Protein AF-A0A7S0NMW0-F1 (afdb_monomer)

InterPro domains:
  IPR000192 Aminotransferase class V domain [PF00266] (18-308)
  IPR015421 Pyridoxal phosphate-dependent transferase, major domain [G3DSA:3.40.640.10] (11-269)
  IPR015424 Pyridoxal phosphate-dependent transferase [SSF53383] (16-379)

Mean predicted aligned error: 14.45 Å

Sequence (533 aa):
MYQIECESCPHEWMLGSAATRIQKSRAKLAEYIKASKEDVVLIENCTAATASVIRAVGLRAGDTAIHLSTAYGMVKNCLSYCAAATGANVVEVKVEFSRRMAPVSRNGHPLDLVLAKTIDEAISKGSRVALVTFDYISSCPGVIMPVHTLAKVCKSRGVPCFIDGAHVLGQLKLNCFALEASGVTFFMSDAHKWLFSPKGSAILWVSRSAQTDVYPSVIGAVCSNSPATSFHPDAIRGLSDFELRFQYTGTRDYTPMIAVSDALSFRKRIGENVILGYNHGLALWAQEWLSTTWRTEILVPPECTAAMAHVRMPIQWSGAAVLLNRMLKDKYAMHVMCFALPARDHLGEAVQTHWVRPCVQLFISRNDVLAFGLAVQELAPRCDSVAKYFAKWQASSRARKQLRATCMAPVMAHKITLGFCVAPTEPVLQQENSAHELADESHVQHMSAESSDVAAVAKYSAGNLGSGPSCSVGVGFTRNSSTSAPRRVEHKDALFKPRSISNEKGVGDVRQSPNSVIDFMGTACTSLLGASV

Nearest PDB structures (foldseek):
  8dl5-assembly1_A  TM=8.826E-01  e=2.914E-26  Penicillium expansum
  8dl5-assembly1_B  TM=8.586E-01  e=1.333E-26  Penicillium expansum
  9aza-assembly1_A-2  TM=8.932E-01  e=3.598E-25  Penicillium expansum
  9azb-assembly1_A-2  TM=8.827E-01  e=7.437E-25  Penicillium expansum
  1n2t-assembly1_A  TM=8.723E-01  e=1.944E-16  Synechocystis sp. PCC 6714

Secondary structure (DSSP, 8-state):
-HHHHHHHSHHHIIIIIHHHHHHHHHHHHHHHHT--GGGEEEES-HHHHHHHHHHHTT--TT-EEEEETTS-HHHHHHHHHHHHHHT-EEEEEPEE--TTSSSEETTS-BHHHHHHHHHHHHHHTT--EEEEEEESB-SSS--B--HHHHHHHHHTTT--EEEE-TTTBTTB---HHHHHHHT--EEEEEHHHHS-PPSS-EEEEE-GGGGGG---SS--GGGGT-TT----GGGTTT--HHHHHHH-SSSS--HHHHHHHHHHHHHHHH-HHHHHHHHHHHHHHHHHHHHHHHT--BSS-GGG--SB--EE-S---HHHHHHHHHHHHHHH----EEEEEEEE-TTS-EEEEEEEE-B--TT--HHHHHHHHHHHHHHHHHHHHHHHHHHHHHHHHHHHHHHHHTT-------------------------------------------------------------------------------------------------------PPP--------------------

Structure (mmCIF, N/CA/C/O backbone):
data_AF-A0A7S0NMW0-F1
#
_entry.id   AF-A0A7S0NMW0-F1
#
loop_
_atom_site.group_PDB
_atom_site.id
_atom_site.type_symbol
_atom_site.label_atom_id
_atom_site.label_alt_id
_atom_site.label_comp_id
_atom_site.label_asym_id
_atom_site.label_entity_id
_atom_site.label_seq_id
_atom_site.pdbx_PDB_ins_code
_atom_site.Cartn_x
_atom_site.Cartn_y
_atom_site.Cartn_z
_atom_site.occupancy
_atom_site.B_iso_or_equiv
_atom_site.auth_seq_id
_atom_site.auth_comp_id
_atom_site.auth_asym_id
_atom_site.auth_atom_id
_atom_site.pdbx_PDB_model_num
ATOM 1 N N . MET A 1 1 ? -13.910 -20.679 -15.201 1.00 85.44 1 MET A N 1
ATOM 2 C CA . MET A 1 1 ? -14.159 -21.514 -14.005 1.00 85.44 1 MET A CA 1
ATOM 3 C C . MET A 1 1 ? -15.173 -20.815 -13.112 1.00 85.44 1 MET A C 1
ATOM 5 O O . MET A 1 1 ? -16.337 -20.891 -13.462 1.00 85.44 1 MET A O 1
ATOM 9 N N . TYR A 1 2 ? -14.793 -20.031 -12.096 1.00 94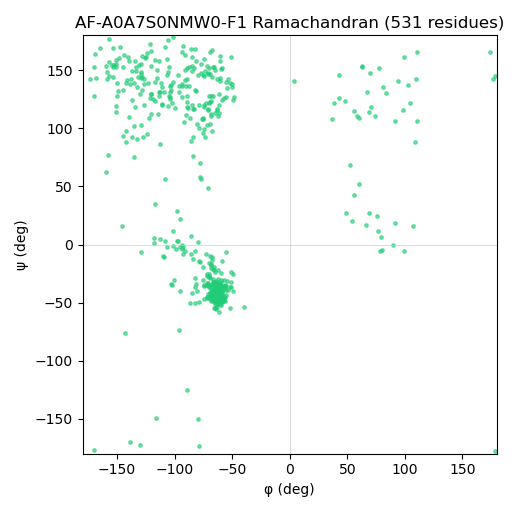.12 2 TYR A N 1
ATOM 10 C CA . TYR A 1 2 ? -15.761 -19.525 -11.104 1.00 94.12 2 TYR A CA 1
ATOM 11 C C . TYR A 1 2 ? -16.930 -18.687 -11.636 1.00 94.12 2 TYR A C 1
ATOM 13 O O . TYR A 1 2 ? -18.040 -18.884 -11.166 1.00 94.12 2 TYR A O 1
ATOM 21 N N . GLN A 1 3 ? -16.732 -17.807 -12.622 1.00 92.25 3 GLN A N 1
ATOM 22 C CA . GLN A 1 3 ? -17.861 -17.084 -13.231 1.00 92.25 3 GLN A CA 1
ATOM 23 C C . GLN A 1 3 ? -18.825 -18.039 -13.965 1.00 92.25 3 GLN A C 1
ATOM 25 O O . GLN A 1 3 ? -20.028 -17.879 -13.866 1.00 92.25 3 GLN A O 1
ATOM 30 N N . ILE A 1 4 ? -18.324 -19.103 -14.603 1.00 93.94 4 ILE A N 1
ATOM 31 C CA . ILE A 1 4 ? -19.172 -20.137 -15.231 1.00 93.94 4 ILE A CA 1
ATOM 32 C C . ILE A 1 4 ? -19.932 -20.936 -14.155 1.00 93.94 4 ILE A C 1
ATOM 34 O O . ILE A 1 4 ? -21.108 -21.236 -14.328 1.00 93.94 4 ILE A O 1
ATOM 38 N N . GLU A 1 5 ? -19.286 -21.245 -13.024 1.00 93.62 5 GLU A N 1
ATOM 39 C CA . GLU A 1 5 ? -19.945 -21.876 -11.867 1.00 93.62 5 GLU A CA 1
ATOM 40 C C . GLU A 1 5 ? -21.025 -20.959 -11.255 1.00 93.62 5 GLU A C 1
ATOM 42 O O . GLU A 1 5 ? -22.092 -21.449 -10.892 1.00 93.62 5 GLU A O 1
ATOM 47 N N . CYS A 1 6 ? -20.786 -19.643 -11.204 1.00 93.31 6 CYS A N 1
ATOM 48 C CA . CYS A 1 6 ? -21.761 -18.629 -10.792 1.00 93.31 6 CYS A CA 1
ATOM 49 C C . CYS A 1 6 ? -22.977 -18.611 -11.726 1.00 93.31 6 CYS A C 1
ATOM 51 O O . CYS A 1 6 ? -24.086 -18.887 -11.275 1.00 93.31 6 CYS A O 1
ATOM 53 N N . GLU A 1 7 ? -22.771 -18.390 -13.027 1.00 95.00 7 GLU A N 1
ATOM 54 C CA . GLU A 1 7 ? -23.873 -18.275 -13.994 1.00 95.00 7 GLU A CA 1
ATOM 55 C C . GLU A 1 7 ? -24.651 -19.586 -14.193 1.00 95.00 7 GLU A C 1
ATOM 57 O O . GLU A 1 7 ? -25.813 -19.556 -14.587 1.00 95.00 7 GLU A O 1
ATOM 62 N N . SER A 1 8 ? -24.060 -20.744 -13.868 1.00 95.75 8 SER A N 1
ATOM 63 C CA . SER A 1 8 ? -24.775 -22.028 -13.906 1.00 95.75 8 SER A CA 1
ATOM 64 C C . SER A 1 8 ? -25.834 -22.184 -12.806 1.00 95.75 8 SER A C 1
ATOM 66 O O . SER A 1 8 ? -26.816 -22.899 -13.006 1.00 95.75 8 SER A O 1
ATOM 68 N N . CYS A 1 9 ? -25.663 -21.527 -11.650 1.00 93.50 9 CYS A N 1
ATOM 69 C CA . CYS A 1 9 ? -26.674 -21.490 -10.589 1.00 93.50 9 CYS A CA 1
ATOM 70 C C . CYS A 1 9 ? -26.478 -20.271 -9.655 1.00 93.50 9 CYS A C 1
ATOM 72 O O . CYS A 1 9 ? -25.984 -20.421 -8.530 1.00 93.50 9 CYS A O 1
ATOM 74 N N . PRO A 1 10 ? -26.877 -19.051 -10.076 1.00 91.06 10 PRO A N 1
ATOM 75 C CA . PRO A 1 10 ? -26.524 -17.821 -9.358 1.00 91.06 10 PRO A CA 1
ATOM 76 C C . PRO A 1 10 ? -27.039 -17.755 -7.915 1.00 91.06 10 PRO A C 1
ATOM 78 O O . PRO A 1 10 ? -26.368 -17.216 -7.038 1.00 91.06 10 PRO A O 1
ATOM 81 N N . HIS A 1 11 ? -28.215 -18.327 -7.637 1.00 87.50 11 HIS A N 1
ATOM 82 C CA . HIS A 1 11 ? -28.824 -18.305 -6.303 1.00 87.50 11 HIS A CA 1
ATOM 83 C C . HIS A 1 11 ? -28.002 -19.110 -5.279 1.00 87.50 11 HIS A C 1
ATOM 85 O O . HIS A 1 11 ? -27.550 -18.564 -4.271 1.00 87.50 11 HIS A O 1
ATOM 91 N N . GLU A 1 12 ? -27.725 -20.381 -5.587 1.00 87.12 12 GLU A N 1
ATOM 92 C CA . GLU A 1 12 ? -26.890 -21.280 -4.773 1.00 87.12 12 GLU A CA 1
ATOM 93 C C . GLU A 1 12 ? -25.435 -20.804 -4.677 1.00 87.12 12 GLU A C 1
ATOM 95 O O . GLU A 1 12 ? -24.753 -20.997 -3.661 1.00 87.12 12 GLU A O 1
ATOM 100 N N . TRP A 1 13 ? -24.944 -20.144 -5.729 1.00 90.19 13 TRP A N 1
ATOM 101 C CA . TRP A 1 13 ? -23.633 -19.518 -5.711 1.00 90.19 13 TRP A CA 1
ATOM 102 C C . TRP A 1 13 ? -23.560 -18.388 -4.680 1.00 90.19 13 TRP A C 1
ATOM 104 O O . TRP A 1 13 ? -22.710 -18.435 -3.788 1.00 90.19 13 TRP A O 1
ATOM 114 N N . MET A 1 14 ? -24.459 -17.403 -4.762 1.00 87.12 14 MET A N 1
ATOM 115 C CA . MET A 1 14 ? -24.409 -16.200 -3.925 1.00 87.12 14 MET A CA 1
ATOM 116 C C . MET A 1 14 ? -24.758 -16.468 -2.454 1.00 87.12 14 MET A C 1
ATOM 118 O O . MET A 1 14 ? -24.161 -15.845 -1.577 1.00 87.12 14 MET A O 1
ATOM 122 N N . LEU A 1 15 ? -25.685 -17.393 -2.173 1.00 82.19 15 LEU A N 1
ATOM 123 C CA . LEU A 1 15 ? -26.149 -17.702 -0.811 1.00 82.19 15 LEU A CA 1
ATOM 124 C C . LEU A 1 15 ? -25.382 -18.846 -0.126 1.00 82.19 15 LEU A C 1
ATOM 126 O O . LEU A 1 15 ? -25.571 -19.079 1.069 1.00 82.19 15 LEU A O 1
ATOM 130 N N . GLY A 1 16 ? -24.508 -19.552 -0.852 1.00 85.56 16 GLY A N 1
ATOM 131 C CA . GLY A 1 16 ? -23.737 -20.681 -0.326 1.00 85.56 16 GLY A CA 1
ATOM 132 C C . GLY A 1 16 ? -22.315 -20.761 -0.872 1.00 85.56 16 GLY A C 1
ATOM 133 O O . GLY A 1 16 ? -21.350 -20.443 -0.173 1.00 85.56 16 GLY A O 1
ATOM 134 N N . SER A 1 17 ? -22.165 -21.214 -2.121 1.00 89.44 17 SER A N 1
ATOM 135 C CA . SER A 1 17 ? -20.859 -21.659 -2.642 1.00 89.44 17 SER A CA 1
ATOM 136 C C . SER A 1 17 ? -19.781 -20.571 -2.640 1.00 89.44 17 SER A C 1
ATOM 138 O O . SER A 1 17 ? -18.619 -20.870 -2.347 1.00 89.44 17 SER A O 1
ATOM 140 N N . ALA A 1 18 ? -20.138 -19.318 -2.930 1.00 91.19 18 ALA A N 1
ATOM 141 C CA . ALA A 1 18 ? -19.207 -18.196 -2.896 1.00 91.19 18 ALA A CA 1
ATOM 142 C C . ALA A 1 18 ? -18.683 -17.940 -1.475 1.00 91.19 18 ALA A C 1
ATOM 144 O O . ALA A 1 18 ? -17.474 -17.812 -1.280 1.00 91.19 18 ALA A O 1
ATOM 145 N N . ALA A 1 19 ? -19.567 -17.936 -0.473 1.00 89.62 19 ALA A N 1
ATOM 146 C CA . ALA A 1 19 ? -19.220 -17.646 0.917 1.00 89.62 19 ALA A CA 1
ATOM 147 C C . ALA A 1 19 ? -18.254 -18.690 1.509 1.00 89.62 19 ALA A C 1
ATOM 149 O O . ALA A 1 19 ? -17.180 -18.331 2.004 1.00 89.62 19 ALA A O 1
ATOM 150 N N . THR A 1 20 ? -18.535 -19.984 1.333 1.00 90.31 20 THR A N 1
ATOM 151 C CA . THR A 1 20 ? -17.631 -21.070 1.763 1.00 90.31 20 THR A CA 1
ATOM 152 C C . THR A 1 20 ? -16.256 -20.984 1.080 1.00 90.31 20 THR A C 1
ATOM 154 O O . THR A 1 20 ? -15.213 -21.246 1.689 1.00 90.31 20 THR A O 1
ATOM 157 N N . ARG A 1 21 ? -16.209 -20.567 -0.193 1.00 94.12 21 ARG A N 1
ATOM 158 C CA . ARG A 1 21 ? -14.954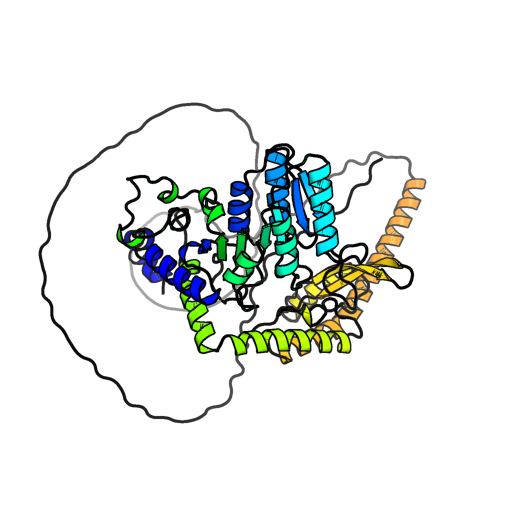 -20.392 -0.947 1.00 94.12 21 ARG A CA 1
ATOM 159 C C . ARG A 1 21 ? -14.171 -19.140 -0.531 1.00 94.12 21 ARG A C 1
ATOM 161 O O . ARG A 1 21 ? -12.939 -19.196 -0.456 1.00 94.12 21 ARG A O 1
ATOM 168 N N . ILE A 1 22 ? -14.856 -18.047 -0.191 1.00 94.19 22 ILE A N 1
ATOM 169 C CA . ILE A 1 22 ? -14.270 -16.851 0.437 1.00 94.19 22 ILE A CA 1
ATOM 170 C C . ILE A 1 22 ? -13.600 -17.236 1.761 1.00 94.19 22 ILE A C 1
ATOM 172 O O . ILE A 1 22 ? -12.437 -16.901 1.972 1.00 94.19 22 ILE A O 1
ATOM 176 N N . GLN A 1 23 ? -14.266 -18.019 2.616 1.00 93.00 23 GLN A N 1
ATOM 177 C CA . GLN A 1 23 ? -13.698 -18.474 3.894 1.00 93.00 23 GLN A CA 1
ATOM 178 C C . GLN A 1 23 ? -12.465 -19.358 3.712 1.00 93.00 23 GLN A C 1
ATOM 180 O O . GLN A 1 23 ? -11.460 -19.163 4.395 1.00 93.00 23 GLN A O 1
ATOM 185 N N . LYS A 1 24 ? -12.490 -20.284 2.747 1.00 94.94 24 LYS A N 1
ATOM 186 C CA . LYS A 1 24 ? -11.317 -21.098 2.388 1.00 94.94 24 LYS A CA 1
ATOM 187 C C . LYS A 1 24 ? -10.133 -20.237 1.930 1.00 94.94 24 LYS A C 1
ATOM 189 O O . LYS A 1 24 ? -8.984 -20.555 2.235 1.00 94.94 24 LYS A O 1
ATOM 194 N N . SER A 1 25 ? -10.408 -19.144 1.220 1.00 97.25 25 SER A N 1
ATOM 195 C CA . SER A 1 25 ? -9.394 -18.184 0.767 1.00 97.25 25 SER A CA 1
ATOM 196 C C . SER A 1 25 ? -8.835 -17.357 1.920 1.00 97.25 25 SER A C 1
ATOM 198 O O . SER A 1 25 ? -7.620 -17.267 2.072 1.00 97.25 25 SER A O 1
ATOM 200 N N . ARG A 1 26 ? -9.716 -16.848 2.785 1.00 97.38 26 ARG A N 1
ATOM 201 C CA . ARG A 1 26 ? -9.404 -16.123 4.022 1.00 97.38 26 ARG A CA 1
ATOM 202 C C . ARG A 1 26 ? -8.548 -16.952 4.985 1.00 97.38 26 ARG A C 1
ATOM 204 O O . ARG A 1 26 ? -7.547 -16.451 5.479 1.00 97.38 26 ARG A O 1
ATOM 211 N N . ALA A 1 27 ? -8.870 -18.231 5.187 1.00 96.94 27 ALA A N 1
ATOM 212 C CA . ALA A 1 27 ? -8.097 -19.130 6.046 1.00 96.94 27 ALA A CA 1
ATOM 213 C C . ALA A 1 27 ? -6.677 -19.394 5.503 1.00 96.94 27 ALA A C 1
ATOM 215 O O . ALA A 1 27 ? -5.703 -19.241 6.236 1.00 96.94 27 ALA A O 1
ATOM 216 N N . LYS A 1 28 ? -6.540 -19.709 4.203 1.00 98.12 28 LYS A N 1
ATOM 217 C CA . LYS A 1 28 ? -5.225 -19.848 3.541 1.00 98.12 28 LYS A CA 1
ATOM 218 C C . LYS A 1 28 ? -4.400 -18.559 3.597 1.00 98.12 28 LYS A C 1
ATOM 220 O O . LYS A 1 28 ? -3.180 -18.602 3.730 1.00 98.12 28 LYS A O 1
ATOM 225 N N . LEU A 1 29 ? -5.060 -17.413 3.450 1.00 98.25 29 LEU A N 1
ATOM 226 C CA . LEU A 1 29 ? -4.428 -16.103 3.534 1.00 98.25 29 LEU A CA 1
ATOM 227 C C . LEU A 1 29 ? -3.933 -15.811 4.958 1.00 98.25 29 LEU A C 1
ATOM 229 O O . LEU A 1 29 ? -2.808 -15.345 5.105 1.00 98.25 29 LEU A O 1
ATOM 233 N N . ALA A 1 30 ? -4.734 -16.105 5.986 1.00 98.38 30 ALA A N 1
ATOM 234 C CA . ALA A 1 30 ? -4.355 -15.923 7.388 1.00 98.38 30 ALA A CA 1
ATOM 235 C C . ALA A 1 30 ? -3.105 -16.746 7.758 1.00 98.38 30 ALA A C 1
ATOM 237 O O . ALA A 1 30 ? -2.189 -16.216 8.386 1.00 98.38 30 ALA A O 1
ATOM 238 N N . GLU A 1 31 ? -3.009 -17.994 7.277 1.00 98.25 31 GLU A N 1
ATOM 239 C CA . GLU A 1 31 ? -1.791 -18.816 7.375 1.00 98.25 31 GLU A CA 1
ATOM 240 C C . GLU A 1 31 ? -0.592 -18.126 6.693 1.00 98.25 31 GLU A C 1
ATOM 242 O O . GLU A 1 31 ? 0.468 -17.966 7.301 1.00 98.25 31 GLU A O 1
ATOM 247 N N . TYR A 1 32 ? -0.768 -17.661 5.450 1.00 98.38 32 TYR A N 1
ATOM 248 C CA . TYR A 1 32 ? 0.284 -17.010 4.658 1.00 98.38 32 TYR A CA 1
ATOM 249 C C . TYR A 1 32 ? 0.826 -15.717 5.296 1.00 98.38 32 TYR A C 1
ATOM 251 O O . TYR A 1 32 ? 2.032 -15.476 5.238 1.00 98.38 32 TYR A O 1
ATOM 259 N N . ILE A 1 33 ? -0.032 -14.908 5.930 1.00 98.25 33 ILE A N 1
ATOM 260 C CA . ILE A 1 33 ? 0.358 -13.643 6.584 1.00 98.25 33 ILE A CA 1
ATOM 261 C C . ILE A 1 33 ? 0.665 -13.780 8.083 1.00 98.25 33 ILE A C 1
ATOM 263 O O . ILE A 1 33 ? 1.005 -12.783 8.721 1.00 98.25 33 ILE A O 1
ATOM 267 N N . LYS A 1 34 ? 0.541 -14.989 8.647 1.00 98.56 34 LYS A N 1
ATOM 268 C CA . LYS A 1 34 ? 0.650 -15.285 10.087 1.00 98.56 34 LYS A CA 1
ATOM 269 C C . LYS A 1 34 ? -0.272 -14.397 10.937 1.00 98.56 34 LYS A C 1
ATOM 271 O O . LYS A 1 34 ? 0.188 -13.530 11.682 1.00 98.56 34 LYS A O 1
ATOM 276 N N . ALA A 1 35 ? -1.573 -14.619 10.786 1.00 98.44 35 ALA A N 1
ATOM 277 C CA . ALA A 1 35 ? -2.648 -14.036 11.590 1.00 98.44 35 ALA A CA 1
ATOM 278 C C . ALA A 1 35 ? -3.574 -15.141 12.123 1.00 98.44 35 ALA A C 1
ATOM 280 O O . ALA A 1 35 ? -3.616 -16.232 11.544 1.00 98.44 35 ALA A O 1
ATOM 281 N N . SER A 1 36 ? -4.380 -14.853 13.153 1.00 97.88 36 SER A N 1
ATOM 282 C CA . SER A 1 36 ? -5.582 -15.664 13.379 1.00 97.88 36 SER A CA 1
ATOM 283 C C . SER A 1 36 ? -6.554 -15.424 12.226 1.00 97.88 36 SER A C 1
ATOM 285 O O . SER A 1 36 ? -6.641 -14.313 11.695 1.00 97.88 36 SER A O 1
ATOM 287 N N . LYS A 1 37 ? -7.290 -16.456 11.802 1.00 96.00 37 LYS A N 1
ATOM 288 C CA . LYS A 1 37 ? -8.253 -16.311 10.696 1.00 96.00 37 LYS A CA 1
ATOM 289 C C . LYS A 1 37 ? -9.379 -15.343 11.078 1.00 96.00 37 LYS A C 1
ATOM 291 O O . LYS A 1 37 ? -9.836 -14.587 10.227 1.00 96.00 37 LYS A O 1
ATOM 296 N N . GLU A 1 38 ? -9.762 -15.342 12.351 1.00 96.88 38 GLU A N 1
ATOM 297 C CA . GLU A 1 38 ? -10.794 -14.508 12.970 1.00 96.88 38 GLU A CA 1
ATOM 298 C C . GLU A 1 38 ? -10.470 -13.012 12.893 1.00 96.88 38 GLU A C 1
ATOM 300 O O . GLU A 1 38 ? -11.382 -12.195 12.940 1.00 96.88 38 GLU A O 1
ATOM 305 N N . ASP A 1 39 ? -9.194 -12.653 12.722 1.00 98.25 39 ASP A N 1
ATOM 306 C CA . ASP A 1 39 ? -8.739 -11.264 12.662 1.00 98.25 39 ASP A CA 1
ATOM 307 C C . ASP A 1 39 ? -8.610 -10.729 11.230 1.00 98.25 39 ASP A C 1
ATOM 309 O O . ASP A 1 39 ? -8.256 -9.567 11.042 1.00 98.25 39 ASP A O 1
ATOM 313 N N . VAL A 1 40 ? -8.874 -11.559 10.213 1.00 98.31 40 VAL A N 1
ATOM 314 C CA . VAL A 1 40 ? -8.692 -11.235 8.789 1.00 98.31 40 VAL A CA 1
ATOM 315 C C . VAL A 1 40 ? -10.012 -11.350 8.042 1.00 98.31 40 VAL A C 1
ATOM 317 O O . VAL A 1 40 ? -10.640 -12.406 8.051 1.00 98.31 40 VAL A O 1
ATOM 320 N N . VAL A 1 41 ? -10.368 -10.321 7.274 1.00 98.06 41 VAL A N 1
ATOM 321 C CA . VAL A 1 41 ? -11.463 -10.359 6.291 1.00 98.06 41 VAL A CA 1
ATOM 322 C C . VAL A 1 41 ? -10.956 -10.060 4.879 1.00 98.06 41 VAL A C 1
ATOM 324 O O . VAL A 1 41 ? -9.938 -9.388 4.692 1.00 98.06 41 VAL A O 1
ATOM 327 N N . LEU A 1 42 ? -11.668 -10.580 3.875 1.00 97.75 42 LEU A N 1
ATOM 328 C CA . LEU A 1 42 ? -11.456 -10.224 2.470 1.00 97.75 42 LEU A CA 1
ATOM 329 C C . LEU A 1 42 ? -12.354 -9.041 2.101 1.00 97.75 42 LEU A C 1
ATOM 331 O O . LEU A 1 42 ? -13.489 -8.944 2.561 1.00 97.75 42 LEU A O 1
ATOM 335 N N . ILE A 1 43 ? -11.827 -8.135 1.282 1.00 97.62 43 ILE A N 1
ATOM 336 C CA . ILE A 1 43 ? -12.479 -6.881 0.893 1.00 97.62 43 ILE A CA 1
ATOM 337 C C . ILE A 1 43 ? -12.057 -6.496 -0.531 1.00 97.62 43 ILE A C 1
ATOM 339 O O . ILE A 1 43 ? -11.072 -7.014 -1.049 1.00 97.62 43 ILE A O 1
ATOM 343 N N . GLU A 1 44 ? -12.811 -5.640 -1.217 1.00 95.81 44 GLU A N 1
ATOM 344 C CA . GLU A 1 44 ? -12.595 -5.330 -2.639 1.00 95.81 44 GLU A CA 1
ATOM 345 C C . GLU A 1 44 ? -11.254 -4.648 -2.948 1.00 95.81 44 GLU A C 1
ATOM 347 O O . GLU A 1 44 ? -10.670 -4.865 -4.011 1.00 95.81 44 GLU A O 1
ATOM 352 N N . ASN A 1 45 ? -10.792 -3.768 -2.064 1.00 97.81 45 ASN A N 1
ATOM 353 C CA . ASN A 1 45 ? -9.590 -2.957 -2.238 1.00 97.81 45 ASN A CA 1
ATOM 354 C C . ASN A 1 45 ? -9.224 -2.258 -0.919 1.00 97.81 45 ASN A C 1
ATOM 356 O O . ASN A 1 45 ? -10.058 -2.109 -0.021 1.00 97.81 45 ASN A O 1
ATOM 360 N N . CYS A 1 46 ? -7.991 -1.763 -0.836 1.00 98.31 46 CYS A N 1
ATOM 361 C CA . CYS A 1 46 ? -7.540 -0.909 0.260 1.00 98.31 46 CYS A CA 1
ATOM 362 C C . CYS A 1 46 ? -8.421 0.342 0.479 1.00 98.31 46 CYS A C 1
ATOM 364 O O . CYS A 1 46 ? -8.617 0.744 1.619 1.00 98.31 46 CYS A O 1
ATOM 366 N N . THR A 1 47 ? -9.046 0.919 -0.554 1.00 97.50 47 THR A N 1
ATOM 367 C CA . THR A 1 47 ? -9.938 2.088 -0.389 1.00 97.50 47 THR A CA 1
ATOM 368 C C . THR A 1 47 ? -11.150 1.795 0.498 1.00 97.50 47 THR A C 1
ATOM 370 O O . THR A 1 47 ? -11.468 2.564 1.407 1.00 97.50 47 THR A O 1
ATOM 373 N N . ALA A 1 48 ? -11.804 0.656 0.286 1.00 97.81 48 ALA A N 1
ATOM 374 C CA . ALA A 1 48 ? -12.907 0.206 1.122 1.00 97.81 48 ALA A CA 1
ATOM 375 C C . ALA A 1 48 ? -12.453 -0.146 2.546 1.00 97.81 48 ALA A C 1
ATOM 377 O O . ALA A 1 48 ? -13.183 0.119 3.505 1.00 97.81 48 ALA A O 1
ATOM 378 N N . ALA A 1 49 ? -11.243 -0.692 2.705 1.00 98.50 49 ALA A N 1
ATOM 379 C CA . ALA A 1 49 ? -10.668 -0.993 4.015 1.00 98.50 49 ALA A CA 1
ATOM 380 C C . ALA A 1 49 ? -10.397 0.295 4.808 1.00 98.50 49 ALA A C 1
ATOM 382 O O . ALA A 1 49 ? -10.811 0.403 5.959 1.00 98.50 49 ALA A O 1
ATOM 383 N N . THR A 1 50 ? -9.815 1.311 4.167 1.00 98.56 50 THR A N 1
ATOM 384 C CA . THR A 1 50 ? -9.633 2.655 4.727 1.00 98.56 50 THR A CA 1
ATOM 385 C C . THR A 1 50 ? -10.952 3.281 5.176 1.00 98.56 50 THR A C 1
ATOM 387 O O . THR A 1 50 ? -11.044 3.737 6.314 1.00 98.56 50 THR A O 1
ATOM 390 N N . ALA A 1 51 ? -11.995 3.249 4.339 1.00 98.00 51 ALA A N 1
ATOM 391 C CA . ALA A 1 51 ? -13.317 3.755 4.715 1.00 98.00 51 ALA A CA 1
ATOM 392 C C . ALA A 1 51 ? -13.948 2.959 5.876 1.00 98.00 51 ALA A C 1
ATOM 394 O O . ALA A 1 51 ? -14.638 3.526 6.723 1.00 98.00 51 ALA A O 1
ATOM 395 N N . SER A 1 52 ? -13.700 1.648 5.946 1.00 98.19 52 SER A N 1
ATOM 396 C CA . SER A 1 52 ? -14.154 0.796 7.053 1.00 98.19 52 SER A CA 1
ATOM 397 C C . SER A 1 52 ? -13.474 1.193 8.371 1.00 98.19 52 SER A C 1
ATOM 399 O O . SER A 1 52 ? -14.159 1.437 9.361 1.00 98.19 52 SER A O 1
ATOM 401 N N . VAL A 1 53 ? -12.144 1.345 8.363 1.00 98.44 53 VAL A N 1
ATOM 402 C CA . VAL A 1 53 ? -11.333 1.702 9.541 1.00 98.44 53 VAL A CA 1
ATOM 403 C C . VAL A 1 53 ? -11.595 3.133 10.019 1.00 98.44 53 VAL A C 1
ATOM 405 O O . VAL A 1 53 ? -11.845 3.338 11.202 1.00 98.44 53 VAL A O 1
ATOM 408 N N . ILE A 1 54 ? -11.584 4.135 9.133 1.00 97.75 54 ILE A N 1
ATOM 409 C CA . ILE A 1 54 ? -11.723 5.547 9.544 1.00 97.75 54 ILE A CA 1
ATOM 410 C C . ILE A 1 54 ? -13.114 5.832 10.131 1.00 97.75 54 ILE A C 1
ATOM 412 O O . ILE A 1 54 ? -13.227 6.614 11.074 1.00 97.75 54 ILE A O 1
ATOM 416 N N . ARG A 1 55 ? -14.169 5.160 9.645 1.00 96.75 55 ARG A N 1
ATOM 417 C CA . ARG A 1 55 ? -15.500 5.233 10.273 1.00 96.75 55 ARG A CA 1
ATOM 418 C C . ARG A 1 55 ? -15.527 4.534 11.636 1.00 96.75 55 ARG A C 1
ATOM 420 O O . ARG A 1 55 ? -16.075 5.102 12.573 1.00 96.75 55 ARG A O 1
ATOM 427 N N . ALA A 1 56 ? -14.897 3.363 11.764 1.00 96.94 56 ALA A N 1
ATOM 428 C CA . ALA A 1 56 ? -14.811 2.612 13.023 1.00 96.94 56 ALA A CA 1
ATOM 429 C C . ALA A 1 56 ? -14.050 3.362 14.133 1.00 96.94 56 ALA A C 1
ATOM 431 O O . ALA A 1 56 ? -14.406 3.269 15.301 1.00 96.94 56 ALA A O 1
ATOM 432 N N . VAL A 1 57 ? -13.037 4.157 13.770 1.00 96.94 57 VAL A N 1
ATOM 433 C CA . VAL A 1 57 ? -12.304 5.044 14.697 1.00 96.94 57 VAL A CA 1
ATOM 434 C C . VAL A 1 57 ? -13.217 6.086 15.362 1.00 96.94 57 VAL A C 1
ATOM 436 O O . VAL A 1 57 ? -12.894 6.568 16.452 1.00 96.94 57 VAL A O 1
ATOM 439 N N . GLY A 1 58 ? -14.348 6.427 14.731 1.00 94.94 58 GLY A N 1
ATOM 440 C CA . GLY A 1 58 ? -15.381 7.277 15.318 1.00 94.94 58 GLY A CA 1
ATOM 441 C C . GLY A 1 58 ? -14.877 8.672 15.684 1.00 94.94 58 GLY A C 1
ATOM 442 O O . GLY A 1 58 ? -15.032 9.085 16.834 1.00 94.94 58 GLY A O 1
ATOM 443 N N . LEU A 1 59 ? -14.244 9.365 14.723 1.00 97.25 59 LEU A N 1
ATOM 444 C CA . LEU A 1 59 ? -13.720 10.727 14.896 1.00 97.25 59 LEU A CA 1
ATOM 445 C C . LEU A 1 59 ? -14.793 11.681 15.447 1.00 97.25 59 LEU A C 1
ATOM 447 O O . LEU A 1 59 ? -15.939 11.667 15.003 1.00 97.25 59 LEU A O 1
ATOM 451 N N . ARG A 1 60 ? -14.397 12.543 16.381 1.00 97.38 60 ARG A N 1
ATOM 452 C CA . ARG A 1 60 ? -15.250 13.506 17.092 1.00 97.38 60 ARG A CA 1
ATOM 453 C C . ARG A 1 60 ? -14.706 14.924 16.934 1.00 97.38 60 ARG A C 1
ATOM 455 O O . ARG A 1 60 ? -13.537 15.113 16.601 1.00 97.38 60 ARG A O 1
ATOM 462 N N . ALA A 1 61 ? -15.532 15.919 17.245 1.00 97.69 61 ALA A N 1
ATOM 463 C CA . ALA A 1 61 ? -15.092 17.308 17.286 1.00 97.69 61 ALA A CA 1
ATOM 464 C C . ALA A 1 61 ? -13.883 17.467 18.227 1.00 97.69 61 ALA A C 1
ATOM 466 O O . ALA A 1 61 ? -13.926 17.026 19.376 1.00 97.69 61 ALA A O 1
ATOM 467 N N . GLY A 1 62 ? -12.800 18.069 17.732 1.00 96.38 62 GLY A N 1
ATOM 468 C CA . GLY A 1 62 ? -11.557 18.263 18.488 1.00 96.38 62 GLY A CA 1
ATOM 469 C C . GLY A 1 62 ? -10.613 17.052 18.583 1.00 96.38 62 GLY A C 1
ATOM 470 O O . GLY A 1 62 ? -9.498 17.218 19.086 1.00 96.38 62 GLY A O 1
ATOM 471 N N . ASP A 1 63 ? -10.984 15.869 18.073 1.00 98.31 63 ASP A N 1
ATOM 472 C CA . ASP A 1 63 ? -10.018 14.777 17.868 1.00 98.31 63 ASP A CA 1
ATOM 473 C C . ASP A 1 63 ? -8.911 15.215 16.891 1.00 98.31 63 ASP A C 1
ATOM 475 O O . ASP A 1 63 ? -9.105 16.098 16.054 1.00 98.31 63 ASP A O 1
ATOM 479 N N . THR A 1 64 ? -7.760 14.546 16.943 1.00 98.56 64 THR A N 1
ATOM 480 C CA . THR A 1 64 ? -6.678 14.683 15.960 1.00 98.56 64 THR A CA 1
ATOM 481 C C . THR A 1 64 ? -6.376 13.336 15.307 1.00 98.56 64 THR A C 1
ATOM 483 O O . THR A 1 64 ? -6.078 12.359 15.994 1.00 98.56 64 THR A O 1
ATOM 486 N N . ALA A 1 65 ? -6.398 13.285 13.976 1.00 98.50 65 ALA A N 1
ATOM 487 C CA . ALA A 1 65 ? -5.855 12.185 13.186 1.00 98.50 65 ALA A CA 1
ATOM 488 C C . ALA A 1 65 ? -4.506 12.598 12.576 1.00 98.50 65 ALA A C 1
ATOM 490 O O . ALA A 1 65 ? -4.382 13.680 12.002 1.00 98.50 65 ALA A O 1
ATOM 491 N N . ILE A 1 66 ? -3.490 11.744 12.688 1.00 98.69 66 ILE A N 1
ATOM 492 C CA . ILE A 1 66 ? -2.135 12.014 12.188 1.00 98.69 66 ILE A CA 1
ATOM 493 C C . ILE A 1 66 ? -1.842 11.099 11.001 1.00 98.69 66 ILE A C 1
ATOM 495 O O . ILE A 1 66 ? -2.087 9.895 11.073 1.00 98.69 66 ILE A O 1
ATOM 499 N N . HIS A 1 67 ? -1.257 11.636 9.930 1.00 98.31 67 HIS A N 1
ATOM 500 C CA . HIS A 1 67 ? -0.693 10.823 8.852 1.00 98.31 67 HIS A CA 1
ATOM 501 C C . HIS A 1 67 ? 0.689 11.307 8.412 1.00 98.31 67 HIS A C 1
ATOM 503 O O . HIS A 1 67 ? 1.053 12.467 8.600 1.00 98.31 67 HIS A O 1
ATOM 509 N N . LEU A 1 68 ? 1.473 10.427 7.790 1.00 96.56 68 LEU A N 1
ATOM 510 C CA . LEU A 1 68 ? 2.717 10.828 7.128 1.00 96.56 68 LEU A CA 1
ATOM 511 C C . LEU A 1 68 ? 2.434 11.494 5.773 1.00 96.56 68 LEU A C 1
ATOM 513 O O . LEU A 1 68 ? 1.414 11.231 5.131 1.00 96.56 68 LEU A O 1
ATOM 517 N N . SER A 1 69 ? 3.350 12.334 5.289 1.00 94.19 69 SER A N 1
ATOM 518 C CA . SER A 1 69 ? 3.191 12.991 3.984 1.00 94.19 69 SER A CA 1
ATOM 519 C C . SER A 1 69 ? 3.288 12.046 2.785 1.00 94.19 69 SER A C 1
ATOM 521 O O . SER A 1 69 ? 2.827 12.413 1.704 1.00 94.19 69 SER A O 1
ATOM 523 N N . THR A 1 70 ? 3.828 10.838 2.966 1.00 93.31 70 THR A N 1
ATOM 524 C CA . THR A 1 70 ? 3.857 9.765 1.955 1.00 93.31 70 THR A CA 1
ATOM 525 C C . THR A 1 70 ? 2.511 9.075 1.757 1.00 93.31 70 THR A C 1
ATOM 527 O O . THR A 1 70 ? 2.320 8.458 0.708 1.00 93.31 70 THR A O 1
ATOM 530 N N . ALA A 1 71 ? 1.601 9.201 2.738 1.00 96.31 71 ALA A N 1
ATOM 531 C CA . ALA A 1 71 ? 0.343 8.466 2.785 1.00 96.31 71 ALA A CA 1
ATOM 532 C C . ALA A 1 71 ? -0.412 8.581 1.461 1.00 96.31 71 ALA A C 1
ATOM 534 O O . ALA A 1 71 ? -0.514 9.671 0.883 1.00 96.31 71 ALA A O 1
ATOM 535 N N . TYR A 1 72 ? -0.948 7.468 0.964 1.00 96.62 72 TYR A N 1
ATOM 536 C CA . TYR A 1 72 ? -1.592 7.491 -0.343 1.00 96.62 72 TYR A CA 1
ATOM 537 C C . TYR A 1 72 ? -2.780 8.471 -0.376 1.00 96.62 72 TYR A C 1
ATOM 539 O O . TYR A 1 72 ? -3.521 8.619 0.598 1.00 96.62 72 TYR A O 1
ATOM 547 N N . GLY A 1 73 ? -2.974 9.163 -1.507 1.00 96.31 73 GLY A N 1
ATOM 548 C CA . GLY A 1 73 ? -3.923 10.283 -1.608 1.00 96.31 73 GLY A CA 1
ATOM 549 C C . GLY A 1 73 ? -5.362 9.917 -1.229 1.00 96.31 73 GLY A C 1
ATOM 550 O O . GLY A 1 73 ? -6.074 10.730 -0.653 1.00 96.31 73 GLY A O 1
ATOM 551 N N . MET A 1 74 ? -5.767 8.667 -1.463 1.00 96.19 74 MET A N 1
ATOM 552 C CA . MET A 1 74 ? -7.057 8.142 -1.013 1.00 96.19 74 MET A CA 1
ATOM 553 C C . MET A 1 74 ? -7.195 8.133 0.522 1.00 96.19 74 MET A C 1
ATOM 555 O O . MET A 1 74 ? -8.240 8.539 1.027 1.00 96.19 74 MET A O 1
ATOM 559 N N . VAL A 1 75 ? -6.146 7.750 1.263 1.00 97.88 75 VAL A N 1
ATOM 560 C CA . VAL A 1 75 ? -6.152 7.741 2.737 1.00 97.88 75 VAL A CA 1
ATOM 561 C C . VAL A 1 75 ? -6.275 9.163 3.272 1.00 97.88 75 VAL A C 1
ATOM 563 O O . VAL A 1 75 ? -7.122 9.425 4.126 1.00 97.88 75 VAL A O 1
ATOM 566 N N . LYS A 1 76 ? -5.503 10.100 2.704 1.00 98.12 76 LYS A N 1
ATOM 567 C CA . LYS A 1 76 ? -5.602 11.530 3.032 1.00 98.12 76 LYS A CA 1
ATOM 568 C C . LYS A 1 76 ? -7.008 12.071 2.771 1.00 98.12 76 LYS A C 1
ATOM 570 O O . LYS A 1 76 ? -7.593 12.695 3.647 1.00 98.12 76 LYS A O 1
ATOM 575 N N . ASN A 1 77 ? -7.577 11.787 1.599 1.00 98.12 77 ASN A N 1
ATOM 576 C CA . ASN A 1 77 ? -8.915 12.249 1.229 1.00 98.12 77 ASN A CA 1
ATOM 577 C C . ASN A 1 77 ? -9.999 11.682 2.158 1.00 98.12 77 ASN A C 1
ATOM 579 O O . ASN A 1 77 ? -10.900 12.419 2.548 1.00 98.12 77 ASN A O 1
ATOM 583 N N . CYS A 1 78 ? -9.910 10.403 2.540 1.00 98.12 78 CYS A N 1
ATOM 584 C CA . CYS A 1 78 ? -10.871 9.786 3.452 1.00 98.12 78 CYS A CA 1
ATOM 585 C C . CYS A 1 78 ? -10.768 10.364 4.874 1.00 98.12 78 CYS A C 1
ATOM 587 O O . CYS A 1 78 ? -11.799 10.676 5.469 1.00 98.12 78 CYS A O 1
ATOM 589 N N . LEU A 1 79 ? -9.548 10.596 5.381 1.00 98.06 79 LEU A N 1
ATOM 590 C CA . LEU A 1 79 ? -9.334 11.299 6.651 1.00 98.06 79 LEU A CA 1
ATOM 591 C C . LEU A 1 79 ? -9.909 12.716 6.616 1.00 98.06 79 LEU A C 1
ATOM 593 O O . LEU A 1 79 ? -10.709 13.054 7.481 1.00 98.06 79 LEU A O 1
ATOM 597 N N . SER A 1 80 ? -9.553 13.521 5.612 1.00 97.94 80 SER A N 1
ATOM 598 C CA . SER A 1 80 ? -10.041 14.899 5.478 1.00 97.94 80 SER A CA 1
ATOM 599 C C . SER A 1 80 ? -11.562 14.971 5.346 1.00 97.94 80 SER A C 1
ATOM 601 O O . SER A 1 80 ? -12.180 15.840 5.951 1.00 97.94 80 SER A O 1
ATOM 603 N N . TYR A 1 81 ? -12.180 14.047 4.602 1.00 98.06 81 TYR A N 1
ATOM 604 C CA . TYR A 1 81 ? -13.635 13.965 4.466 1.00 98.06 81 TYR A CA 1
ATOM 605 C C . TYR A 1 81 ? -14.320 13.669 5.807 1.00 98.06 81 TYR A C 1
ATOM 607 O O . TYR A 1 81 ? -15.218 14.404 6.218 1.00 98.06 81 TYR A O 1
ATOM 615 N N . CYS A 1 82 ? -13.877 12.628 6.520 1.00 97.75 82 CYS A N 1
ATOM 616 C CA . CYS A 1 82 ? -14.457 12.275 7.814 1.00 97.75 82 CYS A CA 1
ATOM 617 C C . CYS A 1 82 ? -14.190 13.350 8.876 1.00 97.75 82 CYS A C 1
ATOM 619 O O . CYS A 1 82 ? -15.095 13.682 9.632 1.00 97.75 82 CYS A O 1
ATOM 621 N N . ALA A 1 83 ? -12.991 13.935 8.903 1.00 97.62 83 ALA A N 1
ATOM 622 C CA . ALA A 1 83 ? -12.634 14.990 9.845 1.00 97.62 83 ALA A CA 1
ATOM 623 C C . ALA A 1 83 ? -13.439 16.280 9.617 1.00 97.62 83 ALA A C 1
ATOM 625 O O . ALA A 1 83 ? -13.933 16.866 10.579 1.00 97.62 83 ALA A O 1
ATOM 626 N N . ALA A 1 84 ? -13.656 16.680 8.359 1.00 97.69 84 ALA A N 1
ATOM 627 C CA . ALA A 1 84 ? -14.519 17.813 8.023 1.00 97.69 84 ALA A CA 1
ATOM 628 C C . ALA A 1 84 ? -15.984 17.577 8.436 1.00 97.69 84 ALA A C 1
ATOM 630 O O . ALA A 1 84 ? -16.646 18.508 8.887 1.00 97.69 84 ALA A O 1
ATOM 631 N N . ALA A 1 85 ? -16.480 16.340 8.326 1.00 97.06 85 ALA A N 1
ATOM 632 C CA . ALA A 1 85 ? -17.834 15.981 8.745 1.00 97.06 85 ALA A CA 1
ATOM 633 C C . ALA A 1 85 ? -18.026 15.960 10.276 1.00 97.06 85 ALA A C 1
ATOM 635 O O . ALA A 1 85 ? -19.150 16.128 10.744 1.00 97.06 85 ALA A O 1
ATOM 636 N N . THR A 1 86 ? -16.960 15.747 11.057 1.00 97.56 86 THR A N 1
ATOM 637 C CA . THR A 1 86 ? -17.033 15.597 12.525 1.00 97.56 86 THR A CA 1
ATOM 638 C C . THR A 1 86 ? -16.435 16.764 13.311 1.00 97.56 86 THR A C 1
ATOM 640 O O . THR A 1 86 ? -16.606 16.817 14.527 1.00 97.56 86 THR A O 1
ATOM 643 N N . GLY A 1 87 ? -15.743 17.699 12.652 1.00 97.50 87 GLY A N 1
ATOM 644 C CA . GLY A 1 87 ? -14.988 18.770 13.311 1.00 97.50 87 GLY A CA 1
ATOM 645 C C . GLY A 1 87 ? -13.664 18.300 13.931 1.00 97.50 87 GLY A C 1
ATOM 646 O O . GLY A 1 87 ? -13.191 18.903 14.897 1.00 97.50 87 GLY A O 1
ATOM 647 N N . ALA A 1 88 ? -13.088 17.206 13.427 1.00 98.19 88 ALA A N 1
ATOM 648 C CA . ALA A 1 88 ? -11.771 16.725 13.838 1.00 98.19 88 ALA A CA 1
ATOM 649 C C . ALA A 1 88 ? -10.642 17.421 13.053 1.00 98.19 88 ALA A C 1
ATOM 651 O O . ALA A 1 88 ? -10.839 17.963 11.965 1.00 98.19 88 ALA A O 1
ATOM 652 N N . ASN A 1 89 ? -9.428 17.361 13.592 1.00 97.81 89 ASN A N 1
ATOM 653 C CA . ASN A 1 89 ? -8.214 17.897 12.986 1.00 97.81 89 ASN A CA 1
ATOM 654 C C . ASN A 1 89 ? -7.437 16.799 12.247 1.00 97.81 89 ASN A C 1
ATOM 656 O O . ASN A 1 89 ? -7.370 15.657 12.704 1.00 97.81 89 ASN A O 1
ATOM 660 N N . VAL A 1 90 ? -6.777 17.160 11.143 1.00 98.19 90 VAL A N 1
ATOM 661 C CA . VAL A 1 90 ? -5.835 16.282 10.431 1.00 98.19 90 VAL A CA 1
ATOM 662 C C . VAL A 1 90 ? -4.447 16.918 10.440 1.00 98.19 90 VAL A C 1
ATOM 664 O O . VAL A 1 90 ? -4.282 18.062 10.020 1.00 98.19 90 VAL A O 1
ATOM 667 N N . VAL A 1 91 ? -3.446 16.179 10.919 1.00 98.12 91 VAL A N 1
ATOM 668 C CA . VAL A 1 91 ? -2.054 16.634 11.037 1.00 98.12 91 VAL A CA 1
ATOM 669 C C . VAL A 1 91 ? -1.152 15.781 10.146 1.00 98.12 91 VAL A C 1
ATOM 671 O O . VAL A 1 91 ? -1.091 14.561 10.292 1.00 98.12 91 VAL A O 1
ATOM 674 N N . GLU A 1 92 ? -0.416 16.426 9.237 1.00 97.56 92 GLU A N 1
ATOM 675 C CA . GLU A 1 92 ? 0.545 15.751 8.359 1.00 97.56 92 GLU A CA 1
ATOM 676 C C . GLU A 1 92 ? 1.985 15.890 8.882 1.00 97.56 92 GLU A C 1
ATOM 678 O O . GLU A 1 92 ? 2.548 16.987 8.910 1.00 97.56 92 GLU A O 1
ATOM 683 N N . VAL A 1 93 ? 2.623 14.766 9.213 1.00 96.25 93 VAL A N 1
ATOM 684 C CA . VAL A 1 93 ? 4.061 14.700 9.512 1.00 96.25 93 VAL A CA 1
ATOM 685 C C . VAL A 1 93 ? 4.840 14.591 8.199 1.00 96.25 93 VAL A C 1
ATOM 687 O O . VAL A 1 93 ? 4.714 13.618 7.452 1.00 96.25 93 VAL A O 1
ATOM 690 N N . LYS A 1 94 ? 5.658 15.605 7.905 1.00 92.25 94 LYS A N 1
ATOM 691 C CA . LYS A 1 94 ? 6.447 15.696 6.668 1.00 92.25 94 LYS A CA 1
ATOM 692 C C . LYS A 1 94 ? 7.641 14.734 6.689 1.00 92.25 94 LYS A C 1
ATOM 694 O O . LYS A 1 94 ? 8.545 14.900 7.508 1.00 92.25 94 LYS A O 1
ATOM 699 N N . VAL A 1 95 ? 7.653 13.794 5.748 1.00 89.25 95 VAL A N 1
ATOM 700 C CA . VAL A 1 95 ? 8.738 12.842 5.466 1.00 89.25 95 VAL A CA 1
ATOM 701 C C . VAL A 1 95 ? 9.607 13.373 4.323 1.00 89.25 95 VAL A C 1
ATOM 703 O O . VAL A 1 95 ? 9.077 13.829 3.310 1.00 89.25 95 VAL A O 1
ATOM 706 N N . GLU A 1 96 ? 10.925 13.267 4.466 1.00 82.06 96 GLU A N 1
ATOM 707 C CA . GLU A 1 96 ? 11.909 13.454 3.398 1.00 82.06 96 GLU A CA 1
ATOM 708 C C . GLU A 1 96 ? 12.822 12.219 3.282 1.00 82.06 96 GLU A C 1
ATOM 710 O O . GLU A 1 96 ? 12.930 11.393 4.193 1.00 82.06 96 GLU A O 1
ATOM 715 N N . PHE A 1 97 ? 13.480 12.097 2.129 1.00 72.31 97 PHE A N 1
ATOM 716 C CA . PHE A 1 97 ? 14.404 11.014 1.803 1.00 72.31 97 PHE A CA 1
ATOM 717 C C . PHE A 1 97 ? 15.767 11.636 1.508 1.00 72.31 97 PHE A C 1
ATOM 719 O O . PHE A 1 97 ? 15.919 12.367 0.529 1.00 72.31 97 PHE A O 1
ATOM 726 N N . SER A 1 98 ? 16.753 11.387 2.370 1.00 60.56 98 SER A N 1
ATOM 727 C CA . SER A 1 98 ? 18.129 11.827 2.126 1.00 60.56 98 SER A CA 1
ATOM 728 C C . SER A 1 98 ? 18.882 10.747 1.344 1.00 60.56 98 SER A C 1
ATOM 730 O O . SER A 1 98 ? 18.599 9.559 1.488 1.00 60.56 98 SER A O 1
ATOM 732 N N . ARG A 1 99 ? 19.884 11.146 0.550 1.00 55.00 99 ARG A N 1
ATOM 733 C CA . ARG A 1 99 ? 20.676 10.269 -0.344 1.00 55.00 99 ARG A CA 1
ATOM 734 C C . ARG A 1 99 ? 21.358 9.057 0.325 1.00 55.00 99 ARG A C 1
ATOM 736 O O . ARG A 1 99 ? 22.003 8.283 -0.377 1.00 55.00 99 ARG A O 1
ATOM 743 N N . ARG A 1 100 ? 21.321 8.930 1.657 1.00 53.66 100 ARG A N 1
ATOM 744 C CA . ARG A 1 100 ? 22.011 7.882 2.436 1.00 53.66 100 ARG A CA 1
ATOM 745 C C . ARG A 1 100 ? 21.250 7.420 3.687 1.00 53.66 100 ARG A C 1
ATOM 747 O O . ARG A 1 100 ? 21.875 6.862 4.584 1.00 53.66 100 ARG A O 1
ATOM 754 N N . MET A 1 101 ? 19.956 7.714 3.819 1.00 55.81 101 MET A N 1
ATOM 755 C CA . MET A 1 101 ? 19.220 7.412 5.053 1.00 55.81 101 MET A CA 1
ATOM 756 C C . MET A 1 101 ? 17.875 6.745 4.794 1.00 55.81 101 MET A C 1
ATOM 758 O O . MET A 1 101 ? 17.182 7.046 3.822 1.00 55.81 101 MET A O 1
ATOM 762 N N . ALA A 1 102 ? 17.484 5.907 5.756 1.00 68.44 102 ALA A N 1
ATOM 763 C CA . ALA A 1 102 ? 16.102 5.515 5.982 1.00 68.44 102 ALA A CA 1
ATOM 764 C C . ALA A 1 102 ? 15.173 6.752 6.067 1.00 68.44 102 ALA A C 1
ATOM 766 O O . ALA A 1 102 ? 15.655 7.859 6.327 1.00 68.44 102 ALA A O 1
ATOM 767 N N . PRO A 1 103 ? 13.848 6.590 5.889 1.00 81.56 103 PRO A N 1
ATOM 768 C CA . PRO A 1 103 ? 12.890 7.693 5.948 1.00 81.56 103 PRO A CA 1
ATOM 769 C C . PRO A 1 103 ? 13.061 8.575 7.197 1.00 81.56 103 PRO A C 1
ATOM 771 O O . PRO A 1 103 ? 13.000 8.088 8.329 1.00 81.56 103 PRO A O 1
ATOM 774 N N . VAL A 1 104 ? 13.251 9.878 6.981 1.00 84.75 104 VAL A N 1
ATOM 775 C CA . VAL A 1 104 ? 13.424 10.902 8.025 1.00 84.75 104 VAL A CA 1
ATOM 776 C C . VAL A 1 104 ? 12.336 11.963 7.917 1.00 84.75 104 VAL A C 1
ATOM 778 O O . VAL A 1 104 ? 11.613 12.053 6.928 1.00 84.75 104 VAL A O 1
ATOM 781 N N . SER A 1 105 ? 12.202 12.793 8.944 1.00 84.31 105 SER A N 1
ATOM 782 C CA . SER A 1 105 ? 11.412 14.018 8.853 1.00 84.31 105 SER A CA 1
ATOM 783 C C . SER A 1 105 ? 12.071 15.064 7.947 1.00 84.31 105 SER A C 1
ATOM 785 O O . SER A 1 105 ? 13.273 15.013 7.686 1.00 84.31 105 SER A O 1
ATOM 787 N N . ARG A 1 106 ? 11.302 16.089 7.564 1.00 79.31 106 ARG A N 1
ATOM 788 C CA . ARG A 1 106 ? 11.767 17.260 6.794 1.00 79.31 106 ARG A CA 1
ATOM 789 C C . ARG A 1 106 ? 13.012 17.977 7.345 1.00 79.31 106 ARG A C 1
ATOM 791 O O . ARG A 1 106 ? 13.705 18.668 6.611 1.00 79.31 106 ARG A O 1
ATOM 798 N N . ASN A 1 107 ? 13.282 17.845 8.642 1.00 81.56 107 ASN A N 1
ATOM 799 C CA . ASN A 1 107 ? 14.420 18.490 9.303 1.00 81.56 107 ASN A CA 1
ATOM 800 C C . ASN A 1 107 ? 15.594 17.511 9.522 1.00 81.56 107 ASN A C 1
ATOM 802 O O . ASN A 1 107 ? 16.501 17.802 10.295 1.00 81.56 107 ASN A O 1
ATOM 806 N N . GLY A 1 108 ? 15.557 16.323 8.908 1.00 83.44 108 GLY A N 1
ATOM 807 C CA . GLY A 1 108 ? 16.563 15.268 9.068 1.00 83.44 108 GLY A CA 1
ATOM 808 C C . GLY A 1 108 ? 16.445 14.441 10.355 1.00 83.44 108 GLY A C 1
ATOM 809 O O . GLY A 1 108 ? 17.164 13.457 10.508 1.00 83.44 108 GLY A O 1
ATOM 810 N N . HIS A 1 109 ? 15.538 14.783 11.277 1.00 86.62 109 HIS A N 1
ATOM 811 C CA . HIS A 1 109 ? 15.324 13.990 12.494 1.00 86.62 109 HIS A CA 1
ATOM 812 C C . HIS A 1 109 ? 14.630 12.647 12.190 1.00 86.62 109 HIS A C 1
ATOM 814 O O . HIS A 1 109 ? 13.761 12.620 11.309 1.00 86.62 109 HIS A O 1
ATOM 820 N N . PRO A 1 110 ? 14.930 11.572 12.947 1.00 90.62 110 PRO A N 1
ATOM 821 C CA . PRO A 1 110 ? 14.220 10.292 12.880 1.00 90.62 110 PRO A CA 1
ATOM 822 C C . PRO A 1 110 ? 12.691 10.431 12.977 1.00 90.62 110 PRO A C 1
ATOM 824 O O . PRO A 1 110 ? 12.173 11.22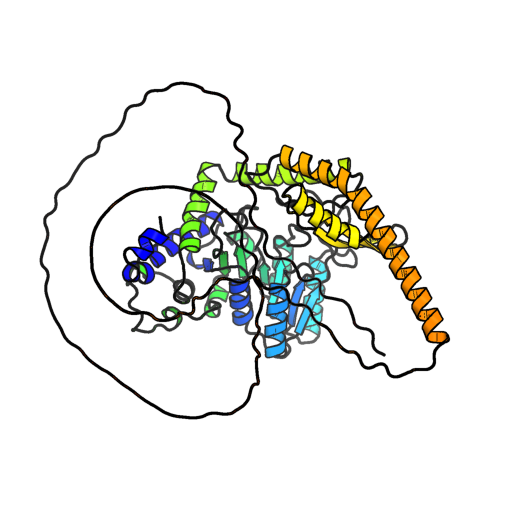6 13.767 1.00 90.62 110 PRO A O 1
ATOM 827 N N . LEU A 1 111 ? 11.956 9.668 12.157 1.00 92.50 111 LEU A N 1
ATOM 828 C CA . LEU A 1 111 ? 10.491 9.765 12.074 1.00 92.50 111 LEU A CA 1
ATOM 829 C C . LEU A 1 111 ? 9.771 9.359 13.358 1.00 92.50 111 LEU A C 1
ATOM 831 O O . LEU A 1 111 ? 8.723 9.918 13.658 1.00 92.50 111 LEU A O 1
ATOM 835 N N . ASP A 1 112 ? 10.311 8.402 14.102 1.00 94.38 112 ASP A N 1
ATOM 836 C CA . ASP A 1 112 ? 9.777 7.939 15.379 1.00 94.38 112 ASP A CA 1
ATOM 837 C C . ASP A 1 112 ? 9.833 9.038 16.449 1.00 94.38 112 ASP A C 1
ATOM 839 O O . ASP A 1 112 ? 8.836 9.267 17.131 1.00 94.38 112 ASP A O 1
ATOM 843 N N . LEU A 1 113 ? 10.940 9.786 16.526 1.00 95.00 113 LEU A N 1
ATOM 844 C CA . LEU A 1 113 ? 11.080 10.941 17.421 1.00 95.00 113 LEU A CA 1
ATOM 845 C C . LEU A 1 113 ? 10.144 12.094 17.039 1.00 95.00 113 LEU A C 1
ATOM 847 O O . LEU A 1 113 ? 9.544 12.721 17.914 1.00 95.00 113 LEU A O 1
ATOM 851 N N . VAL A 1 114 ? 9.989 12.378 15.742 1.00 95.88 114 VAL A N 1
ATOM 852 C CA . VAL A 1 114 ? 9.076 13.438 15.287 1.00 95.88 114 VAL A CA 1
ATOM 853 C C . VAL A 1 114 ? 7.618 13.034 15.483 1.00 95.88 114 VAL A C 1
ATOM 855 O O . VAL A 1 114 ? 6.846 13.839 15.992 1.00 95.88 114 VAL A O 1
ATOM 858 N N . LEU A 1 115 ? 7.247 11.790 15.172 1.00 97.19 115 LEU A N 1
ATOM 859 C CA . LEU A 1 115 ? 5.904 11.265 15.418 1.00 97.19 115 LEU A CA 1
ATOM 860 C C . LEU A 1 115 ? 5.561 11.282 16.913 1.00 97.19 115 LEU A C 1
ATOM 862 O O . LEU A 1 115 ? 4.486 11.751 17.277 1.00 97.19 115 LEU A O 1
ATOM 866 N N . ALA A 1 116 ? 6.483 10.827 17.768 1.00 97.44 116 ALA A N 1
ATOM 867 C CA . ALA A 1 116 ? 6.359 10.899 19.221 1.00 97.44 116 ALA A CA 1
ATOM 868 C C . ALA A 1 116 ? 6.036 12.329 19.675 1.00 97.44 116 ALA A C 1
ATOM 870 O O . ALA A 1 116 ? 4.999 12.558 20.296 1.00 97.44 116 ALA A O 1
ATOM 871 N N . LYS A 1 117 ? 6.864 13.297 19.259 1.00 97.44 117 LYS A N 1
ATOM 872 C CA . LYS A 1 117 ? 6.672 14.719 19.553 1.00 97.44 117 LYS A CA 1
ATOM 873 C C . LYS A 1 117 ? 5.331 15.256 19.035 1.00 97.44 117 LYS A C 1
ATOM 875 O O . LYS A 1 117 ? 4.653 15.965 19.767 1.00 97.44 117 LYS A O 1
ATOM 880 N N . THR A 1 118 ? 4.919 14.921 17.810 1.00 97.38 118 THR A N 1
ATOM 881 C CA . THR A 1 118 ? 3.635 15.380 17.247 1.00 97.38 118 THR A CA 1
ATOM 882 C C . THR A 1 118 ? 2.432 14.833 18.021 1.00 97.38 118 THR A C 1
ATOM 884 O O . THR A 1 118 ? 1.462 15.564 18.221 1.00 97.38 118 THR A O 1
ATOM 887 N N . ILE A 1 119 ? 2.488 13.582 18.494 1.00 98.12 119 ILE A N 1
ATOM 888 C CA . ILE A 1 119 ? 1.441 13.020 19.361 1.00 98.12 119 ILE A CA 1
ATOM 889 C C . ILE A 1 119 ? 1.438 13.743 20.721 1.00 98.12 119 ILE A C 1
ATOM 891 O O . ILE A 1 119 ? 0.381 14.184 21.170 1.00 98.12 119 ILE A O 1
ATOM 895 N N . ASP A 1 120 ? 2.607 13.926 21.344 1.00 97.88 120 ASP A N 1
ATOM 896 C CA . ASP A 1 120 ? 2.739 14.572 22.659 1.00 97.88 120 ASP A CA 1
ATOM 897 C C . ASP A 1 120 ? 2.272 16.040 22.642 1.00 97.88 120 ASP A C 1
ATOM 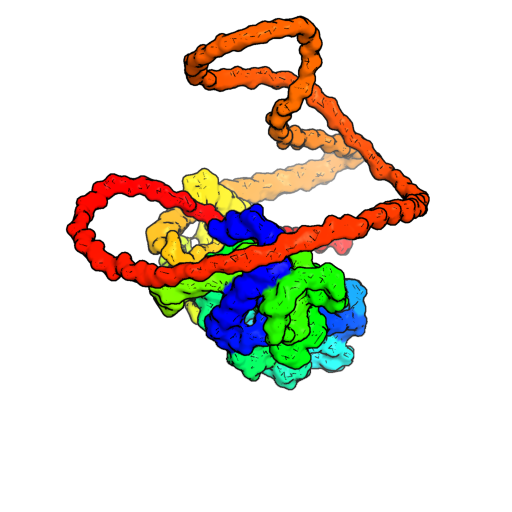899 O O . ASP A 1 120 ? 1.597 16.493 23.567 1.00 97.88 120 ASP A O 1
ATOM 903 N N . GLU A 1 121 ? 2.568 16.780 21.568 1.00 97.56 121 GLU A N 1
ATOM 904 C CA . GLU A 1 121 ? 2.098 18.154 21.348 1.00 97.56 121 GLU A CA 1
ATOM 905 C C . GLU A 1 121 ? 0.578 18.242 21.158 1.00 97.56 121 GLU A C 1
ATOM 907 O O . GLU A 1 121 ? -0.031 19.214 21.606 1.00 97.56 121 GLU A O 1
ATOM 912 N N . ALA A 1 122 ? -0.045 17.262 20.497 1.00 96.31 122 ALA A N 1
ATOM 913 C CA . ALA A 1 122 ? -1.499 17.211 20.348 1.00 96.31 122 ALA A CA 1
ATOM 914 C C . ALA A 1 122 ? -2.182 16.906 21.693 1.00 96.31 122 ALA A C 1
ATOM 916 O O . ALA A 1 122 ? -3.108 17.617 22.084 1.00 96.31 122 ALA A O 1
ATOM 917 N N . ILE A 1 123 ? -1.666 15.925 22.443 1.00 95.44 123 ILE A N 1
ATOM 918 C CA . ILE A 1 123 ? -2.162 15.574 23.783 1.00 95.44 123 ILE A CA 1
ATOM 919 C C . ILE A 1 123 ? -2.007 16.757 24.751 1.00 95.44 123 ILE A C 1
ATOM 921 O O . ILE A 1 123 ? -2.939 17.086 25.481 1.00 95.44 123 ILE A O 1
ATOM 925 N N . SER A 1 124 ? -0.873 17.461 24.706 1.00 95.56 124 SER A N 1
ATOM 926 C CA . SER A 1 124 ? -0.597 18.629 25.559 1.00 95.56 124 SER A CA 1
ATOM 927 C C . SER A 1 124 ? -1.509 19.830 25.269 1.00 95.56 124 SER A C 1
ATOM 929 O O . SER A 1 124 ? -1.705 20.677 26.135 1.00 95.56 124 SER A O 1
ATOM 931 N N . LYS A 1 125 ? -2.108 19.897 24.072 1.00 93.62 125 LYS A N 1
ATOM 932 C CA . LYS A 1 125 ? -3.151 20.875 23.702 1.00 93.62 125 LYS A CA 1
ATOM 933 C C . LYS A 1 125 ? -4.567 20.418 24.089 1.00 93.62 125 LYS A C 1
ATOM 935 O O . LYS A 1 125 ? -5.536 21.067 23.709 1.00 93.62 125 LYS A O 1
ATOM 940 N N . GLY A 1 126 ? -4.698 19.307 24.817 1.00 89.56 126 GLY A N 1
ATOM 941 C CA . GLY A 1 126 ? -5.979 18.719 25.213 1.00 89.56 126 GLY A CA 1
ATOM 942 C C . GLY A 1 126 ? -6.677 17.912 24.113 1.00 89.56 126 GLY A C 1
ATOM 943 O O . GLY A 1 126 ? -7.807 17.472 24.315 1.00 89.56 126 GLY A O 1
ATOM 944 N N . SER A 1 127 ? -6.043 17.694 22.954 1.00 93.38 127 SER A N 1
ATOM 945 C CA . SER A 1 127 ? -6.631 16.900 21.870 1.00 93.38 127 SER A CA 1
ATOM 946 C C . SER A 1 127 ? -6.424 15.404 22.097 1.00 93.38 127 SER A C 1
ATOM 948 O O . SER A 1 127 ? -5.302 14.940 22.307 1.00 93.38 127 SER A O 1
ATOM 950 N N . ARG A 1 128 ? -7.485 14.609 21.932 1.00 97.25 128 ARG A N 1
ATOM 951 C CA . ARG A 1 128 ? -7.352 13.155 21.785 1.00 97.25 128 ARG A CA 1
ATOM 952 C C . ARG A 1 128 ? -6.776 12.842 20.404 1.00 97.25 128 ARG A C 1
ATOM 954 O O . ARG A 1 128 ? -7.379 13.178 19.387 1.00 97.25 128 ARG A O 1
ATOM 961 N N . VAL A 1 129 ? -5.638 12.152 20.350 1.00 98.44 129 VAL A N 1
ATOM 962 C CA . VAL A 1 129 ? -5.132 11.592 19.088 1.00 98.44 129 VAL A CA 1
ATOM 963 C C . VAL A 1 129 ? -5.884 10.293 18.805 1.00 98.44 129 VAL A C 1
ATOM 965 O O . VAL A 1 129 ? -5.661 9.274 19.455 1.00 98.44 129 VAL A O 1
ATOM 968 N N . ALA A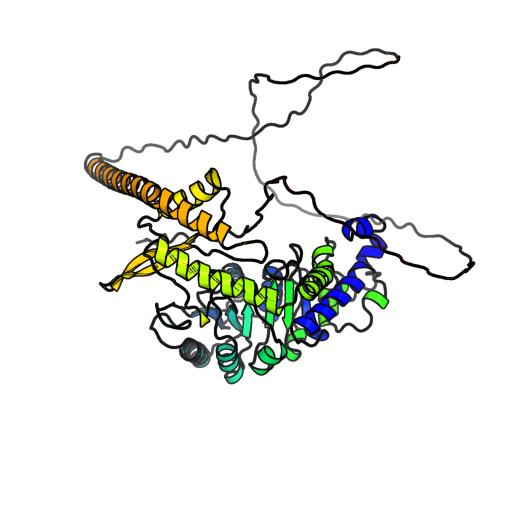 1 130 ? -6.829 10.354 17.871 1.00 98.31 130 ALA A N 1
ATOM 969 C CA . ALA A 1 130 ? -7.786 9.287 17.599 1.00 98.31 130 ALA A CA 1
ATOM 970 C C . ALA A 1 130 ? -7.230 8.185 16.687 1.00 98.31 130 ALA A C 1
ATOM 972 O O . ALA A 1 130 ? -7.673 7.044 16.781 1.00 98.31 130 ALA A O 1
ATOM 973 N N . LEU A 1 131 ? -6.280 8.524 15.808 1.00 98.62 131 LEU A N 1
ATOM 974 C CA . LEU A 1 131 ? -5.613 7.590 14.901 1.00 98.62 131 LEU A CA 1
ATOM 975 C C . LEU A 1 131 ? -4.266 8.151 14.432 1.00 98.62 131 LEU A C 1
ATOM 977 O O . LEU A 1 131 ? -4.162 9.336 14.113 1.00 98.62 131 LEU A O 1
ATOM 981 N N . VAL A 1 132 ? -3.269 7.280 14.293 1.00 98.81 132 VAL A N 1
ATOM 982 C CA . VAL A 1 132 ? -2.062 7.531 13.489 1.00 98.81 132 VAL A CA 1
ATOM 983 C C . VAL A 1 132 ? -2.060 6.578 12.291 1.00 98.81 132 VAL A C 1
ATOM 985 O O . VAL A 1 132 ? -2.237 5.376 12.471 1.00 98.81 132 VAL A O 1
ATOM 988 N N . THR A 1 133 ? -1.838 7.073 11.071 1.00 98.56 133 THR A N 1
ATOM 989 C CA . THR A 1 133 ? -1.752 6.227 9.869 1.00 98.56 133 THR A CA 1
ATOM 990 C C . THR A 1 133 ? -0.469 6.449 9.071 1.00 98.56 133 THR A C 1
ATOM 992 O O . THR A 1 133 ? -0.020 7.578 8.863 1.00 98.56 133 THR A O 1
ATOM 995 N N . PHE A 1 134 ? 0.129 5.358 8.598 1.00 98.12 134 PHE A N 1
ATOM 996 C CA . PHE A 1 134 ? 1.336 5.385 7.771 1.00 98.12 134 PHE A CA 1
ATOM 997 C C . PHE A 1 134 ? 1.396 4.186 6.831 1.00 98.12 134 PHE A C 1
ATOM 999 O O . PHE A 1 134 ? 0.806 3.140 7.094 1.00 98.12 134 PHE A O 1
ATOM 1006 N N . ASP A 1 135 ? 2.117 4.338 5.726 1.00 98.12 135 ASP A N 1
ATOM 1007 C CA . ASP A 1 135 ? 2.328 3.243 4.787 1.00 98.12 135 ASP A CA 1
ATOM 1008 C C . ASP A 1 135 ? 3.324 2.224 5.368 1.00 98.12 135 ASP A C 1
ATOM 1010 O O . ASP A 1 135 ? 4.245 2.594 6.097 1.00 98.12 135 ASP A O 1
ATOM 1014 N N . TYR A 1 136 ? 3.190 0.945 5.014 1.00 98.19 136 TYR A N 1
ATOM 1015 C CA . TYR A 1 136 ? 4.273 -0.035 5.176 1.00 98.19 136 TYR A CA 1
ATOM 1016 C C . TYR A 1 136 ? 5.242 0.082 4.006 1.00 98.19 136 TYR A C 1
ATOM 1018 O O . TYR A 1 136 ? 6.447 0.208 4.198 1.00 98.19 136 TYR A O 1
ATOM 1026 N N . ILE A 1 137 ? 4.704 0.064 2.788 1.00 97.69 137 ILE A N 1
ATOM 1027 C CA . ILE A 1 137 ? 5.435 0.432 1.585 1.00 97.69 137 ILE A CA 1
ATOM 1028 C C . ILE A 1 137 ? 4.648 1.573 0.960 1.00 97.69 137 ILE A C 1
ATOM 1030 O O . ILE A 1 137 ? 3.540 1.348 0.466 1.00 97.69 137 ILE A O 1
ATOM 1034 N N . SER A 1 138 ? 5.199 2.784 1.013 1.00 95.06 138 SER A N 1
ATOM 1035 C CA . SER A 1 138 ? 4.583 3.961 0.398 1.00 95.06 138 SER A CA 1
ATOM 1036 C C . SER A 1 138 ? 4.438 3.776 -1.117 1.00 95.06 138 SER A C 1
ATOM 1038 O O . SER A 1 138 ? 5.070 2.903 -1.709 1.00 95.06 138 SER A O 1
ATOM 1040 N N . SER A 1 139 ? 3.592 4.572 -1.777 1.00 92.69 139 SER A N 1
ATOM 1041 C CA . SER A 1 139 ? 3.477 4.498 -3.244 1.00 92.69 139 SER A CA 1
ATOM 1042 C C . SER A 1 139 ? 4.512 5.385 -3.944 1.00 92.69 139 SER A C 1
ATOM 1044 O O . SER A 1 139 ? 5.224 4.923 -4.836 1.00 92.69 139 SER A O 1
ATOM 1046 N N . CYS A 1 140 ? 4.620 6.655 -3.546 1.00 88.06 140 CYS A N 1
ATOM 1047 C CA . CYS A 1 140 ? 5.417 7.650 -4.260 1.00 88.06 140 CYS A CA 1
ATOM 1048 C C . CYS A 1 140 ? 6.272 8.500 -3.294 1.00 88.06 140 CYS A C 1
ATOM 1050 O O . CYS A 1 140 ? 5.736 9.429 -2.687 1.00 88.06 140 CYS A O 1
ATOM 1052 N N . PRO A 1 141 ? 7.586 8.230 -3.165 1.00 89.25 141 PRO A N 1
ATOM 1053 C CA . PRO A 1 141 ? 8.298 7.067 -3.705 1.00 89.25 141 PRO A CA 1
ATOM 1054 C C . PRO A 1 141 ? 7.881 5.753 -3.031 1.00 89.25 141 PRO A C 1
ATOM 1056 O O . PRO A 1 141 ? 7.206 5.751 -2.004 1.00 89.25 141 PRO A O 1
ATOM 1059 N N . GLY A 1 142 ? 8.278 4.631 -3.622 1.00 92.69 142 GLY A N 1
ATOM 1060 C CA . GLY A 1 142 ? 8.001 3.278 -3.151 1.00 92.69 142 GLY A CA 1
ATOM 1061 C C . GLY A 1 142 ? 9.021 2.786 -2.130 1.00 92.69 142 GLY A C 1
ATOM 1062 O O . GLY A 1 142 ? 10.017 2.181 -2.517 1.00 92.69 142 GLY A O 1
ATOM 1063 N N . VAL A 1 143 ? 8.783 3.045 -0.842 1.00 92.38 143 VAL A N 1
ATOM 1064 C CA . VAL A 1 143 ? 9.789 2.888 0.223 1.00 92.38 143 VAL A CA 1
ATOM 1065 C C . VAL A 1 143 ? 9.248 2.043 1.363 1.00 92.38 143 VAL A C 1
ATOM 1067 O O . VAL A 1 143 ? 8.141 2.288 1.837 1.00 92.38 143 VAL A O 1
ATOM 1070 N N . ILE A 1 144 ? 10.033 1.066 1.822 1.00 95.38 144 ILE A N 1
ATOM 1071 C CA . ILE A 1 144 ? 9.737 0.290 3.030 1.00 95.38 144 ILE A CA 1
ATOM 1072 C C . ILE A 1 144 ? 9.938 1.194 4.256 1.00 95.38 144 ILE A C 1
ATOM 1074 O O . ILE A 1 144 ? 11.046 1.646 4.542 1.00 95.38 144 ILE A O 1
ATOM 1078 N N . MET A 1 145 ? 8.856 1.448 4.987 1.00 95.38 145 MET A N 1
ATOM 1079 C CA . MET A 1 145 ? 8.826 2.296 6.177 1.00 95.38 145 MET A CA 1
ATOM 1080 C C . MET A 1 145 ? 9.151 1.493 7.454 1.00 95.38 145 MET A C 1
ATOM 1082 O O . MET A 1 145 ? 8.852 0.297 7.525 1.00 95.38 145 MET A O 1
ATOM 1086 N N . PRO A 1 146 ? 9.702 2.126 8.511 1.00 95.06 146 PRO A N 1
ATOM 1087 C CA . PRO A 1 146 ? 10.062 1.462 9.772 1.00 95.06 146 PRO A CA 1
ATOM 1088 C C . PRO A 1 146 ? 8.835 1.183 10.669 1.00 95.06 146 PRO A C 1
ATOM 1090 O O . PRO A 1 146 ? 8.766 1.612 11.823 1.00 95.06 146 PRO A O 1
ATOM 1093 N N . VAL A 1 147 ? 7.840 0.459 10.144 1.00 97.31 147 VAL A N 1
ATOM 1094 C CA . VAL A 1 147 ? 6.505 0.305 10.755 1.00 97.31 147 VAL A CA 1
ATOM 1095 C C . VAL A 1 147 ? 6.516 -0.228 12.183 1.00 97.31 147 VAL A C 1
ATOM 1097 O O . VAL A 1 147 ? 5.743 0.245 13.009 1.00 97.31 147 VAL A O 1
ATOM 1100 N N . HIS A 1 148 ? 7.408 -1.166 12.509 1.00 98.00 148 HIS A N 1
ATOM 1101 C CA . HIS A 1 148 ? 7.507 -1.723 13.860 1.00 98.00 148 HIS A CA 1
ATOM 1102 C C . HIS A 1 148 ? 7.968 -0.679 14.886 1.00 98.00 148 HIS A C 1
ATOM 1104 O O . HIS A 1 148 ? 7.551 -0.738 16.041 1.00 98.00 148 HIS A O 1
ATOM 1110 N N . THR A 1 149 ? 8.801 0.282 14.482 1.00 97.56 149 THR A N 1
ATOM 1111 C CA . THR A 1 149 ? 9.247 1.387 15.342 1.00 97.56 149 THR A CA 1
ATOM 1112 C C . THR A 1 149 ? 8.120 2.402 15.524 1.00 97.56 149 THR A C 1
ATOM 1114 O O . THR A 1 149 ? 7.788 2.756 16.654 1.00 97.56 149 THR A O 1
ATOM 1117 N N . LEU A 1 150 ? 7.460 2.802 14.431 1.00 98.12 150 LEU A N 1
ATOM 1118 C CA . LEU A 1 150 ? 6.354 3.768 14.466 1.00 98.12 150 LEU A CA 1
ATOM 1119 C C . LEU A 1 150 ? 5.133 3.233 15.239 1.00 98.12 150 LEU A C 1
ATOM 1121 O O . LEU A 1 150 ? 4.544 3.956 16.041 1.00 98.12 150 LEU A O 1
ATOM 1125 N N . ALA A 1 151 ? 4.792 1.950 15.079 1.00 98.62 151 ALA A N 1
ATOM 1126 C CA . ALA A 1 151 ? 3.714 1.306 15.832 1.00 98.62 151 ALA A CA 1
ATOM 1127 C C . ALA A 1 151 ? 4.005 1.270 17.343 1.00 98.62 151 ALA A C 1
ATOM 1129 O O . ALA A 1 151 ? 3.114 1.559 18.141 1.00 98.62 151 ALA A O 1
ATOM 1130 N N . LYS A 1 152 ? 5.260 1.016 17.749 1.00 98.75 152 LYS A N 1
ATOM 1131 C CA . LYS A 1 152 ? 5.665 1.044 19.166 1.00 98.75 152 LYS A CA 1
ATOM 1132 C C . LYS A 1 152 ? 5.518 2.436 19.786 1.00 98.75 152 LYS A C 1
ATOM 1134 O O . LYS A 1 152 ? 5.082 2.530 20.930 1.00 98.75 152 LYS A O 1
ATOM 1139 N N . VAL A 1 153 ? 5.817 3.501 19.033 1.00 98.62 153 VAL A N 1
ATOM 1140 C CA . VAL A 1 153 ? 5.597 4.900 19.457 1.00 98.62 153 VAL A CA 1
ATOM 1141 C C . VAL A 1 153 ? 4.114 5.200 19.692 1.00 98.62 153 VAL A C 1
ATOM 1143 O O . VAL A 1 153 ? 3.781 5.894 20.654 1.00 98.62 153 VAL A O 1
ATOM 1146 N N . CYS A 1 154 ? 3.227 4.658 18.851 1.00 98.62 154 CYS A N 1
ATOM 1147 C CA . CYS A 1 154 ? 1.776 4.785 19.016 1.00 98.62 154 CYS A CA 1
ATOM 1148 C C . CYS A 1 154 ? 1.292 3.985 20.240 1.00 98.62 154 CYS A C 1
ATOM 1150 O O . CYS A 1 154 ? 0.612 4.526 21.114 1.00 98.62 154 CYS A O 1
ATOM 1152 N N . LYS A 1 155 ? 1.745 2.728 20.368 1.00 98.38 155 LYS A N 1
ATOM 1153 C CA . LYS A 1 155 ? 1.447 1.826 21.494 1.00 98.38 155 LYS A CA 1
ATOM 1154 C C . LYS A 1 155 ? 1.842 2.417 22.843 1.00 98.38 155 LYS A C 1
ATOM 1156 O O . LYS A 1 155 ? 1.046 2.363 23.774 1.00 98.38 155 LYS A O 1
ATOM 1161 N N . SER A 1 156 ? 3.034 3.013 22.953 1.00 98.31 156 SER A N 1
ATOM 1162 C CA . SER A 1 156 ? 3.508 3.613 24.209 1.00 98.31 156 SER A CA 1
ATOM 1163 C C . SER A 1 156 ? 2.712 4.852 24.637 1.00 98.31 156 SER A C 1
ATOM 1165 O O . SER A 1 156 ? 2.903 5.333 25.748 1.00 98.31 156 SER A O 1
ATOM 1167 N N . ARG A 1 157 ? 1.850 5.380 23.759 1.00 97.94 157 ARG A N 1
ATOM 1168 C CA . ARG A 1 157 ? 0.970 6.536 23.992 1.00 97.94 157 ARG A CA 1
ATOM 1169 C C . ARG A 1 157 ? -0.515 6.159 24.013 1.00 97.94 157 ARG A C 1
ATOM 1171 O O . ARG A 1 157 ? -1.361 7.039 24.094 1.00 97.94 157 ARG A O 1
ATOM 1178 N N . GLY A 1 158 ? -0.842 4.865 23.918 1.00 97.38 158 GLY A N 1
ATOM 1179 C CA . GLY A 1 158 ? -2.226 4.381 23.865 1.00 97.38 158 GLY A CA 1
ATOM 1180 C C . GLY A 1 158 ? -2.993 4.786 22.599 1.00 97.38 158 GLY A C 1
ATOM 1181 O O . GLY A 1 158 ? -4.219 4.724 22.586 1.00 97.38 158 GLY A O 1
ATOM 1182 N N . VAL A 1 159 ? -2.294 5.205 21.540 1.00 98.25 159 VAL A N 1
ATOM 1183 C CA . VAL A 1 159 ? -2.902 5.669 20.286 1.00 98.25 159 VAL A CA 1
ATOM 1184 C C . VAL A 1 159 ? -3.006 4.496 19.306 1.00 98.25 159 VAL A C 1
ATOM 1186 O O . VAL A 1 159 ? -1.989 3.844 19.049 1.00 98.25 159 VAL A O 1
ATOM 1189 N N . PRO A 1 160 ? -4.188 4.207 18.729 1.00 98.19 160 PRO A N 1
ATOM 1190 C CA . PRO A 1 160 ? -4.315 3.162 17.723 1.00 98.19 160 PRO A CA 1
ATOM 1191 C C . PRO A 1 160 ? -3.616 3.581 16.427 1.00 98.19 160 PRO A C 1
ATOM 1193 O O . PRO A 1 160 ? -3.621 4.761 16.054 1.00 98.19 160 PRO A O 1
ATOM 1196 N N . CYS A 1 161 ? -3.042 2.613 15.710 1.00 98.31 161 CYS A N 1
ATOM 1197 C CA . CYS A 1 161 ? -2.419 2.881 14.417 1.00 98.31 161 CYS A CA 1
ATOM 1198 C C . CYS A 1 161 ? -2.926 1.982 13.286 1.00 98.31 161 CYS A C 1
ATOM 1200 O O . CYS A 1 161 ? -3.201 0.791 13.467 1.00 98.31 161 CYS A O 1
ATOM 1202 N N . PHE A 1 162 ? -3.053 2.599 12.111 1.00 98.81 162 PHE A N 1
ATOM 1203 C CA . PHE A 1 162 ? -3.494 1.986 10.865 1.00 98.81 162 PHE A CA 1
ATOM 1204 C C . PHE A 1 162 ? -2.348 1.978 9.859 1.00 98.81 162 PHE A C 1
ATOM 1206 O O . PHE A 1 162 ? -1.725 3.005 9.590 1.00 98.81 162 PHE A O 1
ATOM 1213 N N . ILE A 1 163 ? -2.062 0.804 9.305 1.00 98.75 163 ILE A N 1
ATOM 1214 C CA . ILE A 1 163 ? -1.020 0.636 8.302 1.00 98.75 163 ILE A CA 1
ATOM 1215 C C . ILE A 1 163 ? -1.641 0.439 6.918 1.00 98.75 163 ILE A C 1
ATOM 1217 O O . ILE A 1 163 ? -2.316 -0.566 6.665 1.00 98.75 163 ILE A O 1
ATOM 1221 N N . ASP A 1 164 ? -1.331 1.363 6.003 1.00 98.75 164 ASP A N 1
ATOM 1222 C CA . ASP A 1 164 ? -1.533 1.159 4.568 1.00 98.75 164 ASP A CA 1
ATOM 1223 C C . ASP A 1 164 ? -0.438 0.218 4.049 1.00 98.75 164 ASP A C 1
ATOM 1225 O O . ASP A 1 164 ? 0.698 0.596 3.755 1.00 98.75 164 ASP A O 1
ATOM 1229 N N . GLY A 1 165 ? -0.773 -1.063 3.979 1.00 98.38 165 GLY A N 1
ATOM 1230 C CA . GLY A 1 165 ? 0.070 -2.084 3.391 1.00 98.38 165 GLY A CA 1
ATOM 1231 C C . GLY A 1 165 ? -0.266 -2.376 1.935 1.00 98.38 165 GLY A C 1
ATOM 1232 O O . GLY A 1 165 ? 0.067 -3.471 1.496 1.00 98.38 165 GLY A O 1
ATOM 1233 N N . ALA A 1 166 ? -0.914 -1.493 1.164 1.00 98.50 166 ALA A N 1
ATOM 1234 C CA . ALA A 1 166 ? -1.411 -1.799 -0.186 1.00 98.50 166 ALA A CA 1
ATOM 1235 C C . ALA A 1 166 ? -0.363 -2.432 -1.124 1.00 98.50 166 ALA A C 1
ATOM 1237 O O . ALA A 1 166 ? -0.700 -3.269 -1.958 1.00 98.50 166 ALA A O 1
ATOM 1238 N N . HIS A 1 167 ? 0.916 -2.080 -0.970 1.00 98.31 167 HIS A N 1
ATOM 1239 C CA . HIS A 1 167 ? 2.023 -2.640 -1.751 1.00 98.31 167 HIS A CA 1
ATOM 1240 C C . HIS A 1 167 ? 2.716 -3.868 -1.107 1.00 98.31 167 HIS A C 1
ATOM 1242 O O . HIS A 1 167 ? 3.608 -4.435 -1.725 1.00 98.31 167 HIS A O 1
ATOM 1248 N N . VAL A 1 168 ? 2.335 -4.323 0.091 1.00 98.31 168 VAL A N 1
ATOM 1249 C CA . VAL A 1 168 ? 3.054 -5.360 0.871 1.00 98.31 168 VAL A CA 1
ATOM 1250 C C . VAL A 1 168 ? 2.794 -6.792 0.402 1.00 98.31 168 VAL A C 1
ATOM 1252 O O . VAL A 1 168 ? 3.740 -7.572 0.269 1.00 98.31 168 VAL A O 1
ATOM 1255 N N . LEU A 1 169 ? 1.527 -7.174 0.215 1.00 97.88 169 LEU A N 1
ATOM 1256 C CA . LEU A 1 169 ? 1.109 -8.574 0.111 1.00 97.88 169 LEU A CA 1
ATOM 1257 C C . LEU A 1 169 ? 1.607 -9.211 -1.195 1.00 97.88 169 LEU A C 1
ATOM 1259 O O . LEU A 1 169 ? 1.077 -8.959 -2.274 1.00 97.88 169 LEU A O 1
ATOM 1263 N N . GLY A 1 170 ? 2.650 -10.037 -1.082 1.00 97.12 170 GLY A N 1
ATOM 1264 C CA . GLY A 1 170 ? 3.370 -10.633 -2.209 1.00 97.12 170 GLY A CA 1
ATOM 1265 C C . GLY A 1 170 ? 4.689 -9.940 -2.595 1.00 97.12 170 GLY A C 1
ATOM 1266 O O . GLY A 1 170 ? 5.401 -10.489 -3.439 1.00 97.12 170 GLY A O 1
ATOM 1267 N N . GLN A 1 171 ? 5.044 -8.801 -1.976 1.00 97.12 171 GLN A N 1
ATOM 1268 C CA . GLN A 1 171 ? 6.390 -8.189 -2.029 1.00 97.12 171 GLN A CA 1
ATOM 1269 C C . GLN A 1 171 ? 7.246 -8.470 -0.792 1.00 97.12 171 GLN A C 1
ATOM 1271 O O . GLN A 1 171 ? 8.468 -8.505 -0.904 1.00 97.12 171 GLN A O 1
ATOM 1276 N N . LEU A 1 172 ? 6.638 -8.636 0.384 1.00 97.00 172 LEU A N 1
ATOM 1277 C CA . LEU A 1 172 ? 7.347 -8.904 1.637 1.00 97.00 172 LEU A CA 1
ATOM 1278 C C . LEU A 1 172 ? 6.714 -10.086 2.372 1.00 97.00 172 LEU A C 1
ATOM 1280 O O . LEU A 1 172 ? 5.518 -10.353 2.245 1.00 97.00 172 LEU A O 1
ATOM 1284 N N . LYS A 1 173 ? 7.515 -10.761 3.203 1.00 96.50 173 LYS A N 1
ATOM 1285 C CA . LYS A 1 173 ? 7.008 -11.740 4.171 1.00 96.50 173 LYS A CA 1
ATOM 1286 C C . LYS A 1 173 ? 6.286 -11.004 5.295 1.00 96.50 173 LYS A C 1
ATOM 1288 O O . LYS A 1 173 ? 6.930 -10.443 6.179 1.00 96.50 173 LYS A O 1
ATOM 1293 N N . LEU A 1 174 ? 4.961 -11.020 5.253 1.00 96.56 174 LEU A N 1
ATOM 1294 C CA . LEU A 1 174 ? 4.120 -10.433 6.288 1.00 96.56 174 LEU A CA 1
ATOM 1295 C C . LEU A 1 174 ? 4.052 -11.344 7.528 1.00 96.56 174 LEU A C 1
ATOM 1297 O O . LEU A 1 174 ? 4.137 -12.569 7.427 1.00 96.56 174 LEU A O 1
ATOM 1301 N N . ASN A 1 175 ? 3.929 -10.731 8.705 1.00 98.12 175 ASN A N 1
ATOM 1302 C CA . ASN A 1 175 ? 3.679 -11.418 9.968 1.00 98.12 175 ASN A CA 1
ATOM 1303 C C . ASN A 1 175 ? 2.771 -10.546 10.846 1.00 98.12 175 ASN A C 1
ATOM 1305 O O . ASN A 1 175 ? 3.260 -9.666 11.559 1.00 98.12 175 ASN A O 1
ATOM 1309 N N . CYS A 1 176 ? 1.459 -10.764 10.777 1.00 98.50 176 CYS A N 1
ATOM 1310 C CA . CYS A 1 176 ? 0.479 -9.972 11.520 1.00 98.50 176 CYS A CA 1
ATOM 1311 C C . CYS A 1 176 ? 0.652 -10.099 13.040 1.00 98.50 176 CYS A C 1
ATOM 1313 O O . CYS A 1 176 ? 0.583 -9.079 13.718 1.00 98.50 176 CYS A O 1
ATOM 1315 N N . PHE A 1 177 ? 1.022 -11.271 13.573 1.00 98.56 177 PHE A N 1
ATOM 1316 C CA . PHE A 1 177 ? 1.358 -11.405 15.001 1.00 98.56 177 PHE A CA 1
ATOM 1317 C C . PHE A 1 177 ? 2.514 -10.479 15.434 1.00 98.56 177 PHE A C 1
ATOM 1319 O O . PHE A 1 177 ? 2.504 -9.927 16.533 1.00 98.56 177 PHE A O 1
ATOM 1326 N N . ALA A 1 178 ? 3.512 -10.250 14.569 1.00 98.50 178 ALA A N 1
ATOM 1327 C CA . ALA A 1 178 ? 4.608 -9.317 14.861 1.00 98.50 178 ALA A CA 1
ATOM 1328 C C . ALA A 1 178 ? 4.185 -7.838 14.748 1.00 98.50 178 ALA A C 1
ATOM 1330 O O . ALA A 1 178 ? 4.721 -6.984 15.465 1.00 98.50 178 ALA A O 1
ATOM 1331 N N . LEU A 1 179 ? 3.228 -7.525 13.868 1.00 98.38 179 LEU A N 1
ATOM 1332 C CA . LEU A 1 179 ? 2.605 -6.202 13.790 1.00 98.38 179 LEU A CA 1
ATOM 1333 C C . LEU A 1 179 ? 1.778 -5.916 15.054 1.00 98.38 179 LEU A C 1
ATOM 1335 O O . LEU A 1 179 ? 1.994 -4.892 15.702 1.00 98.38 179 LEU A O 1
ATOM 1339 N N . GLU A 1 180 ? 0.929 -6.850 15.478 1.00 98.06 180 GLU A N 1
ATOM 1340 C CA . GLU A 1 180 ? 0.135 -6.752 16.709 1.00 98.06 180 GLU A CA 1
ATOM 1341 C C . GLU A 1 180 ? 1.017 -6.596 17.959 1.00 98.06 180 GLU A C 1
ATOM 1343 O O . GLU A 1 180 ? 0.835 -5.669 18.755 1.00 98.06 180 GLU A O 1
ATOM 1348 N N . ALA A 1 181 ? 2.066 -7.418 18.089 1.00 98.38 181 ALA A N 1
ATOM 1349 C CA . ALA A 1 181 ? 3.046 -7.295 19.169 1.00 98.38 181 ALA A CA 1
ATOM 1350 C C . ALA A 1 181 ? 3.690 -5.893 19.218 1.00 98.38 181 ALA A C 1
ATOM 1352 O O . ALA A 1 181 ? 3.935 -5.351 20.302 1.00 98.38 181 ALA A O 1
ATOM 1353 N N . SER A 1 182 ? 3.890 -5.270 18.051 1.00 98.44 182 SER A N 1
ATOM 1354 C CA . SER A 1 182 ? 4.416 -3.904 17.918 1.00 98.44 182 SER A CA 1
ATOM 1355 C C . SER A 1 182 ? 3.379 -2.810 18.198 1.00 98.44 182 SER A C 1
ATOM 1357 O O . SER A 1 182 ? 3.779 -1.680 18.450 1.00 98.44 182 SER A O 1
ATOM 1359 N N . GLY A 1 183 ? 2.081 -3.132 18.219 1.00 98.19 183 GLY A N 1
ATOM 1360 C CA . GLY A 1 183 ? 0.988 -2.194 18.507 1.00 98.19 183 GLY A CA 1
ATOM 1361 C C . GLY A 1 183 ? 0.137 -1.774 17.315 1.00 98.19 183 GLY A C 1
ATOM 1362 O O . GLY A 1 183 ? -0.568 -0.772 17.403 1.00 98.19 183 GLY A O 1
ATOM 1363 N N . VAL A 1 184 ? 0.208 -2.503 16.202 1.00 98.75 184 VAL A N 1
ATOM 1364 C CA . VAL A 1 184 ? -0.652 -2.245 15.044 1.00 98.75 184 VAL A CA 1
ATOM 1365 C C . VAL A 1 184 ? -2.086 -2.639 15.373 1.00 98.75 184 VAL A C 1
ATOM 1367 O O . VAL A 1 184 ? -2.331 -3.753 15.827 1.00 98.75 184 VAL A O 1
ATOM 1370 N N . THR A 1 185 ? -3.023 -1.719 15.144 1.00 98.69 185 THR A N 1
ATOM 1371 C CA . THR A 1 185 ? -4.458 -1.916 15.409 1.00 98.69 185 THR A CA 1
ATOM 1372 C C . THR A 1 185 ? -5.189 -2.367 14.148 1.00 98.69 185 THR A C 1
ATOM 1374 O O . THR A 1 185 ? -6.032 -3.259 14.187 1.00 98.69 185 THR A O 1
ATOM 1377 N N . PHE A 1 186 ? -4.824 -1.775 13.008 1.00 98.88 186 PHE A N 1
ATOM 1378 C CA . PHE A 1 186 ? -5.420 -2.054 11.707 1.00 98.88 186 PHE A CA 1
ATOM 1379 C C . PHE A 1 186 ? -4.322 -2.199 10.647 1.00 98.88 186 PHE A C 1
ATOM 1381 O O . PHE A 1 186 ? -3.380 -1.406 10.605 1.00 98.88 186 PHE A O 1
ATOM 1388 N N . PHE A 1 187 ? -4.454 -3.170 9.748 1.00 98.88 187 PHE A N 1
ATOM 1389 C CA . PHE A 1 187 ? -3.572 -3.342 8.592 1.00 98.88 187 PHE A CA 1
ATOM 1390 C C . PHE A 1 187 ? -4.401 -3.718 7.366 1.00 98.88 187 PHE A C 1
ATOM 1392 O O . PHE A 1 187 ? -5.288 -4.561 7.456 1.00 98.88 187 PHE A O 1
ATOM 1399 N N . MET A 1 188 ? -4.093 -3.149 6.203 1.00 98.62 188 MET A N 1
ATOM 1400 C CA . MET A 1 188 ? -4.729 -3.539 4.940 1.00 98.62 188 MET A CA 1
ATOM 1401 C C . MET A 1 188 ? -3.705 -3.847 3.853 1.00 98.62 188 MET A C 1
ATOM 1403 O O . MET A 1 188 ? -2.601 -3.312 3.878 1.00 98.62 188 MET A O 1
ATOM 1407 N N . SER A 1 189 ? -4.066 -4.667 2.864 1.00 98.81 189 SER A N 1
ATOM 1408 C CA . SER A 1 189 ? -3.221 -4.869 1.679 1.00 98.81 189 SER A CA 1
ATOM 1409 C C . SER A 1 189 ? -4.000 -5.362 0.460 1.00 98.81 189 SER A C 1
ATOM 1411 O O . SER A 1 189 ? -4.921 -6.164 0.600 1.00 98.81 189 SER A O 1
ATOM 1413 N N . ASP A 1 190 ? -3.614 -4.930 -0.743 1.00 98.69 190 ASP A N 1
ATOM 1414 C CA . ASP A 1 190 ? -4.243 -5.364 -1.991 1.00 98.69 190 ASP A CA 1
ATOM 1415 C C . ASP A 1 190 ? -3.646 -6.700 -2.466 1.00 98.69 190 ASP A C 1
ATOM 1417 O O . ASP A 1 190 ? -2.481 -6.782 -2.862 1.00 98.69 190 ASP A O 1
ATOM 1421 N N . ALA A 1 191 ? -4.469 -7.750 -2.528 1.00 98.56 191 ALA A N 1
ATOM 1422 C CA . ALA A 1 191 ? -4.076 -9.028 -3.126 1.00 98.56 191 ALA A CA 1
ATOM 1423 C C . ALA A 1 191 ? -3.933 -8.920 -4.656 1.00 98.56 191 ALA A C 1
ATOM 1425 O O . ALA A 1 191 ? -3.152 -9.646 -5.276 1.00 98.56 191 ALA A O 1
ATOM 1426 N N . HIS A 1 192 ? -4.635 -7.967 -5.267 1.00 98.06 192 HIS A N 1
ATOM 1427 C CA . HIS A 1 192 ? -4.628 -7.758 -6.710 1.00 98.06 192 HIS A CA 1
ATOM 1428 C C . HIS A 1 192 ? -3.421 -6.996 -7.276 1.00 98.06 192 HIS A C 1
ATOM 1430 O O . HIS A 1 192 ? -3.375 -6.742 -8.479 1.00 98.06 192 HIS A O 1
ATOM 1436 N N . LYS A 1 193 ? -2.453 -6.615 -6.431 1.00 97.50 193 LYS A N 1
ATOM 1437 C CA . LYS A 1 193 ? -1.199 -5.988 -6.871 1.00 97.50 193 LYS A CA 1
ATOM 1438 C C . LYS A 1 193 ? -0.082 -7.021 -7.001 1.00 97.50 193 LYS A C 1
ATOM 1440 O O . LYS A 1 193 ? 0.277 -7.407 -8.108 1.00 97.50 193 LYS A O 1
ATOM 1445 N N . TRP A 1 194 ? 0.451 -7.499 -5.876 1.00 98.19 194 TRP A N 1
ATOM 1446 C CA . TRP A 1 194 ? 1.696 -8.281 -5.865 1.00 98.19 194 TRP A CA 1
ATOM 1447 C C . TRP A 1 194 ? 1.506 -9.768 -5.554 1.00 98.19 194 TRP A C 1
ATOM 1449 O O . TRP A 1 194 ? 2.434 -10.548 -5.763 1.00 98.19 194 TRP A O 1
ATOM 1459 N N . LEU A 1 195 ? 0.312 -10.186 -5.117 1.00 98.06 195 LEU A N 1
ATOM 1460 C CA . LEU A 1 195 ? -0.009 -11.592 -4.850 1.00 98.06 195 LEU A CA 1
ATOM 1461 C C . LEU A 1 195 ? -0.446 -12.364 -6.111 1.00 98.06 195 LEU A C 1
ATOM 1463 O O . LEU A 1 195 ? -0.479 -13.590 -6.070 1.00 98.06 195 LEU 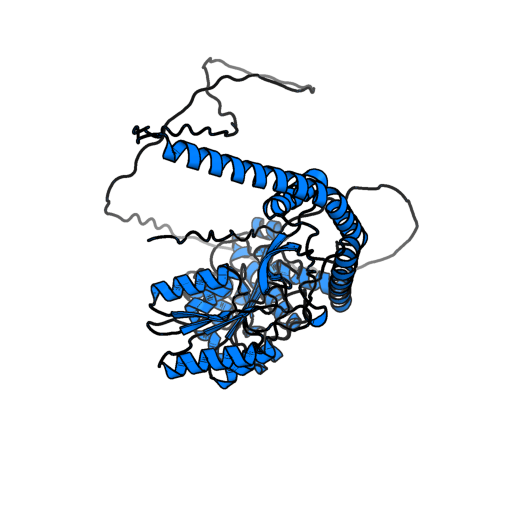A O 1
ATOM 1467 N N . PHE A 1 196 ? -0.737 -11.669 -7.219 1.00 97.56 196 PHE A N 1
ATOM 1468 C CA . PHE A 1 196 ? -1.358 -12.195 -8.451 1.00 97.56 196 PHE A CA 1
ATOM 1469 C C . PHE A 1 196 ? -2.830 -12.622 -8.320 1.00 97.56 196 PHE A C 1
ATOM 1471 O O . PHE A 1 196 ? -3.299 -13.486 -9.060 1.00 97.56 196 PHE A O 1
ATOM 1478 N N . SER A 1 197 ? -3.581 -12.025 -7.393 1.00 97.88 197 SER A N 1
ATOM 1479 C CA . SER A 1 197 ? -5.036 -12.205 -7.354 1.00 97.88 197 SER A CA 1
ATOM 1480 C C . SER A 1 197 ? -5.738 -11.274 -8.371 1.00 97.88 197 SER A C 1
ATOM 1482 O O . SER A 1 197 ? -5.150 -10.267 -8.770 1.00 97.88 197 SER A O 1
ATOM 1484 N N . PRO A 1 198 ? -6.971 -11.556 -8.834 1.00 97.75 198 PRO A N 1
ATOM 1485 C CA . PRO A 1 198 ? -7.706 -10.641 -9.710 1.00 97.75 198 PRO A CA 1
ATOM 1486 C C . PRO A 1 198 ? -8.082 -9.326 -9.011 1.00 97.75 198 PRO A C 1
ATOM 1488 O O . PRO A 1 198 ? -8.288 -9.293 -7.798 1.00 97.75 198 PRO A O 1
ATOM 1491 N N . LYS A 1 199 ? -8.225 -8.244 -9.788 1.00 97.56 199 LYS A N 1
ATOM 1492 C CA . LYS A 1 199 ? -8.712 -6.928 -9.319 1.00 97.56 199 LYS A CA 1
ATOM 1493 C C . LYS A 1 199 ? -10.058 -7.071 -8.604 1.00 97.56 199 LYS A C 1
ATOM 1495 O O . LYS A 1 199 ? -10.891 -7.859 -9.032 1.00 97.56 199 LYS A O 1
ATOM 1500 N N . GLY A 1 200 ? -10.263 -6.301 -7.535 1.00 96.81 200 GLY A N 1
ATOM 1501 C CA . GLY A 1 200 ? -11.398 -6.504 -6.625 1.00 96.81 200 GLY A CA 1
ATOM 1502 C C . GLY A 1 200 ? -11.083 -7.440 -5.449 1.00 96.81 200 GLY A C 1
ATOM 1503 O O . GLY A 1 200 ? -12.006 -7.963 -4.829 1.00 96.81 200 GLY A O 1
ATOM 1504 N N . SER A 1 201 ? -9.799 -7.667 -5.144 1.00 98.25 201 SER A N 1
ATOM 1505 C CA . SER A 1 201 ? -9.351 -8.443 -3.982 1.00 98.25 201 SER A CA 1
ATOM 1506 C C . SER A 1 201 ? -8.280 -7.717 -3.155 1.00 98.25 201 SER A C 1
ATOM 1508 O O . SER A 1 201 ? -7.255 -7.240 -3.655 1.00 98.25 201 SER A O 1
ATOM 1510 N N . ALA A 1 202 ? -8.526 -7.654 -1.855 1.00 98.62 202 ALA A N 1
ATOM 1511 C CA . ALA A 1 202 ? -7.694 -7.077 -0.814 1.00 98.62 202 ALA A CA 1
ATOM 1512 C C . ALA A 1 202 ? -8.059 -7.701 0.537 1.00 98.62 202 ALA A C 1
ATOM 1514 O O . ALA A 1 202 ? -8.957 -8.542 0.644 1.00 98.62 202 ALA A O 1
ATOM 1515 N N . ILE A 1 203 ? -7.323 -7.299 1.565 1.00 98.56 203 ILE A N 1
ATOM 1516 C CA . ILE A 1 203 ? -7.394 -7.860 2.908 1.00 98.56 203 ILE A CA 1
ATOM 1517 C C . ILE A 1 203 ? -7.487 -6.718 3.915 1.00 98.56 203 ILE A C 1
ATOM 1519 O O . ILE A 1 203 ? -6.841 -5.682 3.733 1.00 98.56 203 ILE A O 1
ATOM 1523 N N . LEU A 1 204 ? -8.241 -6.931 4.987 1.00 98.81 204 LEU A N 1
ATOM 1524 C CA . LEU A 1 204 ? -8.237 -6.089 6.179 1.00 98.81 204 LEU A CA 1
ATOM 1525 C C . LEU A 1 204 ? -7.995 -6.996 7.389 1.00 98.81 204 LEU A C 1
ATOM 1527 O O . LEU A 1 204 ? -8.760 -7.927 7.632 1.00 98.81 204 LEU A O 1
ATOM 1531 N N . TRP A 1 205 ? -6.910 -6.732 8.113 1.00 98.81 205 TRP A N 1
ATOM 1532 C CA . TRP A 1 205 ? -6.600 -7.325 9.409 1.00 98.81 205 TRP A CA 1
ATOM 1533 C C . TRP A 1 205 ? -6.872 -6.305 10.517 1.00 98.81 205 TRP A C 1
ATOM 1535 O O . TRP A 1 205 ? -6.515 -5.128 10.384 1.00 98.81 205 TRP A O 1
ATOM 1545 N N . VAL A 1 206 ? -7.501 -6.753 11.602 1.00 98.81 206 VAL A N 1
ATOM 1546 C CA . VAL A 1 206 ? -7.904 -5.914 12.738 1.00 98.81 206 VAL A CA 1
ATOM 1547 C C . VAL A 1 206 ? -7.575 -6.634 14.039 1.00 98.81 206 VAL A C 1
ATOM 1549 O O . VAL A 1 206 ? -8.065 -7.739 14.261 1.00 98.81 206 VAL A O 1
ATOM 1552 N N . SER A 1 207 ? -6.803 -5.998 14.923 1.00 98.06 207 SER A N 1
ATOM 1553 C CA . SER A 1 207 ? -6.505 -6.530 16.261 1.00 98.06 207 SER A CA 1
ATOM 1554 C C . SER A 1 207 ? -7.793 -6.831 17.031 1.00 98.06 207 SER A C 1
ATOM 1556 O O . SER A 1 207 ? -8.726 -6.022 16.990 1.00 98.06 207 SER A O 1
ATOM 1558 N N . ARG A 1 208 ? -7.843 -7.942 17.777 1.00 96.81 208 ARG A N 1
ATOM 1559 C CA . ARG A 1 208 ? -9.089 -8.481 18.359 1.00 96.81 208 ARG A CA 1
ATOM 1560 C C . ARG A 1 208 ? -9.918 -7.474 19.166 1.00 96.81 208 ARG A C 1
ATOM 1562 O O . ARG A 1 208 ? -11.142 -7.492 19.088 1.00 96.81 208 ARG A O 1
ATOM 1569 N N . SER A 1 209 ? -9.266 -6.566 19.891 1.00 95.19 209 SER A N 1
ATOM 1570 C CA . SER A 1 209 ? -9.909 -5.520 20.703 1.00 95.19 209 SER A CA 1
ATOM 1571 C C . SER A 1 209 ? -10.610 -4.409 19.908 1.00 95.19 209 SER A C 1
ATOM 1573 O O . SER A 1 209 ? -11.411 -3.683 20.486 1.00 95.19 209 SER A O 1
ATOM 1575 N N . ALA A 1 210 ? -10.328 -4.265 18.610 1.00 97.19 210 ALA A N 1
ATOM 1576 C CA . ALA A 1 210 ? -10.861 -3.200 17.754 1.00 97.19 210 ALA A CA 1
ATOM 1577 C C . ALA A 1 210 ? -11.938 -3.683 16.760 1.00 97.19 210 ALA A C 1
ATOM 1579 O O . ALA A 1 210 ? -12.482 -2.885 16.004 1.00 97.19 210 ALA A O 1
ATOM 1580 N N . GLN A 1 211 ? -12.253 -4.982 16.739 1.00 97.50 211 GLN A N 1
ATOM 1581 C CA . GLN A 1 211 ? -13.162 -5.583 15.752 1.00 97.50 211 GLN A CA 1
ATOM 1582 C C . GLN A 1 211 ? -14.633 -5.158 15.917 1.00 97.50 211 GLN A C 1
ATOM 1584 O O . GLN A 1 211 ? -15.365 -5.101 14.928 1.00 97.50 211 GLN A O 1
ATOM 1589 N N . THR A 1 212 ? -15.065 -4.829 17.140 1.00 95.31 212 THR A N 1
ATOM 1590 C CA . THR A 1 212 ? -16.468 -4.537 17.491 1.00 95.31 212 THR A CA 1
ATOM 1591 C C . THR A 1 212 ? -17.094 -3.435 16.638 1.00 95.31 212 THR A C 1
ATOM 1593 O O . THR A 1 212 ? -18.241 -3.583 16.213 1.00 95.31 212 THR A O 1
ATOM 1596 N N . ASP A 1 213 ? -16.333 -2.388 16.316 1.00 93.81 213 ASP A N 1
ATOM 1597 C CA . ASP A 1 213 ? -16.820 -1.196 15.609 1.00 93.81 213 ASP A CA 1
ATOM 1598 C C . ASP A 1 213 ? -16.470 -1.186 14.110 1.00 93.81 213 ASP A C 1
ATOM 1600 O O . ASP A 1 213 ? -16.858 -0.274 13.379 1.00 93.81 213 ASP A O 1
ATOM 1604 N N . VAL A 1 214 ? -15.762 -2.209 13.612 1.00 97.31 214 VAL A N 1
ATOM 1605 C CA . VAL A 1 214 ? -15.384 -2.294 12.196 1.00 97.31 214 VAL A CA 1
ATOM 1606 C C . VAL A 1 214 ? -16.508 -2.921 11.369 1.00 97.31 214 VAL A C 1
ATOM 1608 O O . VAL A 1 214 ? -16.908 -4.071 11.569 1.00 97.31 214 VAL A O 1
ATOM 1611 N N . TYR A 1 215 ? -16.993 -2.149 10.395 1.00 96.25 215 TYR A N 1
ATOM 1612 C CA . TYR A 1 215 ? -18.024 -2.536 9.431 1.00 96.25 215 TYR A CA 1
ATOM 1613 C C . TYR A 1 215 ? -17.571 -2.232 7.995 1.00 96.25 215 TYR A C 1
ATOM 1615 O O . TYR A 1 215 ? -16.898 -1.215 7.779 1.00 96.25 215 TYR A O 1
ATOM 1623 N N . PRO A 1 216 ? -17.969 -3.057 7.007 1.00 95.19 216 PRO A N 1
ATOM 1624 C CA . PRO A 1 216 ? -17.628 -2.855 5.601 1.00 95.19 216 PRO A CA 1
ATOM 1625 C C . PRO A 1 216 ? -18.118 -1.511 5.062 1.00 95.19 216 PRO A C 1
ATOM 1627 O O . PRO A 1 216 ? -19.130 -0.968 5.513 1.00 95.19 216 PRO A O 1
ATOM 1630 N N . SER A 1 217 ? -17.405 -0.987 4.061 1.00 90.94 217 SER A N 1
ATOM 1631 C CA . SER A 1 217 ? -17.754 0.201 3.259 1.00 90.94 217 SER A CA 1
ATOM 1632 C C . SER A 1 217 ? -19.257 0.256 2.942 1.00 90.94 217 SER A C 1
ATOM 1634 O O . SER A 1 217 ? -19.931 1.228 3.294 1.00 90.94 217 SER A O 1
ATOM 1636 N N . VAL A 1 218 ? -19.771 -0.834 2.370 1.00 90.69 218 VAL A N 1
ATOM 1637 C CA . VAL A 1 218 ? -21.177 -1.097 2.061 1.00 90.69 218 VAL A CA 1
ATOM 1638 C C . VAL A 1 218 ? -21.757 -2.050 3.105 1.00 90.69 218 VAL A C 1
ATOM 1640 O O . VAL A 1 218 ? -21.285 -3.176 3.254 1.00 90.69 218 VAL A O 1
ATOM 1643 N N . ILE A 1 219 ? -22.809 -1.622 3.804 1.00 88.25 219 ILE A N 1
ATOM 1644 C CA . ILE A 1 219 ? -23.536 -2.471 4.754 1.00 88.25 219 ILE A CA 1
ATOM 1645 C C . ILE A 1 219 ? -24.398 -3.458 3.962 1.00 88.25 219 ILE A C 1
ATOM 1647 O O . ILE A 1 219 ? -25.375 -3.073 3.320 1.00 88.25 219 ILE A O 1
ATOM 1651 N N . GLY A 1 220 ? -24.007 -4.731 3.970 1.00 79.69 220 GLY A N 1
ATOM 1652 C CA . GLY A 1 220 ? -24.757 -5.798 3.317 1.00 79.69 220 GLY A CA 1
ATOM 1653 C C . GLY A 1 220 ? -25.858 -6.372 4.198 1.00 79.69 220 GLY A C 1
ATOM 1654 O O . GLY A 1 220 ? -25.905 -6.150 5.405 1.00 79.69 220 GLY A O 1
ATOM 1655 N N . ALA A 1 221 ? -26.732 -7.174 3.593 1.00 71.69 221 ALA A N 1
ATOM 1656 C CA . ALA A 1 221 ? -27.875 -7.750 4.293 1.00 71.69 221 ALA A CA 1
ATOM 1657 C C . ALA A 1 221 ? -27.475 -8.730 5.424 1.00 71.69 221 ALA A C 1
ATOM 1659 O O . ALA A 1 221 ? -28.217 -8.887 6.385 1.00 71.69 221 ALA A O 1
ATOM 1660 N N . VAL A 1 222 ? -26.275 -9.322 5.367 1.00 72.00 222 VAL A N 1
ATOM 1661 C CA . VAL A 1 222 ? -25.720 -10.143 6.463 1.00 72.00 222 VAL A CA 1
ATOM 1662 C C . VAL A 1 222 ? -25.336 -9.295 7.683 1.00 72.00 222 VAL A C 1
ATOM 1664 O O . VAL A 1 222 ? -25.407 -9.777 8.808 1.00 72.00 222 VAL A O 1
ATOM 1667 N N . CYS A 1 223 ? -25.002 -8.011 7.508 1.00 62.19 223 CYS A N 1
ATOM 1668 C CA . CYS A 1 223 ? -24.695 -7.117 8.628 1.00 62.19 223 CYS A CA 1
ATOM 1669 C C . CYS A 1 223 ? -25.916 -6.799 9.511 1.00 62.19 223 CYS A C 1
ATOM 1671 O O . CYS A 1 223 ? -25.731 -6.283 10.610 1.00 62.19 223 CYS A O 1
ATOM 1673 N N . SER A 1 224 ? -27.146 -7.032 9.035 1.00 55.28 224 SER A N 1
ATOM 1674 C CA . SER A 1 224 ? -28.375 -6.621 9.729 1.00 55.28 224 SER A CA 1
ATOM 1675 C C . SER A 1 224 ? -29.048 -7.728 10.546 1.00 55.28 224 SER A C 1
ATOM 1677 O O . SER A 1 224 ? -30.122 -7.487 11.094 1.00 55.28 224 SER A O 1
ATOM 1679 N N . ASN A 1 225 ? -28.461 -8.933 10.618 1.00 53.03 225 ASN A N 1
ATOM 1680 C CA . ASN A 1 225 ? -29.083 -10.132 11.208 1.00 53.03 225 ASN A CA 1
ATOM 1681 C C . ASN A 1 225 ? -30.516 -10.396 10.693 1.00 53.03 225 ASN A C 1
ATOM 1683 O O . ASN A 1 225 ? -31.343 -10.975 11.397 1.00 53.03 225 ASN A O 1
ATOM 1687 N N . SER A 1 226 ? -30.831 -9.955 9.469 1.00 50.69 226 SER A N 1
ATOM 1688 C CA . SER A 1 226 ? -32.183 -10.057 8.923 1.00 50.69 226 SER A CA 1
ATOM 1689 C C . SER A 1 226 ? -32.557 -11.522 8.666 1.00 50.69 226 SER A C 1
ATOM 1691 O O . SER A 1 226 ? -31.900 -12.173 7.849 1.00 50.69 226 SER A O 1
ATOM 1693 N N . PRO A 1 227 ? -33.659 -12.039 9.247 1.00 50.34 227 PRO A N 1
ATOM 1694 C CA . PRO A 1 227 ? -34.143 -13.395 8.971 1.00 50.34 227 PRO A CA 1
ATOM 1695 C C . PRO A 1 227 ? -34.478 -13.650 7.491 1.00 50.34 227 PRO A C 1
ATOM 1697 O O . PRO A 1 227 ? -34.651 -14.795 7.087 1.00 50.34 227 PRO A O 1
ATOM 1700 N N . ALA A 1 228 ? -34.586 -12.590 6.681 1.00 51.56 228 ALA A N 1
ATOM 1701 C CA . ALA A 1 228 ? -34.878 -12.671 5.255 1.00 51.56 228 ALA A CA 1
ATOM 1702 C C . ALA A 1 228 ? -33.658 -13.040 4.390 1.00 51.56 228 ALA A C 1
ATOM 1704 O O . ALA A 1 228 ? -33.831 -13.376 3.219 1.00 51.56 228 ALA A O 1
ATOM 1705 N N . THR A 1 229 ? -32.427 -12.980 4.913 1.00 60.81 229 THR A N 1
ATOM 1706 C CA . THR A 1 229 ? -31.254 -13.416 4.144 1.00 60.81 229 THR A CA 1
ATOM 1707 C C . THR A 1 229 ? -31.082 -14.922 4.264 1.00 60.81 229 THR A C 1
ATOM 1709 O O . THR A 1 229 ? -30.433 -15.404 5.190 1.00 60.81 229 THR A O 1
ATOM 1712 N N . SER A 1 230 ? -31.653 -15.665 3.316 1.00 66.94 230 SER A N 1
ATOM 1713 C CA . SER A 1 230 ? -31.594 -17.131 3.240 1.00 66.94 230 SER A CA 1
ATOM 1714 C C . SER A 1 230 ? -30.206 -17.673 2.853 1.00 66.94 230 SER A C 1
ATOM 1716 O O . SER A 1 230 ? -30.088 -18.506 1.961 1.00 66.94 230 SER A O 1
ATOM 1718 N N . PHE A 1 231 ? -29.142 -17.203 3.510 1.00 76.31 231 PHE A N 1
ATOM 1719 C CA . PHE A 1 231 ? -27.830 -17.841 3.422 1.00 76.31 231 PHE A CA 1
ATOM 1720 C C . PHE A 1 231 ? -27.923 -19.271 3.933 1.00 76.31 231 PHE A C 1
ATOM 1722 O O . PHE A 1 231 ? -28.570 -19.541 4.948 1.00 76.31 231 PHE A O 1
ATOM 1729 N N . HIS A 1 232 ? -27.226 -20.178 3.256 1.00 80.06 232 HIS A N 1
ATOM 1730 C CA . HIS A 1 232 ? -27.050 -21.534 3.754 1.00 80.06 232 HIS A CA 1
ATOM 1731 C C . HIS A 1 232 ? -26.408 -21.472 5.147 1.00 80.06 232 HIS A C 1
ATOM 1733 O O . HIS A 1 232 ? -25.344 -20.862 5.277 1.00 80.06 232 HIS A O 1
ATOM 1739 N N . PRO A 1 233 ? -26.990 -22.091 6.194 1.00 79.56 233 PRO A N 1
ATOM 1740 C CA . PRO A 1 233 ? -26.458 -21.988 7.554 1.00 79.56 233 PRO A CA 1
ATOM 1741 C C . PRO A 1 233 ? -24.986 -22.406 7.655 1.00 79.56 233 PRO A C 1
ATOM 1743 O O . PRO A 1 233 ? -24.202 -21.779 8.363 1.00 79.56 233 PRO A O 1
ATOM 1746 N N . ASP A 1 234 ? -24.580 -23.412 6.878 1.00 78.94 234 ASP A N 1
ATOM 1747 C CA . ASP A 1 234 ? -23.196 -23.894 6.807 1.00 78.94 234 ASP A CA 1
ATOM 1748 C C . ASP A 1 234 ? -22.222 -22.900 6.161 1.00 78.94 234 ASP A C 1
ATOM 1750 O O . ASP A 1 234 ? -21.022 -22.973 6.414 1.00 78.94 234 ASP A O 1
ATOM 1754 N N . ALA A 1 235 ? -22.724 -21.940 5.383 1.00 78.88 235 ALA A N 1
ATOM 1755 C CA . ALA A 1 235 ? -21.932 -20.878 4.776 1.00 78.88 235 ALA A CA 1
ATOM 1756 C C . ALA A 1 235 ? -21.658 -19.698 5.730 1.00 78.88 235 ALA A C 1
ATOM 1758 O O . ALA A 1 235 ? -20.898 -18.803 5.370 1.00 78.88 235 ALA A O 1
ATOM 1759 N N . ILE A 1 236 ? -22.235 -19.685 6.940 1.00 80.38 236 ILE A N 1
ATOM 1760 C CA . ILE A 1 236 ? -21.973 -18.673 7.988 1.00 80.38 236 ILE A CA 1
ATOM 1761 C C . ILE A 1 236 ? -21.637 -19.279 9.366 1.00 80.38 236 ILE A C 1
ATOM 1763 O O . ILE A 1 236 ? -21.265 -18.559 10.294 1.00 80.38 236 ILE A O 1
ATOM 1767 N N . ARG A 1 237 ? -21.742 -20.606 9.514 1.00 83.69 237 ARG A N 1
ATOM 1768 C CA . ARG A 1 237 ? -21.520 -21.345 10.765 1.00 83.69 237 ARG A CA 1
ATOM 1769 C C . ARG A 1 237 ? -20.106 -21.123 11.320 1.00 83.69 237 ARG A C 1
ATOM 1771 O O . ARG A 1 237 ? -19.115 -21.443 10.671 1.00 83.69 237 ARG A O 1
ATOM 1778 N N . GLY A 1 238 ? -20.019 -20.669 12.571 1.00 85.69 238 GLY A N 1
ATOM 1779 C CA . GLY A 1 238 ? -18.750 -20.552 13.301 1.00 85.69 238 GLY A CA 1
ATOM 1780 C C . GLY A 1 238 ? -17.875 -19.358 12.904 1.00 85.69 238 GLY A C 1
ATOM 1781 O O . GLY A 1 238 ? -16.716 -19.313 13.309 1.00 85.69 238 GLY A O 1
ATOM 1782 N N . LEU A 1 239 ? -18.409 -18.406 12.133 1.00 89.69 239 LEU A N 1
ATOM 1783 C CA . LEU A 1 239 ? -17.819 -17.077 11.989 1.00 89.69 239 LEU A CA 1
ATOM 1784 C C . LEU A 1 239 ? -18.078 -16.243 13.251 1.00 89.69 239 LEU A C 1
ATOM 1786 O O . LEU A 1 239 ? -19.152 -16.328 13.843 1.00 89.69 239 LEU A O 1
ATOM 1790 N N . SER A 1 240 ? -17.122 -15.398 13.628 1.00 91.94 240 SER A N 1
ATOM 1791 C CA . SER A 1 240 ? -17.369 -14.282 14.543 1.00 91.94 240 SER A CA 1
ATOM 1792 C C . SER A 1 240 ? -18.131 -13.150 13.847 1.00 91.94 240 SER A C 1
ATOM 1794 O O . SER A 1 240 ? -18.091 -13.027 12.622 1.00 91.94 240 SER A O 1
ATOM 1796 N N . ASP A 1 241 ? -18.774 -12.276 14.625 1.00 90.94 241 ASP A N 1
ATOM 1797 C CA . ASP A 1 241 ? -19.530 -11.119 14.120 1.00 90.94 241 ASP A CA 1
ATOM 1798 C C . ASP A 1 241 ? -18.719 -10.254 13.141 1.00 90.94 241 ASP A C 1
ATOM 1800 O O . ASP A 1 241 ? -19.256 -9.752 12.154 1.00 90.94 241 ASP A O 1
ATOM 1804 N N . PHE A 1 242 ? -17.414 -10.102 13.386 1.00 94.62 242 PHE A N 1
ATOM 1805 C CA . PHE A 1 242 ? -16.510 -9.374 12.499 1.00 94.62 242 PHE A CA 1
ATOM 1806 C C . PHE A 1 242 ? -16.363 -10.065 11.139 1.00 94.62 242 PHE A C 1
ATOM 1808 O O . PHE A 1 242 ? -16.592 -9.435 10.110 1.00 94.62 242 PHE A O 1
ATOM 1815 N N . GLU A 1 243 ? -16.065 -11.367 11.110 1.00 93.56 243 GLU A N 1
ATOM 1816 C CA . GLU A 1 243 ? -15.996 -12.137 9.860 1.00 93.56 243 GLU A CA 1
ATOM 1817 C C . GLU A 1 243 ? -17.343 -12.135 9.117 1.00 93.56 243 GLU A C 1
ATOM 1819 O O . GLU A 1 243 ? -17.381 -11.981 7.894 1.00 93.56 243 GLU A O 1
ATOM 1824 N N . LEU A 1 244 ? -18.446 -12.268 9.860 1.00 90.50 244 LEU A N 1
ATOM 1825 C CA . LEU A 1 244 ? -19.807 -12.332 9.334 1.00 90.50 244 LEU A CA 1
ATOM 1826 C C . LEU A 1 244 ? -20.197 -11.043 8.595 1.00 90.50 244 LEU A C 1
ATOM 1828 O O . LEU A 1 244 ? -20.690 -11.111 7.468 1.00 90.50 244 LEU A O 1
ATOM 1832 N N . ARG A 1 245 ? -19.905 -9.861 9.161 1.00 90.56 245 ARG A N 1
ATOM 1833 C CA . ARG A 1 245 ? -20.209 -8.557 8.531 1.00 90.56 245 ARG A CA 1
ATOM 1834 C C . ARG A 1 245 ? -19.597 -8.404 7.137 1.00 90.56 245 ARG A C 1
ATOM 1836 O O . ARG A 1 245 ? -20.213 -7.783 6.279 1.00 90.56 245 ARG A O 1
ATOM 1843 N N . PHE A 1 246 ? -18.406 -8.953 6.902 1.00 92.88 246 PHE A N 1
ATOM 1844 C CA . PHE A 1 246 ? -17.709 -8.854 5.613 1.00 92.88 246 PHE A CA 1
ATOM 1845 C C . PHE A 1 246 ? -18.037 -10.008 4.653 1.00 92.88 246 PHE A C 1
ATOM 1847 O O . PHE A 1 246 ? -17.625 -9.975 3.495 1.00 92.88 246 PHE A O 1
ATOM 1854 N N . GLN A 1 247 ? -18.803 -11.013 5.093 1.00 88.31 247 GLN A N 1
ATOM 1855 C CA . GLN A 1 247 ? -19.098 -12.205 4.298 1.00 88.31 247 GLN A CA 1
ATOM 1856 C C . GLN A 1 247 ? -19.964 -11.911 3.060 1.00 88.31 247 GLN A C 1
ATOM 1858 O O . GLN A 1 247 ? -19.809 -12.581 2.036 1.00 88.31 247 GLN A O 1
ATOM 1863 N N . TYR A 1 248 ? -20.852 -10.916 3.144 1.00 87.94 248 TYR A N 1
ATOM 1864 C CA . TYR A 1 248 ? -21.670 -10.442 2.029 1.00 87.94 248 TYR A CA 1
ATOM 1865 C C . TYR A 1 248 ? -22.008 -8.961 2.202 1.00 87.94 248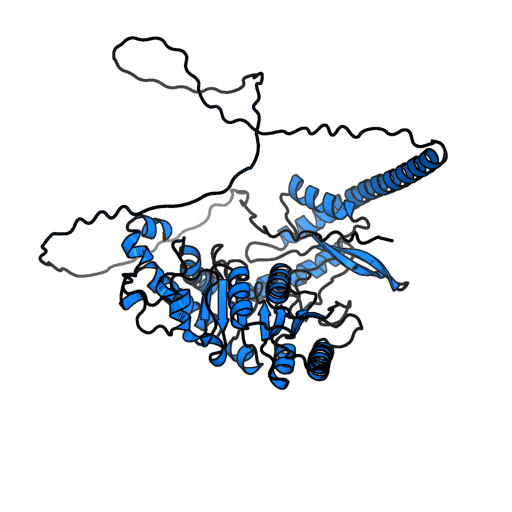 TYR A C 1
ATOM 1867 O O . TYR A 1 248 ? -22.768 -8.585 3.093 1.00 87.94 248 TYR A O 1
ATOM 1875 N N . THR A 1 249 ? -21.496 -8.119 1.308 1.00 89.31 249 THR A N 1
ATOM 1876 C CA . THR A 1 249 ? -21.625 -6.651 1.368 1.00 89.31 249 THR A CA 1
ATOM 1877 C C . THR A 1 249 ? -22.411 -6.104 0.166 1.00 89.31 249 THR A C 1
ATOM 1879 O O . THR A 1 249 ? -22.085 -5.051 -0.379 1.00 89.31 249 THR A O 1
ATOM 1882 N N . GLY A 1 250 ? -23.405 -6.867 -0.304 1.00 87.31 250 GLY A N 1
ATOM 1883 C CA . GLY A 1 250 ? -24.190 -6.582 -1.513 1.00 87.31 250 GLY A CA 1
ATOM 1884 C C . GLY A 1 250 ? -23.918 -7.559 -2.663 1.00 87.31 250 GLY A C 1
ATOM 1885 O O . GLY A 1 250 ? -22.951 -8.324 -2.635 1.00 87.31 250 GLY A O 1
ATOM 1886 N N . THR A 1 251 ? -24.792 -7.551 -3.670 1.00 88.88 251 THR A N 1
ATOM 1887 C CA . THR A 1 251 ? -24.696 -8.409 -4.862 1.00 88.88 251 THR A CA 1
ATOM 1888 C C . THR A 1 251 ? -23.589 -7.900 -5.787 1.00 88.88 251 THR A C 1
ATOM 1890 O O . THR A 1 251 ? -23.641 -6.755 -6.230 1.00 88.88 251 THR A O 1
ATOM 1893 N N . ARG A 1 252 ? -22.572 -8.725 -6.057 1.00 90.81 252 ARG A N 1
ATOM 1894 C CA . ARG A 1 252 ? -21.395 -8.387 -6.878 1.00 90.81 252 ARG A CA 1
ATOM 1895 C C . ARG A 1 252 ? -20.623 -9.642 -7.285 1.00 90.81 252 ARG A C 1
ATOM 1897 O O . ARG A 1 252 ? -20.842 -10.706 -6.712 1.00 90.81 252 ARG A O 1
ATOM 1904 N N . ASP A 1 253 ? -19.669 -9.497 -8.202 1.00 93.38 253 ASP A N 1
ATOM 1905 C CA . ASP A 1 253 ? -18.692 -10.551 -8.488 1.00 93.38 253 ASP A CA 1
ATOM 1906 C C . ASP A 1 253 ? -17.739 -10.747 -7.289 1.00 93.38 253 ASP A C 1
ATOM 1908 O O . ASP A 1 253 ? -16.914 -9.890 -6.969 1.00 93.38 253 ASP A O 1
ATOM 1912 N N . TYR A 1 254 ? -17.871 -11.894 -6.619 1.00 94.06 254 TYR A N 1
ATOM 1913 C CA . TYR A 1 254 ? -17.018 -12.330 -5.509 1.00 94.06 254 TYR A CA 1
ATOM 1914 C C . TYR A 1 254 ? -15.834 -13.214 -5.948 1.00 94.06 254 TYR A C 1
ATOM 1916 O O . TYR A 1 254 ? -14.989 -13.582 -5.125 1.00 94.06 254 TYR A O 1
ATOM 1924 N N . THR A 1 255 ? -15.730 -13.560 -7.235 1.00 96.50 255 THR A N 1
ATOM 1925 C CA . THR A 1 255 ? -14.668 -14.433 -7.754 1.00 96.50 255 THR A CA 1
ATOM 1926 C C . THR A 1 255 ? -13.242 -13.904 -7.537 1.00 96.50 255 THR A C 1
ATOM 1928 O O . THR A 1 255 ? -12.378 -14.746 -7.275 1.00 96.50 255 THR A O 1
ATOM 1931 N N . PRO A 1 256 ? -12.951 -12.581 -7.500 1.00 97.44 256 PRO A N 1
ATOM 1932 C CA . PRO A 1 256 ? -11.624 -12.087 -7.124 1.00 97.44 256 PRO A CA 1
ATOM 1933 C C . PRO A 1 256 ? -11.191 -12.515 -5.717 1.00 97.44 256 PRO A C 1
ATOM 1935 O O . PRO A 1 256 ? -10.050 -12.925 -5.520 1.00 97.44 256 PRO A O 1
ATOM 1938 N N . MET A 1 257 ? -12.105 -12.483 -4.740 1.00 97.12 257 MET A N 1
ATOM 1939 C CA . MET A 1 257 ? -11.821 -12.885 -3.355 1.00 97.12 257 MET A CA 1
ATOM 1940 C C . MET A 1 257 ? -11.583 -14.393 -3.236 1.00 97.12 257 MET A C 1
ATOM 1942 O O . MET A 1 257 ? -10.722 -14.832 -2.477 1.00 97.12 257 MET A O 1
ATOM 1946 N N . ILE A 1 258 ? -12.307 -15.190 -4.023 1.00 97.38 258 ILE A N 1
ATOM 1947 C CA . ILE A 1 258 ? -12.132 -16.646 -4.094 1.00 97.38 258 ILE A CA 1
ATOM 1948 C C . ILE A 1 258 ? -10.778 -17.003 -4.737 1.00 97.38 258 ILE A C 1
ATOM 1950 O O . ILE A 1 258 ? -10.043 -17.866 -4.246 1.00 97.38 258 ILE A O 1
ATOM 1954 N N . ALA A 1 259 ? -10.404 -16.291 -5.800 1.00 98.06 259 ALA A N 1
ATOM 1955 C CA . ALA A 1 259 ? -9.159 -16.503 -6.531 1.00 98.06 259 ALA A CA 1
ATOM 1956 C C . ALA A 1 259 ? -7.891 -16.114 -5.739 1.00 98.06 259 ALA A C 1
ATOM 1958 O O . ALA A 1 259 ? -6.785 -16.484 -6.137 1.00 98.06 259 ALA A O 1
ATOM 1959 N N . VAL A 1 260 ? -8.004 -15.443 -4.581 1.00 98.50 260 VAL A N 1
ATOM 1960 C CA . VAL A 1 260 ? -6.889 -15.298 -3.615 1.00 98.50 260 VAL A CA 1
ATOM 1961 C C . VAL A 1 260 ? -6.316 -16.673 -3.244 1.00 98.50 260 VAL A C 1
ATOM 1963 O O . VAL A 1 260 ? -5.097 -16.838 -3.161 1.00 98.50 260 VAL A O 1
ATOM 1966 N N . SER A 1 261 ? -7.169 -17.694 -3.084 1.00 98.19 261 SER A N 1
ATOM 1967 C CA . SER A 1 261 ? -6.714 -19.052 -2.765 1.00 98.19 261 SER A CA 1
ATOM 1968 C C . SER A 1 261 ? -5.911 -19.719 -3.886 1.00 98.19 261 SER A C 1
ATOM 1970 O O . SER A 1 261 ? -5.021 -20.526 -3.588 1.00 98.19 261 SER A O 1
ATOM 1972 N N . ASP A 1 262 ? -6.180 -19.380 -5.148 1.00 98.25 262 ASP A N 1
ATOM 1973 C CA . ASP A 1 262 ? -5.447 -19.880 -6.313 1.00 98.25 262 ASP A CA 1
ATOM 1974 C C . ASP A 1 262 ? -4.144 -19.120 -6.518 1.00 98.25 262 ASP A C 1
ATOM 1976 O O . ASP A 1 262 ? -3.120 -19.748 -6.771 1.00 98.25 262 ASP A O 1
ATOM 1980 N N . ALA A 1 263 ? -4.154 -17.800 -6.321 1.00 98.25 263 ALA A N 1
ATOM 1981 C CA . ALA A 1 263 ? -2.963 -16.957 -6.350 1.00 98.25 263 ALA A CA 1
ATOM 1982 C C . ALA A 1 263 ? -1.912 -17.445 -5.332 1.00 98.25 263 ALA A C 1
ATOM 1984 O O . ALA A 1 263 ? -0.760 -17.706 -5.689 1.00 98.25 263 ALA A O 1
ATOM 1985 N N . LEU A 1 264 ? -2.334 -17.712 -4.089 1.00 98.44 264 LEU A N 1
ATOM 1986 C CA . LEU A 1 264 ? -1.495 -18.343 -3.061 1.00 98.44 264 LEU A CA 1
ATOM 1987 C C . LEU A 1 264 ? -0.989 -19.732 -3.486 1.00 98.44 264 LEU A C 1
ATOM 1989 O O . LEU A 1 264 ? 0.174 -20.072 -3.264 1.00 98.44 264 LEU A O 1
ATOM 1993 N N . SER A 1 265 ? -1.838 -20.538 -4.130 1.00 98.25 265 SER A N 1
ATOM 1994 C CA . SER A 1 265 ? -1.467 -21.884 -4.590 1.00 98.25 265 SER A CA 1
ATOM 1995 C C . SER A 1 265 ? -0.478 -21.838 -5.767 1.00 98.25 265 SER A C 1
ATOM 1997 O O . SER A 1 265 ? 0.446 -22.646 -5.825 1.00 98.25 265 SER A O 1
ATOM 1999 N N . PHE A 1 266 ? -0.614 -20.866 -6.674 1.00 98.00 266 PHE A N 1
ATOM 2000 C CA . PHE A 1 266 ? 0.328 -20.586 -7.757 1.00 98.00 266 PHE A CA 1
ATOM 2001 C C . PHE A 1 266 ? 1.695 -20.176 -7.203 1.00 98.00 266 PHE A C 1
ATOM 2003 O O . PHE A 1 266 ? 2.691 -20.818 -7.538 1.00 98.00 266 PHE A O 1
ATOM 2010 N N . ARG A 1 267 ? 1.738 -19.195 -6.290 1.00 97.88 267 ARG A N 1
ATOM 2011 C CA . ARG A 1 267 ? 2.985 -18.758 -5.643 1.00 97.88 267 ARG A CA 1
ATOM 2012 C C . ARG A 1 267 ? 3.674 -19.893 -4.888 1.00 97.88 267 ARG A C 1
ATOM 2014 O O . ARG A 1 267 ? 4.882 -20.071 -5.028 1.00 97.88 267 ARG A O 1
ATOM 2021 N N . LYS A 1 268 ? 2.912 -20.723 -4.163 1.00 97.62 268 LYS A N 1
ATOM 2022 C CA . LYS A 1 268 ? 3.440 -21.895 -3.441 1.00 97.62 268 LYS A CA 1
ATOM 2023 C C . LYS A 1 268 ? 4.120 -22.917 -4.363 1.00 97.62 268 LYS A C 1
ATOM 2025 O O . LYS A 1 268 ? 5.082 -23.538 -3.926 1.00 97.62 268 LYS A O 1
ATOM 2030 N N . ARG A 1 269 ? 3.674 -23.072 -5.620 1.00 97.94 269 ARG A N 1
ATOM 2031 C CA . ARG A 1 269 ? 4.328 -23.954 -6.614 1.00 97.94 269 ARG A CA 1
ATOM 2032 C C . ARG A 1 269 ? 5.671 -23.417 -7.116 1.00 97.94 269 ARG A C 1
ATOM 2034 O O . ARG A 1 269 ? 6.545 -24.218 -7.414 1.00 97.94 269 ARG A O 1
ATOM 2041 N N . ILE A 1 270 ? 5.826 -22.096 -7.221 1.00 97.75 270 ILE A N 1
ATOM 2042 C CA . ILE A 1 270 ? 7.089 -21.451 -7.635 1.00 97.75 270 ILE A CA 1
ATOM 2043 C C . ILE A 1 270 ? 8.068 -21.354 -6.453 1.00 97.75 270 ILE A C 1
ATOM 2045 O O . ILE A 1 270 ? 9.276 -21.488 -6.625 1.00 97.75 270 ILE A O 1
ATOM 2049 N N . GLY A 1 271 ? 7.538 -21.155 -5.245 1.00 97.50 271 GLY A N 1
ATOM 2050 C CA . GLY A 1 271 ? 8.303 -20.990 -4.015 1.00 97.50 271 GLY A CA 1
ATOM 2051 C C . GLY A 1 271 ? 8.451 -19.516 -3.648 1.00 97.50 271 GLY A C 1
ATOM 2052 O O . GLY A 1 271 ? 9.109 -18.743 -4.338 1.00 97.50 271 GLY A O 1
ATOM 2053 N N . GLU A 1 272 ? 7.871 -19.125 -2.513 1.00 95.81 272 GLU A N 1
ATOM 2054 C CA . GLU A 1 272 ? 7.773 -17.721 -2.092 1.00 95.81 272 GLU A CA 1
ATOM 2055 C C . GLU A 1 272 ? 9.141 -17.015 -2.033 1.00 95.81 272 GLU A C 1
ATOM 2057 O O . GLU A 1 272 ? 9.294 -15.913 -2.547 1.00 95.81 272 GLU A O 1
ATOM 2062 N N . ASN A 1 273 ? 10.168 -17.678 -1.487 1.00 97.50 273 ASN A N 1
ATOM 2063 C CA . ASN A 1 273 ? 11.530 -17.130 -1.423 1.00 97.50 273 ASN A CA 1
ATOM 2064 C C . ASN A 1 273 ? 12.122 -16.830 -2.812 1.00 97.50 273 ASN A C 1
ATOM 2066 O O . ASN A 1 273 ? 12.872 -15.868 -2.945 1.00 97.50 273 ASN A O 1
ATOM 2070 N N . VAL A 1 274 ? 11.788 -17.637 -3.826 1.00 97.94 274 VAL A N 1
ATOM 2071 C CA . VAL A 1 274 ? 12.272 -17.462 -5.204 1.00 97.94 274 VAL A CA 1
ATOM 2072 C C . VAL A 1 274 ? 11.632 -16.222 -5.818 1.00 97.94 274 VAL A C 1
ATOM 2074 O O . VAL A 1 274 ? 12.340 -15.389 -6.373 1.00 97.94 274 VAL A O 1
ATOM 2077 N N . ILE A 1 275 ? 10.316 -16.051 -5.644 1.00 98.25 275 ILE A N 1
ATOM 2078 C CA . ILE A 1 275 ? 9.581 -14.875 -6.134 1.00 98.25 275 ILE A CA 1
ATOM 2079 C C . ILE A 1 275 ? 10.124 -13.594 -5.501 1.00 98.25 275 ILE A C 1
ATOM 2081 O O . ILE A 1 275 ? 10.468 -12.646 -6.205 1.00 98.25 275 ILE A O 1
ATOM 2085 N N . LEU A 1 276 ? 10.224 -13.575 -4.169 1.00 97.69 276 LEU A N 1
ATOM 2086 C CA . LEU A 1 276 ? 10.681 -12.400 -3.432 1.00 97.69 276 LEU A CA 1
ATOM 2087 C C . LEU A 1 276 ? 12.142 -12.062 -3.763 1.00 97.69 276 LEU A C 1
ATOM 2089 O O . LEU A 1 276 ? 12.449 -10.903 -4.034 1.00 97.69 276 LEU A O 1
ATOM 2093 N N . GLY A 1 277 ? 13.024 -13.067 -3.800 1.00 97.69 277 GLY A N 1
ATOM 2094 C CA . GLY A 1 277 ? 14.439 -12.889 -4.131 1.00 97.69 277 GLY A CA 1
ATOM 2095 C C . GLY A 1 277 ? 14.669 -12.421 -5.569 1.00 97.69 277 GLY A C 1
ATOM 2096 O O . GLY A 1 277 ? 15.476 -11.519 -5.786 1.00 97.69 277 GLY A O 1
ATOM 2097 N N . TYR A 1 278 ? 13.931 -12.974 -6.539 1.00 98.44 278 TYR A N 1
ATOM 2098 C CA . TYR A 1 278 ? 14.004 -12.552 -7.939 1.00 98.44 278 TYR A CA 1
ATOM 2099 C C . TYR A 1 278 ? 13.564 -11.097 -8.107 1.00 98.44 278 TYR A C 1
ATOM 2101 O O . TYR A 1 278 ? 14.322 -10.281 -8.624 1.00 98.44 278 TYR A O 1
ATOM 2109 N N . ASN A 1 279 ? 12.368 -10.761 -7.620 1.00 98.12 279 ASN A N 1
ATOM 2110 C CA . ASN A 1 279 ? 11.796 -9.428 -7.773 1.00 98.12 279 ASN A CA 1
ATOM 2111 C C . ASN A 1 279 ? 12.656 -8.357 -7.080 1.00 98.12 279 ASN A C 1
ATOM 2113 O O . ASN A 1 279 ? 12.994 -7.346 -7.688 1.00 98.12 279 ASN A O 1
ATOM 2117 N N . HIS A 1 280 ? 13.055 -8.582 -5.825 1.00 97.62 280 HIS A N 1
ATOM 2118 C CA . HIS A 1 280 ? 13.896 -7.633 -5.093 1.00 97.62 280 HIS A CA 1
ATOM 2119 C C . HIS A 1 280 ? 15.295 -7.509 -5.719 1.00 97.62 280 HIS A C 1
ATOM 2121 O O . HIS A 1 280 ? 15.758 -6.401 -5.983 1.00 97.62 280 HIS A O 1
ATOM 2127 N N . GLY A 1 281 ? 15.944 -8.632 -6.051 1.00 98.12 281 GLY A N 1
ATOM 2128 C CA . GLY A 1 281 ? 17.260 -8.627 -6.695 1.00 98.12 281 GLY A CA 1
ATOM 2129 C C . GLY A 1 281 ? 17.257 -7.951 -8.070 1.00 98.12 281 GLY A C 1
ATOM 2130 O O . GLY A 1 281 ? 18.203 -7.238 -8.409 1.00 98.12 281 GLY A O 1
ATOM 2131 N N . LEU A 1 282 ? 16.179 -8.112 -8.846 1.00 98.50 282 LEU A N 1
ATOM 2132 C CA . LEU A 1 282 ? 16.004 -7.418 -10.120 1.00 98.50 282 LEU A CA 1
ATOM 2133 C C . LEU A 1 282 ? 15.747 -5.917 -9.922 1.00 98.50 282 LEU A C 1
ATOM 2135 O O . LEU A 1 282 ? 16.263 -5.133 -10.711 1.00 98.50 282 LEU A O 1
ATOM 2139 N N . ALA A 1 283 ? 15.033 -5.501 -8.869 1.00 98.06 283 ALA A N 1
ATOM 2140 C CA . ALA A 1 283 ? 14.814 -4.085 -8.556 1.00 98.06 283 ALA A CA 1
ATOM 2141 C C . ALA A 1 283 ? 16.125 -3.387 -8.174 1.00 98.06 283 ALA A C 1
ATOM 2143 O O . ALA A 1 283 ? 16.434 -2.328 -8.720 1.00 98.06 283 ALA A O 1
ATOM 2144 N N . LEU A 1 284 ? 16.919 -4.010 -7.294 1.00 97.75 284 LEU A N 1
ATOM 2145 C CA . LEU A 1 284 ? 18.234 -3.510 -6.886 1.00 97.75 284 LEU A CA 1
ATOM 2146 C C . LEU A 1 284 ? 19.207 -3.418 -8.068 1.00 97.75 284 LEU A C 1
ATOM 2148 O O . LEU A 1 284 ? 19.865 -2.396 -8.252 1.00 97.75 284 LEU A O 1
ATOM 2152 N N . TRP A 1 285 ? 19.263 -4.454 -8.909 1.00 98.38 285 TRP A N 1
ATOM 2153 C CA . TRP A 1 285 ? 20.087 -4.422 -10.116 1.00 98.38 285 TRP A CA 1
ATOM 2154 C C . TRP A 1 285 ? 19.592 -3.373 -11.127 1.00 98.38 285 TRP A C 1
ATOM 2156 O O . TRP A 1 285 ? 20.407 -2.683 -11.735 1.00 98.38 285 TRP A O 1
ATOM 2166 N N . ALA A 1 286 ? 18.273 -3.213 -11.285 1.00 98.06 286 ALA A N 1
ATOM 2167 C CA . ALA A 1 286 ? 17.697 -2.235 -12.201 1.00 98.06 286 ALA A CA 1
ATOM 2168 C C . ALA A 1 286 ? 18.017 -0.800 -11.775 1.00 98.06 286 ALA A C 1
ATOM 2170 O O . ALA A 1 286 ? 18.414 -0.007 -12.624 1.00 98.06 286 ALA A O 1
ATOM 2171 N N . GLN A 1 287 ? 17.889 -0.457 -10.485 1.00 95.62 287 GLN A N 1
ATOM 2172 C CA . GLN A 1 287 ? 18.216 0.899 -10.032 1.00 95.62 287 GLN A CA 1
ATOM 2173 C C . GLN A 1 287 ? 19.695 1.238 -10.247 1.00 95.62 287 GLN A C 1
ATOM 2175 O O . GLN A 1 287 ? 19.976 2.301 -10.791 1.00 95.62 287 GLN A O 1
ATOM 2180 N N . GLU A 1 288 ? 20.603 0.310 -9.927 1.00 97.12 288 GLU A N 1
ATOM 2181 C CA . GLU A 1 288 ? 22.053 0.471 -10.100 1.00 97.12 288 GLU A CA 1
ATOM 2182 C C . GLU A 1 288 ? 22.448 0.625 -11.577 1.00 97.12 288 GLU A C 1
ATOM 2184 O O . GLU A 1 288 ? 23.180 1.544 -11.962 1.00 97.12 288 GLU A O 1
ATOM 2189 N N . TRP A 1 289 ? 21.932 -0.259 -12.437 1.00 98.44 289 TRP A N 1
ATOM 2190 C CA . TRP A 1 289 ? 22.262 -0.246 -13.858 1.00 98.44 289 TRP A CA 1
ATOM 2191 C C . TRP A 1 289 ? 21.679 0.979 -14.577 1.00 98.44 289 TRP A C 1
ATOM 2193 O O . TRP A 1 289 ? 22.378 1.607 -15.376 1.00 98.44 289 TRP A O 1
ATOM 2203 N N . LEU A 1 290 ? 20.434 1.366 -14.275 1.00 98.12 290 LEU A N 1
ATOM 2204 C CA . LEU A 1 290 ? 19.800 2.544 -14.873 1.00 98.12 290 LEU A CA 1
ATOM 2205 C C . LEU A 1 290 ? 20.470 3.847 -14.405 1.00 98.12 290 LEU A C 1
ATOM 2207 O O . LEU A 1 290 ? 20.774 4.688 -15.250 1.00 98.12 290 LEU A O 1
ATOM 2211 N N . SER A 1 291 ? 20.767 4.015 -13.105 1.00 96.44 291 SER A N 1
ATOM 2212 C CA . SER A 1 291 ? 21.454 5.224 -12.613 1.00 96.44 291 SER A CA 1
ATOM 2213 C C . SER A 1 291 ? 22.851 5.364 -13.210 1.00 96.44 291 SER A C 1
ATOM 2215 O O . SER A 1 291 ? 23.237 6.460 -13.616 1.00 96.44 291 SER A O 1
ATOM 2217 N N . THR A 1 292 ? 23.582 4.253 -13.340 1.00 97.50 292 THR A N 1
ATOM 2218 C CA . THR A 1 292 ? 24.901 4.219 -13.986 1.00 97.50 292 THR A CA 1
ATOM 2219 C C . THR A 1 292 ? 24.809 4.590 -15.467 1.00 97.50 292 THR A C 1
ATOM 2221 O O . THR A 1 292 ? 25.529 5.472 -15.937 1.00 97.50 292 THR A O 1
ATOM 2224 N N . THR A 1 293 ? 23.880 3.972 -16.202 1.00 97.62 293 THR A N 1
ATOM 2225 C CA . THR A 1 293 ? 23.696 4.182 -17.648 1.00 97.62 293 THR A CA 1
ATOM 2226 C C . THR A 1 293 ? 23.282 5.617 -17.971 1.00 97.62 293 THR A C 1
ATOM 2228 O O . THR A 1 293 ? 23.791 6.222 -18.917 1.00 97.62 293 THR A O 1
ATOM 2231 N N . TRP A 1 294 ? 22.392 6.195 -17.164 1.00 97.00 294 TRP A N 1
ATOM 2232 C CA . TRP A 1 294 ? 21.913 7.566 -17.337 1.00 97.00 294 TRP A CA 1
ATOM 2233 C C . TRP A 1 294 ? 22.814 8.625 -16.687 1.00 97.00 294 TRP A C 1
ATOM 2235 O O . TRP A 1 294 ? 22.609 9.814 -16.929 1.00 97.00 294 TRP A O 1
ATOM 2245 N N . ARG A 1 295 ? 23.819 8.211 -15.900 1.00 96.06 295 ARG A N 1
ATOM 2246 C CA . ARG A 1 295 ? 24.686 9.080 -15.077 1.00 96.06 295 ARG A CA 1
ATOM 2247 C C . ARG A 1 295 ? 23.881 9.963 -14.119 1.00 96.06 295 ARG A C 1
ATOM 2249 O O . ARG A 1 295 ? 24.142 11.158 -13.974 1.00 96.06 295 ARG A O 1
ATOM 2256 N N . THR A 1 296 ? 22.872 9.364 -13.499 1.00 93.19 296 THR A N 1
ATOM 2257 C CA . THR A 1 296 ? 21.980 10.007 -12.535 1.00 93.19 296 THR A CA 1
ATOM 2258 C C . THR A 1 296 ? 22.123 9.351 -11.158 1.00 93.19 296 THR A C 1
ATOM 2260 O O . THR A 1 296 ? 23.213 8.937 -10.775 1.00 93.19 296 THR A O 1
ATOM 2263 N N . GLU A 1 297 ? 21.057 9.316 -10.362 1.00 90.56 297 GLU A N 1
ATOM 2264 C CA . GLU A 1 297 ? 21.086 8.909 -8.960 1.00 90.56 297 GLU A CA 1
ATOM 2265 C C . GLU A 1 297 ? 19.869 8.047 -8.610 1.00 90.56 297 GLU A C 1
ATOM 2267 O O . GLU A 1 297 ? 18.830 8.097 -9.278 1.00 90.56 297 GLU A O 1
ATOM 2272 N N . ILE A 1 298 ? 20.021 7.262 -7.546 1.00 91.06 298 ILE A N 1
ATOM 2273 C CA . ILE A 1 298 ? 18.980 6.426 -6.950 1.00 91.06 298 ILE A CA 1
ATOM 2274 C C . ILE A 1 298 ? 18.312 7.224 -5.823 1.00 91.06 298 ILE A C 1
ATOM 2276 O O . ILE A 1 298 ? 18.995 7.900 -5.055 1.00 91.06 298 ILE A O 1
ATOM 2280 N N . LEU A 1 299 ? 16.983 7.155 -5.719 1.00 87.75 299 LEU A N 1
ATOM 2281 C CA . LEU A 1 299 ? 16.229 7.858 -4.669 1.00 87.75 299 LEU A CA 1
ATOM 2282 C C . LEU A 1 299 ? 16.145 7.070 -3.363 1.00 87.75 299 LEU A C 1
ATOM 2284 O O . LEU A 1 299 ? 16.195 7.645 -2.280 1.00 87.75 299 LEU A O 1
ATOM 2288 N N . VAL A 1 300 ? 15.916 5.763 -3.489 1.00 88.81 300 VAL A N 1
ATOM 2289 C CA . VAL A 1 300 ? 15.560 4.874 -2.383 1.00 88.81 300 VAL A CA 1
ATOM 2290 C C . VAL A 1 300 ? 16.733 3.930 -2.140 1.00 88.81 300 VAL A C 1
ATOM 2292 O O . VAL A 1 300 ? 17.139 3.230 -3.074 1.00 88.81 300 VAL A O 1
ATOM 2295 N N . PRO A 1 301 ? 17.318 3.920 -0.931 1.00 88.12 301 PRO A N 1
ATOM 2296 C CA . PRO A 1 301 ? 18.485 3.097 -0.665 1.00 88.12 301 PRO A CA 1
ATOM 2297 C C . PRO A 1 301 ? 18.098 1.603 -0.655 1.00 88.12 301 PRO A C 1
ATOM 2299 O O . PRO A 1 301 ? 16.945 1.280 -0.348 1.00 88.12 301 PRO A O 1
ATOM 2302 N N . PRO A 1 302 ? 19.023 0.683 -0.998 1.00 89.69 302 PRO A N 1
ATOM 2303 C CA . PRO A 1 302 ? 18.729 -0.743 -1.169 1.00 89.69 302 PRO A CA 1
ATOM 2304 C C . PRO A 1 302 ? 17.951 -1.389 -0.016 1.00 89.69 302 PRO A C 1
ATOM 2306 O O . PRO A 1 302 ? 17.022 -2.158 -0.255 1.00 89.69 302 PRO A O 1
ATOM 2309 N N . GLU A 1 303 ? 18.282 -1.039 1.226 1.00 89.50 303 GLU A N 1
ATOM 2310 C CA . GLU A 1 303 ? 17.652 -1.539 2.451 1.00 89.50 303 GLU A CA 1
ATOM 2311 C C . GLU A 1 303 ? 16.182 -1.116 2.626 1.00 89.50 303 GLU A C 1
ATOM 2313 O O . GLU A 1 303 ? 15.443 -1.755 3.376 1.00 89.50 303 GLU A O 1
ATOM 2318 N N . CYS A 1 304 ? 15.737 -0.073 1.919 1.00 92.44 304 CYS A N 1
ATOM 2319 C CA . CYS A 1 304 ? 14.345 0.374 1.897 1.00 92.44 304 CYS A CA 1
ATOM 2320 C C . CYS A 1 304 ? 13.638 0.081 0.558 1.00 92.44 304 CYS A C 1
ATOM 2322 O O . CYS A 1 304 ? 12.471 0.450 0.394 1.00 92.44 304 CYS A O 1
ATOM 2324 N N . THR A 1 305 ? 14.308 -0.581 -0.392 1.00 93.56 305 THR A N 1
ATOM 2325 C CA . THR A 1 305 ? 13.761 -0.928 -1.711 1.00 93.56 305 THR A CA 1
ATOM 2326 C C . THR A 1 305 ? 13.067 -2.293 -1.678 1.00 93.56 305 THR A C 1
ATOM 2328 O O . THR A 1 305 ? 13.653 -3.298 -1.289 1.00 93.56 305 THR A O 1
ATOM 2331 N N . ALA A 1 306 ? 11.814 -2.353 -2.140 1.00 95.88 306 ALA A N 1
ATOM 2332 C CA . ALA A 1 306 ? 11.075 -3.606 -2.337 1.00 95.88 306 ALA A CA 1
ATOM 2333 C C . ALA A 1 306 ? 11.321 -4.175 -3.756 1.00 95.88 306 ALA A C 1
ATOM 2335 O O . ALA A 1 306 ? 12.470 -4.336 -4.161 1.00 95.88 306 ALA A O 1
ATOM 2336 N N . ALA A 1 307 ? 10.269 -4.444 -4.537 1.00 97.50 307 ALA A N 1
ATOM 2337 C CA . ALA A 1 307 ? 10.328 -4.754 -5.972 1.00 97.50 307 ALA A CA 1
ATOM 2338 C C . ALA A 1 307 ? 10.022 -3.519 -6.856 1.00 97.50 307 ALA A C 1
ATOM 2340 O O . ALA A 1 307 ? 9.480 -3.623 -7.958 1.00 97.50 307 ALA A O 1
ATOM 2341 N N . MET A 1 308 ? 10.337 -2.324 -6.349 1.00 96.69 308 MET A N 1
ATOM 2342 C CA . MET A 1 308 ? 10.105 -1.039 -7.010 1.00 96.69 308 MET A CA 1
ATOM 2343 C C . MET A 1 308 ? 11.408 -0.235 -6.995 1.00 96.69 308 MET A C 1
ATOM 2345 O O . MET A 1 308 ? 11.791 0.304 -5.959 1.00 96.69 308 MET A O 1
ATOM 2349 N N . ALA A 1 309 ? 12.097 -0.184 -8.134 1.00 94.88 309 ALA A N 1
ATOM 2350 C CA . ALA A 1 309 ? 13.306 0.617 -8.321 1.00 94.88 309 ALA A CA 1
ATOM 2351 C C . ALA A 1 309 ? 12.953 2.113 -8.386 1.00 94.88 309 ALA A C 1
ATOM 2353 O O . ALA A 1 309 ? 11.851 2.454 -8.807 1.00 94.88 309 ALA A O 1
ATOM 2354 N N . HIS A 1 310 ? 13.876 3.011 -8.020 1.00 93.06 310 HIS A N 1
ATOM 2355 C CA . HIS A 1 310 ? 13.645 4.463 -8.093 1.00 93.06 310 HIS A CA 1
ATOM 2356 C C . HIS A 1 310 ? 14.874 5.216 -8.591 1.00 93.06 310 HIS A C 1
ATOM 2358 O O . HIS A 1 310 ? 15.863 5.342 -7.868 1.00 93.06 310 HIS A O 1
ATOM 2364 N N . VAL A 1 311 ? 14.797 5.744 -9.813 1.00 94.31 311 VAL A N 1
ATOM 2365 C CA . VAL A 1 311 ? 15.955 6.315 -10.516 1.00 94.31 311 VAL A CA 1
ATOM 2366 C C . VAL A 1 311 ? 15.604 7.672 -11.106 1.00 94.31 311 VAL A C 1
ATOM 2368 O O . VAL A 1 311 ? 14.531 7.848 -11.691 1.00 94.31 311 VAL A O 1
ATOM 2371 N N . ARG A 1 312 ? 16.501 8.647 -10.950 1.00 93.44 312 ARG A N 1
ATOM 2372 C CA . ARG A 1 312 ? 16.343 9.982 -11.532 1.00 93.44 312 ARG A CA 1
ATOM 2373 C C . ARG A 1 312 ? 16.467 9.886 -13.049 1.00 93.44 312 ARG A C 1
ATOM 2375 O O . ARG A 1 312 ? 17.447 9.346 -13.559 1.00 93.44 312 ARG A O 1
ATOM 2382 N N . MET A 1 313 ? 15.500 10.428 -13.779 1.00 94.00 313 MET A N 1
ATOM 2383 C CA . MET A 1 313 ? 15.572 10.490 -15.239 1.00 94.00 313 MET A CA 1
ATOM 2384 C C . MET A 1 313 ? 16.628 11.515 -15.695 1.00 94.00 313 MET A C 1
ATOM 2386 O O . MET A 1 313 ? 16.776 12.558 -15.049 1.00 94.00 313 MET A O 1
ATOM 2390 N N . PRO A 1 314 ? 17.323 11.279 -16.824 1.00 94.75 314 PRO A N 1
ATOM 2391 C CA . PRO A 1 314 ? 18.304 12.205 -17.395 1.00 94.75 314 PRO A CA 1
ATOM 2392 C C . PRO A 1 314 ? 17.625 13.368 -18.149 1.00 94.75 314 PRO A C 1
ATOM 2394 O O . PRO A 1 314 ? 17.837 13.565 -19.342 1.00 94.75 314 PRO A O 1
ATOM 2397 N N . ILE A 1 315 ? 16.773 14.123 -17.449 1.00 92.06 315 ILE A N 1
ATOM 2398 C CA . ILE A 1 315 ? 16.019 15.276 -17.968 1.00 92.06 315 ILE A CA 1
ATOM 2399 C C . ILE A 1 315 ? 16.020 16.439 -16.971 1.00 92.06 315 ILE A C 1
ATOM 2401 O O . ILE A 1 315 ? 16.025 16.244 -15.752 1.00 92.06 315 ILE A O 1
ATOM 2405 N N . GLN A 1 316 ? 15.969 17.659 -17.496 1.00 87.50 316 GLN A N 1
ATOM 2406 C CA . GLN A 1 316 ? 15.940 18.903 -16.728 1.00 87.50 316 GLN A CA 1
ATOM 2407 C C . GLN A 1 316 ? 14.534 19.512 -16.652 1.00 87.50 316 GLN A C 1
ATOM 2409 O O . GLN A 1 316 ? 14.177 20.098 -15.632 1.00 87.50 316 GLN A O 1
ATOM 2414 N N . TRP A 1 317 ? 13.719 19.382 -17.704 1.00 86.69 317 TRP A N 1
ATOM 2415 C CA . TRP A 1 317 ? 12.456 20.119 -17.823 1.00 86.69 317 TRP A CA 1
ATOM 2416 C C . TRP A 1 317 ? 11.236 19.244 -17.509 1.00 86.69 317 TRP A C 1
ATOM 2418 O O . TRP A 1 317 ? 11.102 18.133 -18.013 1.00 86.69 317 TRP A O 1
ATOM 2428 N N . SER A 1 318 ? 10.268 19.772 -16.756 1.00 83.81 318 SER A N 1
ATOM 2429 C CA . SER A 1 318 ? 9.032 19.040 -16.423 1.00 83.81 318 SER A CA 1
ATOM 2430 C C . SER A 1 318 ? 8.195 18.668 -17.651 1.00 83.81 318 SER A C 1
ATOM 2432 O O . SER A 1 318 ? 7.648 17.568 -17.725 1.00 83.81 318 SER A O 1
ATOM 2434 N N . GLY A 1 319 ? 8.171 19.530 -18.673 1.00 88.44 319 GLY A N 1
ATOM 2435 C CA . GLY A 1 319 ? 7.568 19.209 -19.971 1.00 88.44 319 GLY A CA 1
ATOM 2436 C C . GLY A 1 319 ? 8.249 18.034 -20.687 1.00 88.44 319 GLY A C 1
ATOM 2437 O O . GLY A 1 319 ? 7.579 17.285 -21.396 1.00 88.44 319 GLY A O 1
ATOM 2438 N N . ALA A 1 320 ? 9.551 17.822 -20.462 1.00 92.94 320 ALA A N 1
ATOM 2439 C CA . ALA A 1 320 ? 10.277 16.688 -21.024 1.00 92.94 320 ALA A CA 1
ATOM 2440 C C . ALA A 1 320 ? 9.880 15.371 -20.351 1.00 92.94 320 ALA A C 1
ATOM 2442 O O . ALA A 1 320 ? 9.804 14.362 -21.038 1.00 92.94 320 ALA A O 1
ATOM 2443 N N . ALA A 1 321 ? 9.556 15.376 -19.052 1.00 91.06 321 ALA A N 1
ATOM 2444 C CA . ALA A 1 321 ? 9.108 14.180 -18.331 1.00 91.06 321 ALA A CA 1
ATOM 2445 C C . ALA A 1 321 ? 7.785 13.635 -18.894 1.00 91.06 321 ALA A C 1
ATOM 2447 O O . ALA A 1 321 ? 7.644 12.434 -19.127 1.00 91.06 321 ALA A O 1
ATOM 2448 N N . VAL A 1 322 ? 6.833 14.536 -19.160 1.00 90.81 322 VAL A N 1
ATOM 2449 C CA . VAL A 1 322 ? 5.532 14.199 -19.759 1.00 90.81 322 VAL A CA 1
ATOM 2450 C C . VAL A 1 322 ? 5.706 13.700 -21.194 1.00 90.81 322 VAL A C 1
ATOM 2452 O O . VAL A 1 322 ? 5.132 12.675 -21.563 1.00 90.81 322 VAL A O 1
ATOM 2455 N N . LEU A 1 323 ? 6.522 14.395 -21.995 1.00 94.31 323 LEU A N 1
ATOM 2456 C CA . LEU A 1 323 ? 6.798 14.011 -23.379 1.00 94.31 323 LEU A CA 1
ATOM 2457 C C . LEU A 1 323 ? 7.524 12.660 -23.462 1.00 94.31 323 LEU A C 1
ATOM 2459 O O . LEU A 1 323 ? 7.117 11.810 -24.246 1.00 94.31 323 LEU A O 1
ATOM 2463 N N . LEU A 1 324 ? 8.531 12.431 -22.618 1.00 95.12 324 LEU A N 1
ATOM 2464 C CA . LEU A 1 324 ? 9.282 11.178 -22.547 1.00 95.12 324 LEU A CA 1
ATOM 2465 C C . LEU A 1 324 ? 8.373 10.001 -22.185 1.00 95.12 324 LEU A C 1
ATOM 2467 O O . LEU A 1 324 ? 8.383 9.001 -22.897 1.00 95.12 324 LEU A O 1
ATOM 2471 N N . ASN A 1 325 ? 7.539 10.129 -21.146 1.00 92.81 325 ASN A N 1
ATOM 2472 C CA . ASN A 1 325 ? 6.607 9.063 -20.765 1.00 92.81 325 ASN A CA 1
ATOM 2473 C C . ASN A 1 325 ? 5.614 8.739 -21.897 1.00 92.81 325 ASN A C 1
ATOM 2475 O O . ASN A 1 325 ? 5.337 7.575 -22.182 1.00 92.81 325 ASN A O 1
ATOM 2479 N N . ARG A 1 326 ? 5.130 9.768 -22.607 1.00 94.19 326 ARG A N 1
ATOM 2480 C CA . ARG A 1 326 ? 4.285 9.571 -23.788 1.00 94.19 326 ARG A CA 1
ATOM 2481 C C . ARG A 1 326 ? 5.037 8.887 -24.933 1.00 94.19 326 ARG A C 1
ATOM 2483 O O . ARG A 1 326 ? 4.501 7.961 -25.522 1.00 94.19 326 ARG A O 1
ATOM 2490 N N . MET A 1 327 ? 6.269 9.292 -25.236 1.00 95.81 327 MET A N 1
ATOM 2491 C CA . MET A 1 327 ? 7.059 8.681 -26.311 1.00 95.81 327 MET A CA 1
ATOM 2492 C C . MET A 1 327 ? 7.467 7.234 -26.002 1.00 95.81 327 MET A C 1
ATOM 2494 O O . MET A 1 327 ? 7.498 6.420 -26.920 1.00 95.81 327 MET A O 1
ATOM 2498 N N . LEU A 1 328 ? 7.736 6.894 -24.737 1.00 95.75 328 LEU A N 1
ATOM 2499 C CA . LEU A 1 328 ? 7.962 5.513 -24.291 1.00 95.75 328 LEU A CA 1
ATOM 2500 C C . LEU A 1 328 ? 6.728 4.638 -24.544 1.00 95.75 328 LEU A C 1
ATOM 2502 O O . LEU A 1 328 ? 6.847 3.552 -25.114 1.00 95.75 328 LEU A O 1
ATOM 2506 N N . LYS A 1 329 ? 5.537 5.142 -24.206 1.00 94.56 329 LYS A N 1
ATOM 2507 C CA . LYS A 1 329 ? 4.274 4.456 -24.489 1.00 94.56 329 LYS A CA 1
ATOM 2508 C C . LYS A 1 329 ? 4.019 4.327 -25.993 1.00 94.56 329 LYS A C 1
ATOM 2510 O O . LYS A 1 329 ? 3.812 3.221 -26.479 1.00 94.56 329 LYS A O 1
ATOM 2515 N N . ASP A 1 330 ? 4.054 5.443 -26.718 1.00 95.44 330 ASP A N 1
ATOM 2516 C CA . ASP A 1 330 ? 3.611 5.523 -28.114 1.00 95.44 330 ASP A CA 1
ATOM 2517 C C . ASP A 1 330 ? 4.588 4.822 -29.088 1.00 95.44 330 ASP A C 1
ATOM 2519 O O . ASP A 1 330 ? 4.158 4.355 -30.138 1.00 95.44 330 ASP A O 1
ATOM 2523 N N . LYS A 1 331 ? 5.891 4.719 -28.761 1.00 96.00 331 LYS A N 1
ATOM 2524 C CA . LYS A 1 331 ? 6.903 4.054 -29.616 1.00 96.00 331 LYS A CA 1
ATOM 2525 C C . LYS A 1 331 ? 7.332 2.661 -29.165 1.00 96.00 331 LYS A C 1
ATOM 2527 O O . LYS A 1 331 ? 7.677 1.844 -30.011 1.00 96.00 331 LYS A O 1
ATOM 2532 N N . TYR A 1 332 ? 7.386 2.418 -27.856 1.00 94.88 332 TYR A N 1
ATOM 2533 C CA . TYR A 1 332 ? 7.979 1.205 -27.280 1.00 94.88 332 TYR A CA 1
ATOM 2534 C C . TYR A 1 332 ? 6.962 0.354 -26.504 1.00 94.88 332 TYR A C 1
ATOM 2536 O O . TYR A 1 332 ? 7.342 -0.657 -25.923 1.00 94.88 332 TYR A O 1
ATOM 2544 N N . ALA A 1 333 ? 5.685 0.763 -26.458 1.00 94.81 333 ALA A N 1
ATOM 2545 C CA . ALA A 1 333 ? 4.641 0.176 -25.608 1.00 94.81 333 ALA A CA 1
ATOM 2546 C C . ALA A 1 333 ? 5.011 0.120 -24.106 1.00 94.81 333 ALA A C 1
ATOM 2548 O O . ALA A 1 333 ? 4.418 -0.629 -23.331 1.00 94.81 333 ALA A O 1
ATOM 2549 N N . MET A 1 334 ? 5.976 0.940 -23.673 1.00 94.62 334 MET A N 1
ATOM 2550 C CA . MET A 1 334 ? 6.483 0.955 -22.302 1.00 94.62 334 MET A CA 1
ATOM 2551 C C . MET A 1 334 ? 5.676 1.926 -21.442 1.00 94.62 334 MET A C 1
ATOM 2553 O O . MET A 1 334 ? 5.621 3.122 -21.725 1.00 94.62 334 MET A O 1
ATOM 2557 N N . HIS A 1 335 ? 5.094 1.423 -20.353 1.00 90.75 335 HIS A N 1
ATOM 2558 C CA . HIS A 1 335 ? 4.445 2.245 -19.336 1.00 90.75 335 HIS A CA 1
ATOM 2559 C C . HIS A 1 335 ? 5.257 2.214 -18.039 1.00 90.75 335 HIS A C 1
ATOM 2561 O O . HIS A 1 335 ? 5.448 1.156 -17.443 1.00 90.75 335 HIS A O 1
ATOM 2567 N N . VAL A 1 336 ? 5.716 3.383 -17.591 1.00 87.00 336 VAL A N 1
ATOM 2568 C CA . VAL A 1 336 ? 6.449 3.552 -16.333 1.00 87.00 336 VAL A CA 1
ATOM 2569 C C . VAL A 1 336 ? 5.814 4.674 -15.517 1.00 87.00 336 VAL A C 1
ATOM 2571 O O . VAL A 1 336 ? 5.353 5.678 -16.061 1.00 87.00 336 VAL A O 1
ATOM 2574 N N . MET A 1 337 ? 5.782 4.521 -14.192 1.00 88.44 337 MET A N 1
ATOM 2575 C CA . MET A 1 337 ? 5.325 5.601 -13.324 1.00 88.44 337 MET A CA 1
ATOM 2576 C C . MET A 1 337 ? 6.423 6.664 -13.223 1.00 88.44 337 MET A C 1
ATOM 2578 O O . MET A 1 337 ? 7.447 6.447 -12.574 1.00 88.44 337 MET A O 1
ATOM 2582 N N . CYS A 1 338 ? 6.196 7.815 -13.854 1.00 89.00 338 CYS A N 1
ATOM 2583 C CA . CYS A 1 338 ? 7.011 9.014 -13.682 1.00 89.00 338 CYS A CA 1
ATOM 2584 C C . CYS A 1 338 ? 6.402 9.915 -12.604 1.00 89.00 338 CYS A C 1
ATOM 2586 O O . CYS A 1 338 ? 5.196 10.158 -12.605 1.00 89.00 338 CYS A O 1
ATOM 2588 N N . PHE A 1 339 ? 7.235 10.460 -11.723 1.00 88.12 339 PHE A N 1
ATOM 2589 C CA . PHE A 1 339 ? 6.821 11.401 -10.683 1.00 88.12 339 PHE A CA 1
ATOM 2590 C C . PHE A 1 339 ? 7.896 12.467 -10.453 1.00 88.12 339 PHE A C 1
ATOM 2592 O O . PHE A 1 339 ? 9.041 12.322 -10.885 1.00 88.12 339 PHE A O 1
ATOM 2599 N N . ALA A 1 340 ? 7.517 13.560 -9.795 1.00 86.88 340 ALA A N 1
ATOM 2600 C CA . ALA A 1 340 ? 8.423 14.651 -9.463 1.00 86.88 340 ALA A CA 1
ATOM 2601 C C . ALA A 1 340 ? 8.550 14.793 -7.943 1.00 86.88 340 ALA A C 1
ATOM 2603 O O . ALA A 1 340 ? 7.554 14.675 -7.228 1.00 86.88 340 ALA A O 1
ATOM 2604 N N . LEU A 1 341 ? 9.764 15.054 -7.461 1.00 79.62 341 LEU A N 1
ATOM 2605 C CA . LEU A 1 341 ? 10.030 15.398 -6.066 1.00 79.62 341 LEU A CA 1
ATOM 2606 C C . LEU A 1 341 ? 10.853 16.689 -5.981 1.00 79.62 341 LEU A C 1
ATOM 2608 O O . LEU A 1 341 ? 11.756 16.899 -6.802 1.00 79.62 341 LEU A O 1
ATOM 2612 N N . PRO A 1 342 ? 10.599 17.537 -4.969 1.00 72.50 342 PRO A N 1
ATOM 2613 C CA . PRO A 1 342 ? 11.514 18.614 -4.640 1.00 72.50 342 PRO A CA 1
ATOM 2614 C C . PRO A 1 342 ? 12.820 18.013 -4.112 1.00 72.50 342 PRO A C 1
ATOM 2616 O O . PRO A 1 342 ? 12.811 17.213 -3.179 1.00 72.50 342 PRO A O 1
ATOM 2619 N N . ALA A 1 343 ? 13.942 18.423 -4.690 1.00 69.62 343 ALA A N 1
ATOM 2620 C CA . ALA A 1 343 ? 15.264 18.221 -4.115 1.00 69.62 343 ALA A CA 1
ATOM 2621 C C . ALA A 1 343 ? 15.890 19.586 -3.817 1.00 69.62 343 ALA A C 1
ATOM 2623 O O . ALA A 1 343 ? 15.507 20.593 -4.415 1.00 69.62 343 ALA A O 1
ATOM 2624 N N . ARG A 1 344 ? 16.878 19.617 -2.922 1.00 64.88 344 ARG A N 1
ATOM 2625 C CA . ARG A 1 344 ? 17.792 20.757 -2.825 1.00 64.88 344 ARG A CA 1
ATOM 2626 C C . ARG A 1 344 ? 18.986 20.521 -3.736 1.00 64.88 344 ARG A C 1
ATOM 2628 O O . ARG A 1 344 ? 19.516 19.409 -3.777 1.00 64.88 344 ARG A O 1
ATOM 2635 N N . ASP A 1 345 ? 19.396 21.545 -4.469 1.00 65.88 345 ASP A N 1
ATOM 2636 C CA . ASP A 1 345 ? 20.671 21.518 -5.174 1.00 65.88 345 ASP A CA 1
ATOM 2637 C C . ASP A 1 345 ? 21.852 21.804 -4.223 1.00 65.88 345 ASP A C 1
ATOM 2639 O O . ASP A 1 345 ? 21.708 21.866 -3.001 1.00 65.88 345 ASP A O 1
ATOM 2643 N N . HIS A 1 346 ? 23.047 21.945 -4.794 1.00 59.38 346 HIS A N 1
ATOM 2644 C CA . HIS A 1 346 ? 24.284 22.224 -4.063 1.00 59.38 346 HIS A CA 1
ATOM 2645 C C . HIS A 1 346 ? 24.336 23.617 -3.403 1.00 59.38 346 HIS A C 1
ATOM 2647 O O . HIS A 1 346 ? 25.198 23.840 -2.558 1.00 59.38 346 HIS A O 1
ATOM 2653 N N . LEU A 1 347 ? 23.427 24.528 -3.765 1.00 63.34 347 LEU A N 1
ATOM 2654 C CA . LEU A 1 347 ? 23.256 25.853 -3.160 1.00 63.34 347 LEU A CA 1
ATOM 2655 C C . LEU A 1 347 ? 22.115 25.863 -2.126 1.00 63.34 347 LEU A C 1
ATOM 2657 O O . LEU A 1 347 ? 21.896 26.863 -1.449 1.00 63.34 347 LEU A O 1
ATOM 2661 N N . GLY A 1 348 ? 21.401 24.741 -1.979 1.00 60.44 348 GLY A N 1
ATOM 2662 C CA . GLY A 1 348 ? 20.236 24.606 -1.111 1.00 60.44 348 GLY A CA 1
ATOM 2663 C C . GLY A 1 348 ? 18.908 24.954 -1.789 1.00 60.44 348 GLY A C 1
ATOM 2664 O O . GLY A 1 348 ? 17.865 24.820 -1.142 1.00 60.44 348 GLY A O 1
ATOM 2665 N N . GLU A 1 349 ? 18.917 25.351 -3.063 1.00 66.00 349 GLU A N 1
ATOM 2666 C CA . GLU A 1 349 ? 17.735 25.817 -3.790 1.00 66.00 349 GLU A CA 1
ATOM 2667 C C . GLU A 1 349 ? 16.804 24.672 -4.188 1.00 66.00 349 GLU A C 1
ATOM 2669 O O . GLU A 1 349 ? 17.235 23.557 -4.490 1.00 66.00 349 GLU A O 1
ATOM 2674 N N . ALA A 1 350 ? 15.496 24.943 -4.179 1.00 67.44 350 ALA A N 1
ATOM 2675 C CA . ALA A 1 350 ? 14.474 23.934 -4.438 1.00 67.44 350 ALA A CA 1
ATOM 2676 C C . ALA A 1 350 ? 14.326 23.658 -5.945 1.00 67.44 350 ALA A C 1
ATOM 2678 O O . ALA A 1 350 ? 13.640 24.382 -6.667 1.00 67.44 350 ALA A O 1
ATOM 2679 N N . VAL A 1 351 ? 14.923 22.561 -6.413 1.00 74.56 351 VAL A N 1
ATOM 2680 C CA . VAL A 1 351 ? 14.859 22.117 -7.810 1.00 74.56 351 VAL A CA 1
ATOM 2681 C C . VAL A 1 351 ? 13.891 20.943 -7.941 1.00 74.56 351 VAL A C 1
ATOM 2683 O O . VAL A 1 351 ? 13.968 19.959 -7.203 1.00 74.56 351 VAL A O 1
ATOM 2686 N N . GLN A 1 352 ? 12.976 21.019 -8.912 1.00 78.69 352 GLN A N 1
ATOM 2687 C CA . GLN A 1 352 ? 12.125 19.883 -9.270 1.00 78.69 352 GLN A CA 1
ATOM 2688 C C . GLN A 1 352 ? 12.955 18.796 -9.954 1.00 78.69 352 GLN A C 1
ATOM 2690 O O . GLN A 1 352 ? 13.582 19.025 -10.989 1.00 78.69 352 GLN A O 1
ATOM 2695 N N . THR A 1 353 ? 12.947 17.601 -9.370 1.00 84.62 353 THR A N 1
ATOM 2696 C CA . THR A 1 353 ? 13.649 16.425 -9.890 1.00 84.62 353 THR A CA 1
ATOM 2697 C C . THR A 1 353 ? 12.645 15.387 -10.360 1.00 84.62 353 THR A C 1
ATOM 2699 O O . THR A 1 353 ? 11.617 15.178 -9.720 1.00 84.62 353 THR A O 1
ATOM 2702 N N . HIS A 1 354 ? 12.933 14.749 -11.492 1.00 91.06 354 HIS A N 1
ATOM 2703 C CA . HIS A 1 354 ? 12.024 13.811 -12.143 1.00 91.06 354 HIS A CA 1
ATOM 2704 C C . HIS A 1 354 ? 12.555 12.388 -12.007 1.00 91.06 354 HIS A C 1
ATOM 2706 O O . HIS A 1 354 ? 13.720 12.118 -12.304 1.00 91.06 354 HIS A O 1
ATOM 2712 N N . TRP A 1 355 ? 11.686 11.483 -11.582 1.00 92.38 355 TRP A N 1
ATOM 2713 C CA . TRP A 1 355 ? 12.023 10.122 -11.194 1.00 92.38 355 TRP A CA 1
ATOM 2714 C C . TRP A 1 355 ? 11.114 9.134 -11.911 1.00 92.38 355 TRP A C 1
ATOM 2716 O O . TRP A 1 355 ? 9.946 9.429 -12.172 1.00 92.38 355 TRP A O 1
ATOM 2726 N N . VAL A 1 356 ? 11.647 7.952 -12.199 1.00 94.25 356 VAL A N 1
ATOM 2727 C CA . VAL A 1 356 ? 10.866 6.785 -12.616 1.00 94.25 356 VAL A CA 1
ATOM 2728 C C . VAL A 1 356 ? 10.804 5.768 -11.492 1.00 94.25 356 VAL A C 1
ATOM 2730 O O . VAL A 1 356 ? 11.786 5.577 -10.770 1.00 94.25 356 VAL A O 1
ATOM 2733 N N . ARG A 1 357 ? 9.670 5.067 -11.402 1.00 94.62 357 ARG A N 1
ATOM 2734 C CA . ARG A 1 357 ? 9.502 3.854 -10.599 1.00 94.62 357 ARG A CA 1
ATOM 2735 C C . ARG A 1 357 ? 9.274 2.625 -11.491 1.00 94.62 357 ARG A C 1
ATOM 2737 O O . ARG A 1 357 ? 8.117 2.285 -11.752 1.00 94.62 357 ARG A O 1
ATOM 2744 N N . PRO A 1 358 ? 10.332 1.947 -11.975 1.00 95.06 358 PRO A N 1
ATOM 2745 C CA . PRO A 1 358 ? 10.202 0.618 -12.562 1.00 95.06 358 PRO A CA 1
ATOM 2746 C C . PRO A 1 358 ? 9.756 -0.395 -11.495 1.00 95.06 358 PRO A C 1
ATOM 2748 O O . PRO A 1 358 ? 10.487 -0.691 -10.548 1.00 95.06 358 PRO A O 1
ATOM 2751 N N . CYS A 1 359 ? 8.545 -0.924 -11.651 1.00 96.62 359 CYS A N 1
ATOM 2752 C CA . CYS A 1 359 ? 8.018 -2.026 -10.849 1.00 96.62 359 CYS A CA 1
ATOM 2753 C C . CYS A 1 359 ? 8.395 -3.348 -11.526 1.00 96.62 359 CYS A C 1
ATOM 2755 O O . CYS A 1 359 ? 7.978 -3.589 -12.658 1.00 96.62 359 CYS A O 1
ATOM 2757 N N . VAL A 1 360 ? 9.169 -4.201 -10.856 1.00 96.06 360 VAL A N 1
ATOM 2758 C CA . VAL A 1 360 ? 9.650 -5.469 -11.429 1.00 96.06 360 VAL A CA 1
ATOM 2759 C C . VAL A 1 360 ? 8.901 -6.663 -10.848 1.00 96.06 360 VAL A C 1
ATOM 2761 O O . VAL A 1 360 ? 8.448 -6.646 -9.706 1.00 96.06 360 VAL A O 1
ATOM 2764 N N . GLN A 1 361 ? 8.738 -7.710 -11.648 1.00 96.00 361 GLN A N 1
ATOM 2765 C CA . GLN A 1 361 ? 7.887 -8.852 -11.330 1.00 96.00 361 GLN A CA 1
ATOM 2766 C C . GLN A 1 361 ? 8.405 -10.098 -12.063 1.00 96.00 361 GLN A C 1
ATOM 2768 O O . GLN A 1 361 ? 9.211 -9.964 -12.976 1.00 96.00 361 GLN A O 1
ATOM 2773 N N . LEU A 1 362 ? 7.908 -11.294 -11.732 1.00 94.81 362 LEU A N 1
ATOM 2774 C CA . LEU A 1 362 ? 8.322 -12.573 -12.344 1.00 94.81 362 LEU A CA 1
ATOM 2775 C C . LEU A 1 362 ? 8.341 -12.618 -13.885 1.00 94.81 362 LEU A C 1
ATOM 2777 O O . LEU A 1 362 ? 9.041 -13.447 -14.457 1.00 94.81 362 LEU A O 1
ATOM 2781 N N . PHE A 1 363 ? 7.540 -11.783 -14.550 1.00 94.94 363 PHE A N 1
ATOM 2782 C CA . PHE A 1 363 ? 7.446 -11.693 -16.012 1.00 94.94 363 PHE A CA 1
ATOM 2783 C C . PHE A 1 363 ? 8.296 -10.561 -16.621 1.00 94.94 363 PHE A C 1
ATOM 2785 O O . PHE A 1 363 ? 8.231 -10.343 -17.826 1.00 94.94 363 PHE A O 1
ATOM 2792 N N . ILE A 1 364 ? 9.061 -9.832 -15.804 1.00 97.12 364 ILE A N 1
ATOM 2793 C CA . ILE A 1 364 ? 10.019 -8.803 -16.222 1.00 97.12 364 ILE A CA 1
ATOM 2794 C C . ILE A 1 364 ? 11.420 -9.383 -16.070 1.00 97.12 364 ILE A C 1
ATOM 2796 O O . ILE A 1 364 ? 11.776 -9.869 -15.002 1.00 97.12 364 ILE A O 1
ATOM 2800 N N . SER A 1 365 ? 12.223 -9.306 -17.124 1.00 97.19 365 SER A N 1
ATOM 2801 C CA . SER A 1 365 ? 13.606 -9.771 -17.157 1.00 97.19 365 SER A CA 1
ATOM 2802 C C . SER A 1 365 ? 14.602 -8.608 -17.120 1.00 97.19 365 SER A C 1
ATOM 2804 O O . SER A 1 365 ? 14.242 -7.431 -17.203 1.00 97.19 365 SER A O 1
ATOM 2806 N N . ARG A 1 366 ? 15.902 -8.929 -17.067 1.00 98.12 366 ARG A N 1
ATOM 2807 C CA . ARG A 1 366 ? 16.954 -7.924 -17.281 1.00 98.12 366 ARG A CA 1
ATOM 2808 C C . ARG A 1 366 ? 16.852 -7.271 -18.661 1.00 98.12 366 ARG A C 1
ATOM 2810 O O . ARG A 1 366 ? 17.088 -6.074 -18.756 1.00 98.12 366 ARG A O 1
ATOM 2817 N N . ASN A 1 367 ? 16.470 -8.012 -19.702 1.00 98.25 367 ASN A N 1
ATOM 2818 C CA . ASN A 1 367 ? 16.409 -7.487 -21.070 1.00 98.25 367 ASN A CA 1
ATOM 2819 C C . ASN A 1 367 ? 15.350 -6.385 -21.218 1.00 98.25 367 ASN A C 1
ATOM 2821 O O . ASN A 1 367 ? 15.596 -5.406 -21.916 1.00 98.25 367 ASN A O 1
ATOM 2825 N N . ASP A 1 368 ? 14.226 -6.492 -20.508 1.00 97.56 368 ASP A N 1
ATOM 2826 C CA . ASP A 1 368 ? 13.174 -5.468 -20.501 1.00 97.56 368 ASP A CA 1
ATOM 2827 C C . ASP A 1 368 ? 13.672 -4.159 -19.866 1.00 97.56 368 ASP A C 1
ATOM 2829 O O . ASP A 1 368 ? 13.443 -3.069 -20.389 1.00 97.56 368 ASP A O 1
ATOM 2833 N N . VAL A 1 369 ? 14.436 -4.267 -18.773 1.00 98.00 369 VAL A N 1
ATOM 2834 C CA . VAL A 1 369 ? 15.091 -3.125 -18.113 1.00 98.00 369 VAL A CA 1
ATOM 2835 C C . VAL A 1 369 ? 16.189 -2.522 -18.996 1.00 98.00 369 VAL A C 1
ATOM 2837 O O . VAL A 1 369 ? 16.288 -1.297 -19.072 1.00 98.00 369 VAL A O 1
ATOM 2840 N N . LEU A 1 370 ? 16.986 -3.348 -19.690 1.00 98.38 370 LEU A N 1
ATOM 2841 C CA . LEU A 1 370 ? 17.995 -2.881 -20.650 1.00 98.38 370 LEU A CA 1
ATOM 2842 C C . LEU A 1 370 ? 17.338 -2.085 -21.787 1.00 98.38 370 LEU A C 1
ATOM 2844 O O . LEU A 1 370 ? 17.753 -0.962 -22.072 1.00 98.38 370 LEU A O 1
ATOM 2848 N N . ALA A 1 371 ? 16.280 -2.634 -22.393 1.00 98.06 371 ALA A N 1
ATOM 2849 C CA . ALA A 1 371 ? 15.526 -1.981 -23.459 1.00 98.06 371 ALA A CA 1
ATOM 2850 C C . ALA A 1 371 ? 14.919 -0.647 -22.992 1.00 98.06 371 ALA A C 1
ATOM 2852 O O . ALA A 1 371 ? 15.051 0.364 -23.681 1.00 98.06 371 ALA A O 1
ATOM 2853 N N . PHE A 1 372 ? 14.330 -0.616 -21.793 1.00 97.88 372 PHE A N 1
ATOM 2854 C CA . PHE A 1 372 ? 13.822 0.609 -21.174 1.00 97.88 372 PHE A CA 1
ATOM 2855 C C . PHE A 1 372 ? 14.923 1.656 -20.936 1.00 97.88 372 PHE A C 1
ATOM 2857 O O . PHE A 1 372 ? 14.746 2.829 -21.273 1.00 97.88 372 PHE A O 1
ATOM 2864 N N . GLY A 1 373 ? 16.081 1.245 -20.410 1.00 97.81 373 GLY A N 1
ATOM 2865 C CA . GLY A 1 373 ? 17.222 2.133 -20.180 1.00 97.81 373 GLY A CA 1
ATOM 2866 C C . GLY A 1 373 ? 17.738 2.789 -21.456 1.00 97.81 373 GLY A C 1
ATOM 2867 O O . GLY A 1 373 ? 17.944 4.005 -21.477 1.00 97.81 373 GLY A O 1
ATOM 2868 N N . LEU A 1 374 ? 17.885 2.000 -22.523 1.00 98.00 374 LEU A N 1
ATOM 2869 C CA . LEU A 1 374 ? 18.321 2.468 -23.839 1.00 98.00 374 LEU A CA 1
ATOM 2870 C C . LEU A 1 374 ? 17.278 3.389 -24.494 1.00 98.00 374 LEU A C 1
ATOM 2872 O O . LEU A 1 374 ? 17.640 4.450 -25.003 1.00 98.00 374 LEU A O 1
ATOM 2876 N N . ALA A 1 375 ? 15.986 3.051 -24.416 1.00 97.81 375 ALA A N 1
ATOM 2877 C CA . ALA A 1 375 ? 14.907 3.894 -24.936 1.00 97.81 375 ALA A CA 1
ATOM 2878 C C . ALA A 1 375 ? 14.853 5.265 -24.233 1.00 97.81 375 ALA A C 1
ATOM 2880 O O . ALA A 1 375 ? 14.725 6.298 -24.891 1.00 97.81 375 ALA A O 1
ATOM 2881 N N . VAL A 1 376 ? 15.022 5.310 -22.905 1.00 97.56 376 VAL A N 1
ATOM 2882 C CA . VAL A 1 376 ? 15.146 6.579 -22.166 1.00 97.56 376 VAL A CA 1
ATOM 2883 C C . VAL A 1 376 ? 16.392 7.355 -22.594 1.00 97.56 376 VAL A C 1
ATOM 2885 O O . VAL A 1 376 ? 16.307 8.566 -22.789 1.00 97.56 376 VAL A O 1
ATOM 2888 N N . GLN A 1 377 ? 17.531 6.682 -22.778 1.00 96.31 377 GLN A N 1
ATOM 2889 C CA . GLN A 1 377 ? 18.788 7.320 -23.176 1.00 96.31 377 GLN A CA 1
ATOM 2890 C C . GLN A 1 377 ? 18.713 7.953 -24.581 1.00 96.31 377 GLN A C 1
ATOM 2892 O O . GLN A 1 377 ? 19.255 9.039 -24.783 1.00 96.31 377 GLN A O 1
ATOM 2897 N N . GLU A 1 378 ? 17.997 7.333 -25.526 1.00 96.19 378 GLU A N 1
ATOM 2898 C CA . GLU A 1 378 ? 17.733 7.892 -26.863 1.00 96.19 378 GLU A CA 1
ATOM 2899 C C . GLU A 1 378 ? 16.730 9.061 -26.824 1.00 96.19 378 GLU A C 1
ATOM 2901 O O . GLU A 1 378 ? 16.925 10.099 -27.466 1.00 96.19 378 GLU A O 1
ATOM 2906 N N . LEU A 1 379 ? 15.632 8.906 -26.077 1.00 97.00 379 LEU A N 1
ATOM 2907 C CA . LEU A 1 379 ? 14.515 9.850 -26.105 1.00 97.00 379 LEU A CA 1
ATOM 2908 C C . LEU A 1 379 ? 14.725 11.091 -25.230 1.00 97.00 379 LEU A C 1
ATOM 2910 O O . LEU A 1 379 ? 14.283 12.180 -25.613 1.00 97.00 379 LEU A O 1
ATOM 2914 N N . ALA A 1 380 ? 15.368 10.964 -24.067 1.00 96.06 380 ALA A N 1
ATOM 2915 C CA . ALA A 1 380 ? 15.452 12.039 -23.078 1.00 96.06 380 ALA A CA 1
ATOM 2916 C C . ALA A 1 380 ? 16.082 13.341 -23.622 1.00 96.06 380 ALA A C 1
ATOM 2918 O O . ALA A 1 380 ? 15.439 14.386 -23.478 1.00 96.06 380 ALA A O 1
ATOM 2919 N N . PRO A 1 381 ? 17.230 13.333 -24.340 1.00 95.88 381 PRO A N 1
ATOM 2920 C CA . PRO A 1 381 ? 17.826 14.561 -24.882 1.00 95.88 381 PRO A CA 1
ATOM 2921 C C . PRO A 1 381 ? 16.923 15.273 -25.900 1.00 95.88 381 PRO A C 1
ATOM 2923 O O . PRO A 1 381 ? 16.899 16.506 -25.976 1.00 95.88 381 PRO A O 1
ATOM 2926 N N . ARG A 1 382 ? 16.141 14.501 -26.669 1.00 95.31 382 ARG A N 1
ATOM 2927 C CA . ARG A 1 382 ? 15.165 15.016 -27.642 1.00 95.31 382 ARG A CA 1
ATOM 2928 C C . ARG A 1 382 ? 14.005 15.700 -26.915 1.00 95.31 382 ARG A C 1
ATOM 2930 O O . ARG A 1 382 ? 13.633 16.818 -27.270 1.00 95.31 382 ARG A O 1
ATOM 2937 N N . CYS A 1 383 ? 13.483 15.059 -25.869 1.00 95.31 383 CYS A N 1
ATOM 2938 C CA . CYS A 1 383 ? 12.395 15.589 -25.049 1.00 95.31 383 CYS A CA 1
ATOM 2939 C C . CYS A 1 383 ? 12.801 16.883 -24.326 1.00 95.31 383 CYS A C 1
ATOM 2941 O O . CYS A 1 383 ? 12.059 17.865 -24.362 1.00 95.31 383 CYS A O 1
ATOM 2943 N N . ASP A 1 384 ? 14.000 16.914 -23.736 1.00 93.50 384 ASP A N 1
ATOM 2944 C CA . ASP A 1 384 ? 14.552 18.093 -23.058 1.00 93.50 384 ASP A CA 1
ATOM 2945 C C . ASP A 1 384 ? 14.788 19.259 -24.029 1.00 93.50 384 ASP A C 1
ATOM 2947 O O . ASP A 1 384 ? 14.464 20.405 -23.715 1.00 93.50 384 ASP A O 1
ATOM 2951 N N . SER A 1 385 ? 15.276 18.979 -25.242 1.00 93.81 385 SER A N 1
ATOM 2952 C CA . SER A 1 385 ? 15.474 19.999 -26.284 1.00 93.81 385 SER A CA 1
ATOM 2953 C C . SER A 1 385 ? 14.156 20.661 -26.703 1.00 93.81 385 SER A C 1
ATOM 2955 O O . SER A 1 385 ? 14.078 21.890 -26.789 1.00 93.81 385 SER A O 1
ATOM 2957 N N . VAL A 1 386 ? 13.100 19.862 -26.898 1.00 94.00 386 VAL A N 1
ATOM 2958 C CA . VAL A 1 386 ? 11.748 20.352 -27.212 1.00 94.00 386 VAL A CA 1
ATOM 2959 C C . VAL A 1 386 ? 11.181 21.166 -26.045 1.00 94.00 386 VAL A C 1
ATOM 2961 O O . VAL A 1 386 ? 10.745 22.302 -26.241 1.00 94.00 386 VAL A O 1
ATOM 2964 N N . ALA A 1 387 ? 11.237 20.640 -24.819 1.00 91.56 387 ALA A N 1
ATOM 2965 C CA . ALA A 1 387 ? 10.719 21.320 -23.633 1.00 91.56 387 ALA A CA 1
ATOM 2966 C C . ALA A 1 387 ? 11.427 22.662 -23.366 1.00 91.56 387 ALA A C 1
ATOM 2968 O O . ALA A 1 387 ? 10.767 23.666 -23.092 1.00 91.56 387 ALA A O 1
ATOM 2969 N N . LYS A 1 388 ? 12.754 22.715 -23.539 1.00 90.81 388 LYS A N 1
ATOM 2970 C CA . LYS A 1 388 ? 13.570 23.936 -23.446 1.00 90.81 388 LYS A CA 1
ATOM 2971 C C . LYS A 1 388 ? 13.168 24.988 -24.484 1.00 90.81 388 LYS A C 1
ATOM 2973 O O . LYS A 1 388 ? 13.123 26.175 -24.155 1.00 90.81 388 LYS A O 1
ATOM 2978 N N . TYR A 1 389 ? 12.863 24.583 -25.720 1.00 89.50 389 TYR A N 1
ATOM 2979 C CA . TYR A 1 389 ? 12.380 25.505 -26.754 1.00 89.50 389 TYR A CA 1
ATOM 2980 C C . TYR A 1 389 ? 11.001 26.077 -26.396 1.00 89.50 389 TYR A C 1
ATOM 2982 O O . TYR A 1 389 ? 10.821 27.296 -26.412 1.00 89.50 389 TYR A O 1
ATOM 2990 N N . PHE A 1 390 ? 10.054 25.225 -25.983 1.00 87.06 390 PHE A N 1
ATOM 2991 C CA . PHE A 1 390 ? 8.729 25.668 -25.535 1.00 87.06 390 PHE A CA 1
ATOM 2992 C C . PHE A 1 390 ? 8.800 26.607 -24.322 1.00 87.06 390 PHE A C 1
ATOM 2994 O O . PHE A 1 390 ? 8.127 27.637 -24.321 1.00 87.06 390 PHE A O 1
ATOM 3001 N N . ALA A 1 391 ? 9.644 26.314 -23.329 1.00 83.44 391 ALA A N 1
ATOM 3002 C CA . ALA A 1 391 ? 9.842 27.176 -22.163 1.00 83.44 391 ALA A CA 1
ATOM 3003 C C . ALA A 1 391 ? 10.378 28.566 -22.557 1.00 83.44 391 ALA A C 1
ATOM 3005 O O . ALA A 1 391 ? 9.832 29.586 -22.127 1.00 83.44 391 ALA A O 1
ATOM 3006 N N . LYS A 1 392 ? 11.385 28.626 -23.443 1.00 85.19 392 LYS A N 1
ATOM 3007 C CA . LYS A 1 392 ? 11.896 29.892 -23.998 1.00 85.19 392 LYS A CA 1
ATOM 3008 C C . LYS A 1 392 ? 10.813 30.665 -24.754 1.00 85.19 392 LYS A C 1
ATOM 3010 O O . LYS A 1 392 ? 10.631 31.855 -24.507 1.00 85.19 392 LYS A O 1
ATOM 3015 N N . TRP A 1 393 ? 10.064 29.999 -25.634 1.00 84.00 393 TRP A N 1
ATOM 3016 C CA . TRP A 1 393 ? 8.982 30.624 -26.400 1.00 84.00 393 TRP A CA 1
ATOM 3017 C C . TRP A 1 393 ? 7.863 31.165 -25.494 1.00 84.00 393 TRP A C 1
ATOM 3019 O O . TRP A 1 393 ? 7.373 32.278 -25.704 1.00 84.00 393 TRP A O 1
ATOM 3029 N N . GLN A 1 394 ? 7.492 30.436 -24.436 1.00 78.25 394 GLN A N 1
ATOM 3030 C CA . GLN A 1 394 ? 6.531 30.912 -23.438 1.00 78.25 394 GLN A CA 1
ATOM 3031 C C . GLN A 1 394 ? 7.048 32.143 -22.682 1.00 78.25 394 GLN A C 1
ATOM 3033 O O . GLN A 1 394 ? 6.303 33.109 -22.531 1.00 78.25 394 GLN A O 1
ATOM 3038 N N . ALA A 1 395 ? 8.316 32.159 -22.262 1.00 78.94 395 ALA A N 1
ATOM 3039 C CA . ALA A 1 395 ? 8.917 33.326 -21.614 1.00 78.94 395 ALA A CA 1
ATOM 3040 C C . ALA A 1 395 ? 8.917 34.556 -22.544 1.00 78.94 395 ALA A C 1
ATOM 3042 O O . ALA A 1 395 ? 8.435 35.623 -22.163 1.00 78.94 395 ALA A O 1
ATOM 3043 N N . SER A 1 396 ? 9.356 34.397 -23.799 1.00 75.56 396 SER A N 1
ATOM 3044 C CA . SER A 1 396 ? 9.329 35.475 -24.796 1.00 75.56 396 SER A CA 1
ATOM 3045 C C . SER A 1 396 ? 7.910 35.951 -25.128 1.00 75.56 396 SER A C 1
ATOM 3047 O O . SER A 1 396 ? 7.698 37.148 -25.312 1.00 75.56 396 SER A O 1
ATOM 3049 N N . SER A 1 397 ? 6.919 35.055 -25.197 1.00 71.19 397 SER A N 1
ATOM 3050 C CA . SER A 1 397 ? 5.528 35.441 -25.476 1.00 71.19 397 SER A CA 1
ATOM 3051 C C . SER A 1 397 ? 4.860 36.144 -24.290 1.00 71.19 397 SER A C 1
ATOM 3053 O O . SER A 1 397 ? 4.106 37.094 -24.509 1.00 71.19 397 SER A O 1
ATOM 3055 N N . ARG A 1 398 ? 5.182 35.760 -23.045 1.00 67.81 398 ARG A N 1
ATOM 3056 C CA . ARG A 1 398 ? 4.770 36.490 -21.833 1.00 67.81 398 ARG A CA 1
ATOM 3057 C C . ARG A 1 398 ? 5.375 37.891 -21.801 1.00 67.81 398 ARG A C 1
ATOM 3059 O O . ARG A 1 398 ? 4.612 38.843 -21.692 1.00 67.81 398 ARG A O 1
ATOM 3066 N N . ALA A 1 399 ? 6.683 38.030 -22.027 1.00 63.34 399 ALA A N 1
ATOM 3067 C CA . ALA A 1 399 ? 7.342 39.337 -22.112 1.00 63.34 399 ALA A CA 1
ATOM 3068 C C . ALA A 1 399 ? 6.711 40.239 -23.193 1.00 63.34 399 ALA A C 1
ATOM 3070 O O . ALA A 1 399 ? 6.383 41.393 -22.923 1.00 63.34 399 ALA A O 1
ATOM 3071 N N . ARG A 1 400 ? 6.432 39.702 -24.394 1.00 60.75 400 ARG A N 1
ATOM 3072 C CA . ARG A 1 400 ? 5.719 40.438 -25.461 1.00 60.75 400 ARG A CA 1
ATOM 3073 C C . ARG A 1 400 ? 4.282 40.817 -25.083 1.00 60.75 400 ARG A C 1
ATOM 3075 O O . ARG A 1 400 ? 3.826 41.883 -25.484 1.00 60.75 400 ARG A O 1
ATOM 3082 N N . LYS A 1 401 ? 3.555 39.976 -24.335 1.00 57.50 401 LYS A N 1
ATOM 3083 C CA . LYS A 1 401 ? 2.218 40.321 -23.816 1.00 57.50 401 LYS A CA 1
ATOM 3084 C C . LYS A 1 401 ? 2.284 41.415 -22.751 1.00 57.50 401 LYS A C 1
ATOM 3086 O O . LYS A 1 401 ? 1.435 42.294 -22.771 1.00 57.50 401 LYS A O 1
ATOM 3091 N N . GLN A 1 402 ? 3.292 41.393 -21.883 1.00 54.41 402 GLN A N 1
ATOM 3092 C CA . GLN A 1 402 ? 3.504 42.409 -20.849 1.00 54.41 402 GLN A CA 1
ATOM 3093 C C . GLN A 1 402 ? 3.840 43.773 -21.479 1.00 54.41 402 GLN A C 1
ATOM 3095 O O . GLN A 1 402 ? 3.170 44.754 -21.179 1.00 54.41 402 GLN A O 1
ATOM 3100 N N . LEU A 1 403 ? 4.753 43.796 -22.461 1.00 51.56 403 LEU A N 1
ATOM 3101 C CA . LEU A 1 403 ? 5.069 44.977 -23.280 1.00 51.56 403 LEU A CA 1
ATOM 3102 C C . LEU A 1 403 ? 3.859 45.525 -24.061 1.00 51.56 403 LEU A C 1
ATOM 3104 O O . LEU A 1 403 ? 3.717 46.735 -24.207 1.00 51.56 403 LEU A O 1
ATOM 3108 N N . ARG A 1 404 ? 2.966 44.657 -24.560 1.00 45.84 404 ARG A N 1
ATOM 3109 C CA . ARG A 1 404 ? 1.720 45.099 -25.215 1.00 45.84 404 ARG A CA 1
ATOM 3110 C C . ARG A 1 404 ? 0.672 45.610 -24.225 1.00 45.84 404 ARG A C 1
ATOM 3112 O O . ARG A 1 404 ? -0.033 46.555 -24.557 1.00 45.84 404 ARG A O 1
ATOM 3119 N N . ALA A 1 405 ? 0.587 45.036 -23.024 1.00 44.97 405 ALA A N 1
ATOM 3120 C CA . ALA A 1 405 ? -0.326 45.497 -21.978 1.00 44.97 405 ALA A CA 1
ATOM 3121 C C . ALA A 1 405 ? 0.031 46.907 -21.473 1.00 44.97 405 ALA A C 1
ATOM 3123 O O . ALA A 1 405 ? -0.865 47.689 -21.182 1.00 44.97 405 ALA A O 1
ATOM 3124 N N . THR A 1 406 ? 1.317 47.276 -21.456 1.00 44.91 406 THR A N 1
ATOM 3125 C CA . THR A 1 406 ? 1.764 48.653 -21.172 1.00 44.91 406 THR A CA 1
ATOM 3126 C C . THR A 1 406 ? 1.500 49.660 -22.300 1.00 44.91 406 THR A C 1
ATOM 3128 O O . THR A 1 406 ? 1.684 50.852 -22.087 1.00 44.91 406 THR A O 1
ATOM 3131 N N . CYS A 1 407 ? 1.065 49.219 -23.488 1.00 42.66 407 CYS A N 1
ATOM 3132 C CA . CYS A 1 407 ? 0.826 50.088 -24.650 1.00 42.66 407 CYS A CA 1
ATOM 3133 C C . CYS A 1 407 ? -0.631 50.110 -25.141 1.00 42.66 407 CYS A C 1
ATOM 3135 O O . CYS A 1 407 ? -0.900 50.715 -26.177 1.00 42.66 407 CYS A O 1
ATOM 3137 N N . MET A 1 408 ? -1.577 49.466 -24.446 1.00 37.38 408 MET A N 1
ATOM 3138 C CA . MET A 1 408 ? -2.994 49.493 -24.829 1.00 37.38 408 MET A CA 1
ATOM 3139 C C . MET A 1 408 ? -3.898 49.750 -23.623 1.00 37.38 408 MET A C 1
ATOM 3141 O O . MET A 1 408 ? -3.969 48.938 -22.703 1.00 37.38 408 MET A O 1
ATOM 3145 N N . ALA A 1 409 ? -4.635 50.862 -23.672 1.00 38.44 409 ALA A N 1
ATOM 3146 C CA . ALA A 1 409 ? -5.771 51.107 -22.789 1.00 38.44 409 ALA A CA 1
ATOM 3147 C C . ALA A 1 409 ? -6.845 50.007 -22.973 1.00 38.44 409 ALA A C 1
ATOM 3149 O O . ALA A 1 409 ? -6.952 49.430 -24.062 1.00 38.44 409 ALA A O 1
ATOM 3150 N N . PRO A 1 410 ? -7.634 49.680 -21.933 1.00 36.59 410 PRO A N 1
ATOM 3151 C CA . PRO A 1 410 ? -8.489 48.499 -21.944 1.00 36.59 410 PRO A CA 1
ATOM 3152 C C . PRO A 1 410 ? -9.722 48.686 -22.838 1.00 36.59 410 PRO A C 1
ATOM 3154 O O . PRO A 1 410 ? -10.739 49.234 -22.420 1.00 36.59 410 PRO A O 1
ATOM 3157 N N . VAL A 1 411 ? -9.666 48.149 -24.056 1.00 36.44 411 VAL A N 1
ATOM 3158 C CA . VAL A 1 411 ? -10.871 47.876 -24.851 1.00 36.44 411 VAL A CA 1
ATOM 3159 C C . VAL A 1 411 ? -11.502 46.587 -24.322 1.00 36.44 411 VAL A C 1
ATOM 3161 O O . VAL A 1 411 ? -10.862 45.532 -24.331 1.00 36.44 411 VAL A O 1
ATOM 3164 N N . MET A 1 412 ? -12.753 46.655 -23.857 1.00 38.16 412 MET A N 1
ATOM 3165 C CA . MET A 1 412 ? -13.492 45.472 -23.403 1.00 38.16 412 MET A CA 1
ATOM 3166 C C . MET A 1 412 ? -13.799 44.535 -24.577 1.00 38.16 412 MET A C 1
ATOM 3168 O O . MET A 1 412 ? -14.776 44.709 -25.299 1.00 38.16 412 MET A O 1
ATOM 3172 N N . ALA A 1 413 ? -12.968 43.508 -24.748 1.00 34.12 413 ALA A N 1
ATOM 3173 C CA . ALA A 1 413 ? -13.221 42.415 -25.676 1.00 34.12 413 ALA A CA 1
ATOM 3174 C C . ALA A 1 413 ? -13.989 41.287 -24.968 1.00 34.12 413 ALA A C 1
ATOM 3176 O O . ALA A 1 413 ? -13.444 40.593 -24.104 1.00 34.12 413 ALA A O 1
ATOM 3177 N N . HIS A 1 414 ? -15.250 41.078 -25.352 1.00 30.53 414 HIS A N 1
ATOM 3178 C CA . HIS A 1 414 ? -16.034 39.930 -24.897 1.00 30.53 414 HIS A CA 1
ATOM 3179 C C . HIS A 1 414 ? -15.369 38.616 -25.336 1.00 30.53 414 HIS A C 1
ATOM 3181 O O . HIS A 1 414 ? -15.050 38.423 -26.510 1.00 30.53 414 HIS A O 1
ATOM 3187 N N . LYS A 1 415 ? -15.176 37.682 -24.397 1.00 29.77 415 LYS A N 1
ATOM 3188 C CA . LYS A 1 415 ? -14.704 36.328 -24.714 1.00 29.77 415 LYS A CA 1
ATOM 3189 C C . LYS A 1 415 ? -15.842 35.509 -25.317 1.00 29.77 415 LYS A C 1
ATOM 3191 O O . LYS A 1 415 ? -16.726 35.066 -24.589 1.00 29.77 415 LYS A O 1
ATOM 3196 N N . ILE A 1 416 ? -15.768 35.245 -26.617 1.00 28.06 416 ILE A N 1
ATOM 3197 C CA . ILE A 1 416 ? -16.533 34.171 -27.256 1.00 28.06 416 ILE A CA 1
ATOM 3198 C C . ILE A 1 416 ? -15.691 32.894 -27.172 1.00 28.06 416 ILE A C 1
ATOM 3200 O O . ILE A 1 416 ? -14.588 32.832 -27.715 1.00 28.06 416 ILE A O 1
ATOM 3204 N N . THR A 1 417 ? -16.201 31.878 -26.476 1.00 28.91 417 THR A N 1
ATOM 3205 C CA . THR A 1 417 ? -15.571 30.554 -26.401 1.00 28.91 417 THR A CA 1
ATOM 3206 C C . THR A 1 417 ? -16.133 29.671 -27.510 1.00 28.91 417 THR A C 1
ATOM 3208 O O . THR A 1 417 ? -17.256 29.188 -27.403 1.00 28.91 417 THR A O 1
ATOM 3211 N N . LEU A 1 418 ? -15.345 29.429 -28.559 1.00 23.81 418 LEU A N 1
ATOM 3212 C CA . LEU A 1 418 ? -15.627 28.381 -29.543 1.00 23.81 418 LEU A CA 1
ATOM 3213 C C . LEU A 1 418 ? -15.029 27.060 -29.050 1.00 23.81 418 LEU A C 1
ATOM 3215 O O . LEU A 1 418 ? -13.810 26.899 -29.007 1.00 23.81 418 LEU A O 1
ATOM 3219 N N . GLY A 1 419 ? -15.896 26.137 -28.637 1.00 26.14 419 GLY A N 1
ATOM 3220 C CA . GLY A 1 419 ? -15.525 24.766 -28.301 1.00 26.14 419 GLY A CA 1
ATOM 3221 C C . GLY A 1 419 ? -15.758 23.840 -29.491 1.00 26.14 419 GLY A C 1
ATOM 3222 O O . GLY A 1 419 ? -16.844 23.841 -30.063 1.00 26.14 419 GLY A O 1
ATOM 3223 N N . PHE A 1 420 ? -14.761 23.025 -29.832 1.00 23.88 420 PHE A N 1
ATOM 3224 C CA . PHE A 1 420 ? -14.908 21.937 -30.797 1.00 23.88 420 PHE A CA 1
ATOM 3225 C C . PHE A 1 420 ? -14.968 20.615 -30.033 1.00 23.88 420 PHE A C 1
ATOM 3227 O O . PHE A 1 420 ? -14.089 20.329 -29.219 1.00 23.88 420 PHE A O 1
ATOM 3234 N N . CYS A 1 421 ? -16.003 19.818 -30.287 1.00 25.70 421 CYS A N 1
ATOM 3235 C CA . CYS A 1 421 ? -16.142 18.471 -29.747 1.00 25.70 421 CYS A CA 1
ATOM 3236 C C . CYS A 1 421 ? -16.028 17.477 -30.905 1.00 25.70 421 CYS A C 1
ATOM 3238 O O . CYS A 1 421 ? -16.679 17.661 -31.931 1.00 25.70 421 CYS A O 1
ATOM 3240 N N . VAL A 1 422 ? -15.200 16.446 -30.746 1.00 26.50 422 VAL A N 1
ATOM 3241 C CA . VAL A 1 422 ? -15.096 15.332 -31.694 1.00 26.50 422 VAL A CA 1
ATOM 3242 C C . VAL A 1 422 ? -15.588 14.091 -30.963 1.00 26.50 422 VAL A C 1
ATOM 3244 O O . VAL A 1 422 ? -14.958 13.658 -29.998 1.00 26.50 422 VAL A O 1
ATOM 3247 N N . ALA A 1 423 ? -16.723 13.555 -31.402 1.00 29.73 423 ALA A N 1
ATOM 3248 C CA . ALA A 1 423 ? -17.330 12.341 -30.871 1.00 29.73 423 ALA A CA 1
ATOM 3249 C C . ALA A 1 423 ? -17.511 11.322 -32.013 1.00 29.73 423 ALA A C 1
ATOM 3251 O O . ALA A 1 423 ? -17.880 11.732 -33.115 1.00 29.73 423 ALA A O 1
ATOM 3252 N N . PRO A 1 424 ? -17.241 10.024 -31.786 1.00 28.34 424 PRO A N 1
ATOM 3253 C CA . PRO A 1 424 ? -17.454 8.983 -32.786 1.00 28.34 424 PRO A CA 1
ATOM 3254 C C . PRO A 1 424 ? -18.934 8.580 -32.859 1.00 28.34 424 PRO A C 1
ATOM 3256 O O . PRO A 1 424 ? -19.627 8.559 -31.843 1.00 28.34 424 PRO A O 1
ATOM 3259 N N . THR A 1 425 ? -19.408 8.231 -34.053 1.00 28.75 425 THR A N 1
ATOM 3260 C CA . THR A 1 425 ? -20.789 7.789 -34.310 1.00 28.75 425 THR A CA 1
ATOM 3261 C C . THR A 1 425 ? -20.878 6.279 -34.521 1.00 28.75 425 THR A C 1
ATOM 3263 O O . THR A 1 425 ? -20.255 5.755 -35.443 1.00 28.75 425 THR A O 1
ATOM 3266 N N . GLU A 1 426 ? -21.725 5.603 -33.743 1.00 29.81 426 GLU A N 1
ATOM 3267 C CA . GLU A 1 426 ? -22.388 4.365 -34.184 1.00 29.81 426 GLU A CA 1
ATOM 3268 C C . GLU A 1 426 ? -23.646 4.716 -35.008 1.00 29.81 426 GLU A C 1
ATOM 3270 O O . GLU A 1 426 ? -24.237 5.780 -34.786 1.00 29.81 426 GLU A O 1
ATOM 3275 N N . PRO A 1 427 ? -24.082 3.861 -35.952 1.00 29.34 427 PRO A N 1
ATOM 3276 C CA . PRO A 1 427 ? -25.281 4.101 -36.747 1.00 29.34 427 PRO A CA 1
ATOM 3277 C C . PRO A 1 427 ? -26.546 3.562 -36.060 1.00 29.34 427 PRO A C 1
ATOM 3279 O O . PRO A 1 427 ? -26.586 2.417 -35.613 1.00 29.34 427 PRO A O 1
ATOM 3282 N N . VAL A 1 428 ? -27.627 4.348 -36.072 1.00 28.05 428 VAL A N 1
ATOM 3283 C CA . VAL A 1 428 ? -28.990 3.858 -35.805 1.00 28.05 428 VAL A CA 1
ATOM 3284 C C . VAL A 1 428 ? -29.862 4.148 -37.023 1.00 28.05 428 VAL A C 1
ATOM 3286 O O . VAL A 1 428 ? -29.885 5.267 -37.532 1.00 28.05 428 VAL A O 1
ATOM 3289 N N . LEU A 1 429 ? -30.559 3.112 -37.489 1.00 27.75 429 LEU A N 1
ATOM 3290 C CA . LEU A 1 429 ? -31.446 3.137 -38.651 1.00 27.75 429 LEU A CA 1
ATOM 3291 C C . LEU A 1 429 ? -32.638 4.088 -38.469 1.00 27.75 429 LEU A C 1
ATOM 3293 O O . LEU A 1 429 ? -33.288 4.061 -37.425 1.00 27.75 429 LEU A O 1
ATOM 3297 N N . GLN A 1 430 ? -33.031 4.776 -39.546 1.00 25.95 430 GLN A N 1
ATOM 3298 C CA . GLN A 1 430 ? -34.436 5.122 -39.801 1.00 25.95 430 GLN A CA 1
ATOM 3299 C C . GLN A 1 430 ? -34.802 4.892 -41.276 1.00 25.95 430 GLN A C 1
ATOM 3301 O O . GLN A 1 430 ? -34.600 5.742 -42.131 1.00 25.95 430 GLN A O 1
ATOM 3306 N N . GLN A 1 431 ? -35.311 3.687 -41.536 1.00 27.25 431 GLN A N 1
ATOM 3307 C CA . GLN A 1 431 ? -36.662 3.459 -42.061 1.00 27.25 431 GLN A CA 1
ATOM 3308 C C . GLN A 1 431 ? -37.225 4.465 -43.091 1.00 27.25 431 GLN A C 1
ATOM 3310 O O . GLN A 1 431 ? -37.741 5.516 -42.718 1.00 27.25 431 GLN A O 1
ATOM 3315 N N . GLU A 1 432 ? -37.325 4.028 -44.350 1.00 25.22 432 GLU A N 1
ATOM 3316 C CA . GLU A 1 432 ? -38.450 4.384 -45.227 1.00 25.22 432 GLU A CA 1
ATOM 3317 C C . GLU A 1 432 ? -39.252 3.124 -45.586 1.00 25.22 432 GLU A C 1
ATOM 3319 O O . GLU A 1 432 ? -38.732 2.006 -45.577 1.00 25.22 432 GLU A O 1
ATOM 3324 N N . ASN A 1 433 ? -40.553 3.301 -45.822 1.00 27.70 433 ASN A N 1
ATOM 3325 C CA . ASN A 1 433 ? -41.518 2.210 -45.954 1.00 27.70 433 ASN A CA 1
ATOM 3326 C C . ASN A 1 433 ? -41.650 1.716 -47.401 1.00 27.70 433 ASN A C 1
ATOM 3328 O O . ASN A 1 433 ? -41.768 2.523 -48.319 1.00 27.70 433 ASN A O 1
ATOM 3332 N N . SER A 1 434 ? -41.815 0.405 -47.582 1.00 25.62 434 SER A N 1
ATOM 3333 C CA . SER A 1 434 ? -42.632 -0.196 -48.651 1.00 25.62 434 SER A CA 1
ATOM 3334 C C . SER A 1 434 ? -43.032 -1.622 -48.256 1.00 25.62 434 SER A C 1
ATOM 3336 O O . SER A 1 434 ? -42.330 -2.272 -47.485 1.00 25.62 434 SER A O 1
ATOM 3338 N N . ALA A 1 435 ? -44.203 -2.068 -48.711 1.00 26.83 435 ALA A N 1
ATOM 3339 C CA . ALA A 1 435 ? -44.853 -3.304 -48.268 1.00 26.83 435 ALA A CA 1
ATOM 3340 C C . ALA A 1 435 ? -44.678 -4.476 -49.261 1.00 26.83 435 ALA A C 1
ATOM 3342 O O . ALA A 1 435 ? -44.161 -4.282 -50.355 1.00 26.83 435 ALA A O 1
ATOM 3343 N N . HIS A 1 436 ? -45.231 -5.635 -48.871 1.00 27.28 436 HIS A N 1
ATOM 3344 C CA . HIS A 1 436 ? -45.454 -6.885 -49.627 1.00 27.28 436 HIS A CA 1
ATOM 3345 C C . HIS A 1 436 ? -44.368 -7.990 -49.613 1.00 27.28 436 HIS A C 1
ATOM 3347 O O . HIS A 1 436 ? -43.351 -7.923 -50.286 1.00 27.28 436 HIS A O 1
ATOM 3353 N N . GLU A 1 437 ? -44.708 -9.043 -48.853 1.00 25.98 437 GLU A N 1
ATOM 3354 C CA . GLU A 1 437 ? -44.883 -10.447 -49.286 1.00 25.98 437 GLU A CA 1
ATOM 3355 C C . GLU A 1 437 ? -43.724 -11.351 -49.783 1.00 25.98 437 GLU A C 1
ATOM 3357 O O . GLU A 1 437 ? -43.037 -11.079 -50.755 1.00 25.98 437 GLU A O 1
ATOM 3362 N N . LEU A 1 438 ? -43.729 -12.552 -49.174 1.00 25.16 438 LEU A N 1
ATOM 3363 C CA . LEU A 1 438 ? -43.431 -13.891 -49.721 1.00 25.16 438 LEU A CA 1
ATOM 3364 C C . LEU A 1 438 ? -41.979 -14.328 -50.041 1.00 25.16 438 LEU A C 1
ATOM 3366 O O . LEU A 1 438 ? -41.412 -13.997 -51.069 1.00 25.16 438 LEU A O 1
ATOM 3370 N N . ALA A 1 439 ? -41.538 -15.282 -49.206 1.00 26.39 439 ALA A N 1
ATOM 3371 C CA . ALA A 1 439 ? -40.972 -16.597 -49.554 1.00 26.39 439 ALA A CA 1
ATOM 3372 C C . ALA A 1 439 ? -39.581 -16.770 -50.221 1.00 26.39 439 ALA A C 1
ATOM 3374 O O . ALA A 1 439 ? -39.169 -16.056 -51.124 1.00 26.39 439 ALA A O 1
ATOM 3375 N N . ASP A 1 440 ? -38.993 -17.907 -49.822 1.00 27.28 440 ASP A N 1
ATOM 3376 C CA . ASP A 1 440 ? -38.104 -18.814 -50.570 1.00 27.28 440 ASP A CA 1
ATOM 3377 C C . ASP A 1 440 ? -36.565 -18.754 -50.393 1.00 27.28 440 ASP A C 1
ATOM 3379 O O . ASP A 1 440 ? -35.994 -17.858 -49.772 1.00 27.28 440 ASP A O 1
ATOM 3383 N N . GLU A 1 441 ? -35.933 -19.857 -50.807 1.00 26.36 441 GLU A N 1
ATOM 3384 C CA . GLU A 1 441 ? -34.657 -20.407 -50.332 1.00 26.36 441 GLU A CA 1
ATOM 3385 C C . GLU A 1 441 ? -33.340 -19.813 -50.904 1.00 26.36 441 GLU A C 1
ATOM 3387 O O . GLU A 1 441 ? -33.278 -19.221 -51.978 1.00 26.36 441 GLU A O 1
ATOM 3392 N N . SER A 1 442 ? -32.239 -20.204 -50.235 1.00 27.03 442 SER A N 1
ATOM 3393 C CA . SER A 1 442 ? -30.944 -20.637 -50.816 1.00 27.03 442 SER A CA 1
ATOM 3394 C C . SER A 1 442 ? -29.697 -19.711 -50.803 1.00 27.03 442 SER A C 1
ATOM 3396 O O . SER A 1 442 ? -29.652 -18.620 -51.349 1.00 27.03 442 SER A O 1
ATOM 3398 N N . HIS A 1 443 ? -28.649 -20.262 -50.169 1.00 26.08 443 HIS A N 1
ATOM 3399 C CA . HIS A 1 443 ? -27.215 -20.333 -50.522 1.00 26.08 443 HIS A CA 1
ATOM 3400 C C . HIS A 1 443 ? -26.361 -19.163 -51.106 1.00 26.08 443 HIS A C 1
ATOM 3402 O O . HIS A 1 443 ? -26.703 -18.484 -52.063 1.00 26.08 443 HIS A O 1
ATOM 3408 N N . VAL A 1 444 ? -25.086 -19.203 -50.661 1.00 26.42 444 VAL A N 1
ATOM 3409 C CA . VAL A 1 444 ? -23.802 -18.776 -51.294 1.00 26.42 444 VAL A CA 1
ATOM 3410 C C . VAL A 1 444 ? -23.096 -17.523 -50.719 1.00 26.42 444 VAL A C 1
ATOM 3412 O O . VAL A 1 444 ? -23.688 -16.571 -50.230 1.00 26.42 444 VAL A O 1
ATOM 3415 N N . GLN A 1 445 ? -21.761 -17.626 -50.703 1.00 25.50 445 GLN A N 1
ATOM 3416 C CA . GLN A 1 445 ? -20.729 -16.756 -50.125 1.00 25.50 445 GLN A CA 1
ATOM 3417 C C . GLN A 1 445 ? -20.333 -15.595 -51.070 1.00 25.50 445 GLN A C 1
ATOM 3419 O O . GLN A 1 445 ? -20.312 -15.811 -52.277 1.00 25.50 445 GLN A O 1
ATOM 3424 N N . HIS A 1 446 ? -19.842 -14.450 -50.562 1.00 25.89 446 HIS A N 1
ATOM 3425 C CA . HIS A 1 446 ? -18.395 -14.109 -50.532 1.00 25.89 446 HIS A CA 1
ATOM 3426 C C . HIS A 1 446 ? -18.081 -12.671 -50.044 1.00 25.89 446 HIS A C 1
ATOM 3428 O O . HIS A 1 446 ? -18.942 -11.809 -49.920 1.00 25.89 446 HIS A O 1
ATOM 3434 N N . MET A 1 447 ? -16.798 -12.466 -49.729 1.00 24.06 447 MET A N 1
ATOM 3435 C CA . MET A 1 447 ? -16.127 -11.271 -49.188 1.00 24.06 447 MET A CA 1
ATOM 3436 C C . MET A 1 447 ? -16.119 -10.035 -50.112 1.00 24.06 447 MET A C 1
ATOM 3438 O O . MET A 1 447 ? -15.905 -10.206 -51.306 1.00 24.06 447 MET A O 1
ATOM 3442 N N . SER A 1 448 ? -16.101 -8.817 -49.542 1.00 24.50 448 SER A N 1
ATOM 3443 C CA . SER A 1 448 ? -15.008 -7.814 -49.698 1.00 24.50 448 SER A CA 1
ATOM 3444 C C . SER A 1 448 ? -15.325 -6.499 -48.946 1.00 24.50 448 SER A C 1
ATOM 3446 O O . SER A 1 448 ? -16.318 -6.447 -48.226 1.00 24.50 448 SER A O 1
ATOM 3448 N N . ALA A 1 449 ? -14.455 -5.480 -49.021 1.00 23.41 449 ALA A N 1
ATOM 3449 C CA . ALA A 1 449 ? -14.326 -4.440 -47.992 1.00 23.41 449 ALA A CA 1
ATOM 3450 C C . ALA A 1 449 ? -14.449 -2.969 -48.464 1.00 23.41 449 ALA A C 1
ATOM 3452 O O . ALA A 1 449 ? -14.168 -2.648 -49.612 1.00 23.41 449 ALA A O 1
ATOM 3453 N N . GLU A 1 450 ? -14.732 -2.116 -47.468 1.00 26.23 450 GLU A N 1
ATOM 3454 C CA . GLU A 1 450 ? -14.326 -0.705 -47.278 1.00 26.23 450 GLU A CA 1
ATOM 3455 C C . GLU A 1 450 ? -15.015 0.508 -47.957 1.00 26.23 450 GLU A C 1
ATOM 3457 O O . GLU A 1 450 ? -15.166 0.623 -49.168 1.00 26.23 450 GLU A O 1
ATOM 3462 N N . SER A 1 451 ? -15.208 1.514 -47.082 1.00 25.34 451 SER A N 1
ATOM 3463 C CA . SER A 1 451 ? -15.330 2.973 -47.283 1.00 25.34 451 SER A CA 1
ATOM 3464 C C . SER A 1 451 ? -16.685 3.595 -47.673 1.00 25.34 451 SER A C 1
ATOM 3466 O O . SER A 1 451 ? -17.358 3.187 -48.614 1.00 25.34 451 SER A O 1
ATOM 3468 N N . SER A 1 452 ? -17.057 4.645 -46.926 1.00 25.59 452 SER A N 1
ATOM 3469 C CA . SER A 1 452 ? -18.187 5.545 -47.184 1.00 25.59 452 SER A CA 1
ATOM 3470 C C . SER A 1 452 ? -17.903 6.959 -46.652 1.00 25.59 452 SER A C 1
ATOM 3472 O O . SER A 1 452 ? -17.369 7.123 -45.553 1.00 25.59 452 SER A O 1
ATOM 3474 N N . ASP A 1 453 ? -18.292 7.981 -47.419 1.00 25.48 453 ASP A N 1
ATOM 3475 C CA . ASP A 1 453 ? -18.366 9.380 -46.973 1.00 25.48 453 ASP A CA 1
ATOM 3476 C C . ASP A 1 453 ? -19.706 9.660 -46.266 1.00 25.48 453 ASP A C 1
ATOM 3478 O O . ASP A 1 453 ? -20.732 9.071 -46.616 1.00 25.48 453 ASP A O 1
ATOM 3482 N N . VAL A 1 454 ? -19.731 10.586 -45.295 1.00 24.55 454 VAL A N 1
ATOM 3483 C CA . VAL A 1 454 ? -20.951 10.973 -44.552 1.00 24.55 454 VAL A CA 1
ATOM 3484 C C . VAL A 1 454 ? -20.996 12.483 -44.263 1.00 24.55 454 VAL A C 1
ATOM 3486 O O . VAL A 1 454 ? -20.003 13.079 -43.848 1.00 24.55 454 VAL A O 1
ATOM 3489 N N . ALA A 1 455 ? -22.182 13.087 -44.417 1.00 24.84 455 ALA A N 1
ATOM 3490 C CA . ALA A 1 455 ? -22.520 14.452 -43.987 1.00 24.84 455 ALA A CA 1
ATOM 3491 C C . ALA A 1 455 ? -23.440 14.452 -42.737 1.00 24.84 455 ALA A C 1
ATOM 3493 O O . ALA A 1 455 ? -24.078 13.448 -42.430 1.00 24.84 455 ALA A O 1
ATOM 3494 N N . ALA A 1 456 ? -23.496 15.565 -41.991 1.00 23.62 456 ALA A N 1
ATOM 3495 C CA . ALA A 1 456 ? -23.918 15.594 -40.577 1.00 23.62 456 ALA A CA 1
ATOM 3496 C C . ALA A 1 456 ? -25.239 16.339 -40.260 1.00 23.62 456 ALA A C 1
ATOM 3498 O O . ALA A 1 456 ? -25.606 17.277 -40.963 1.00 23.62 456 ALA A O 1
ATOM 3499 N N . VAL A 1 457 ? -25.875 16.008 -39.116 1.00 24.22 457 VAL A N 1
ATOM 3500 C CA . VAL A 1 457 ? -26.923 16.802 -38.414 1.00 24.22 457 VAL A CA 1
ATOM 3501 C C . VAL A 1 457 ? -26.786 16.638 -36.876 1.00 24.22 457 VAL A C 1
ATOM 3503 O O . VAL A 1 457 ? -26.279 15.621 -36.411 1.00 24.22 457 VAL A O 1
ATOM 3506 N N . ALA A 1 458 ? -27.209 17.632 -36.075 1.00 23.25 458 ALA A N 1
ATOM 3507 C CA . ALA A 1 458 ? -26.976 17.741 -34.618 1.00 23.25 458 ALA A CA 1
ATOM 3508 C C . ALA A 1 458 ? -28.265 17.812 -33.752 1.00 23.25 458 ALA A C 1
ATOM 3510 O O . ALA A 1 458 ? -29.360 17.983 -34.288 1.00 23.25 458 ALA A O 1
ATOM 3511 N N . LYS A 1 459 ? -28.149 17.759 -32.404 1.00 23.61 459 LYS A N 1
ATOM 3512 C CA . LYS A 1 459 ? -29.250 18.082 -31.457 1.00 23.61 459 LYS A CA 1
ATOM 3513 C C . LYS A 1 459 ? -28.800 18.645 -30.088 1.00 23.61 459 LYS A C 1
ATOM 3515 O O . LYS A 1 459 ? -27.653 18.489 -29.684 1.00 23.61 459 LYS A O 1
ATOM 3520 N N . TYR A 1 460 ? -29.733 19.338 -29.424 1.00 23.97 460 TYR A N 1
ATOM 3521 C CA . TYR A 1 460 ? -29.575 20.196 -28.229 1.00 23.97 460 TYR A CA 1
ATOM 3522 C C . TYR A 1 460 ? -29.797 19.480 -26.875 1.00 23.97 460 TYR A C 1
ATOM 3524 O O . TYR A 1 460 ? -30.322 18.372 -26.830 1.00 23.97 460 TYR A O 1
ATOM 3532 N N . SER A 1 461 ? -29.475 20.168 -25.766 1.00 23.80 461 SER A N 1
ATOM 3533 C CA . SER A 1 461 ? -29.776 19.774 -24.374 1.00 23.80 461 SER A CA 1
ATOM 3534 C C . SER A 1 461 ? -30.357 20.951 -23.568 1.00 23.80 461 SER A C 1
ATOM 3536 O O . SER A 1 461 ? -30.057 22.104 -23.884 1.00 23.80 461 SER A O 1
ATOM 3538 N N . ALA A 1 462 ? -31.171 20.681 -22.535 1.00 27.92 462 ALA A N 1
ATOM 3539 C CA . ALA A 1 462 ? -31.786 21.704 -21.681 1.00 27.92 462 ALA A CA 1
ATOM 3540 C C . ALA A 1 462 ? -32.045 21.248 -20.223 1.00 27.92 462 ALA A C 1
ATOM 3542 O O . ALA A 1 462 ? -32.724 20.257 -19.993 1.00 27.92 462 ALA A O 1
ATOM 3543 N N . GLY A 1 463 ? -31.561 22.054 -19.265 1.00 23.91 463 GLY A N 1
ATOM 3544 C CA . GLY A 1 463 ? -32.334 22.576 -18.119 1.00 23.91 463 GLY A CA 1
ATOM 3545 C C . GLY A 1 463 ? -32.821 21.658 -16.979 1.00 23.91 463 GLY A C 1
ATOM 3546 O O . GLY A 1 463 ? -33.777 20.911 -17.129 1.00 23.91 463 GLY A O 1
ATOM 3547 N N . ASN A 1 464 ? -32.274 21.876 -15.775 1.00 27.02 464 ASN A N 1
ATOM 3548 C CA . ASN A 1 464 ? -32.880 21.514 -14.476 1.00 27.02 464 ASN A CA 1
ATOM 3549 C C . ASN A 1 464 ? -34.160 22.326 -14.173 1.00 27.02 464 ASN A C 1
ATOM 3551 O O . ASN A 1 464 ? -34.188 23.500 -14.535 1.00 27.02 464 ASN A O 1
ATOM 3555 N N . LEU A 1 465 ? -35.095 21.772 -13.371 1.00 26.95 465 LEU A N 1
ATOM 3556 C CA . LEU A 1 465 ? -35.872 22.459 -12.301 1.00 26.95 465 LEU A CA 1
ATOM 3557 C C . LEU A 1 465 ? -36.897 21.516 -11.607 1.00 26.95 465 LEU A C 1
ATOM 3559 O O . LEU A 1 465 ? -37.544 20.729 -12.285 1.00 26.95 465 LEU A O 1
ATOM 3563 N N . GLY A 1 466 ? -37.133 21.686 -10.291 1.00 23.36 466 GLY A N 1
ATOM 3564 C CA . GLY A 1 466 ? -38.467 21.464 -9.678 1.00 23.36 466 GLY A CA 1
ATOM 3565 C C . GLY A 1 466 ? -38.718 20.267 -8.727 1.00 23.36 466 GLY A C 1
ATOM 3566 O O . GLY A 1 466 ? -38.898 19.140 -9.162 1.00 23.36 466 GLY A O 1
ATOM 3567 N N . SER A 1 467 ? -38.820 20.574 -7.425 1.00 26.19 467 SER A N 1
ATOM 3568 C CA . SER A 1 467 ? -39.696 20.013 -6.353 1.00 26.19 467 SER A CA 1
ATOM 3569 C C . SER A 1 467 ? -40.665 18.819 -6.597 1.00 26.19 467 SER A C 1
ATOM 3571 O O . SER A 1 467 ? -41.412 18.814 -7.567 1.00 26.19 467 SER A O 1
ATOM 3573 N N . GLY A 1 468 ? -40.770 17.904 -5.607 1.00 20.14 468 GLY A N 1
ATOM 3574 C CA . GLY A 1 468 ? -41.797 16.828 -5.493 1.00 20.14 468 GLY A CA 1
ATOM 3575 C C . GLY A 1 468 ? -43.174 17.297 -4.948 1.00 20.14 468 GLY A C 1
ATOM 3576 O O . GLY A 1 468 ? -43.464 18.479 -5.128 1.00 20.14 468 GLY A O 1
ATOM 3577 N N . PRO A 1 469 ? -44.005 16.477 -4.234 1.00 31.78 469 PRO A N 1
ATOM 3578 C CA . PRO A 1 469 ? -43.765 15.125 -3.672 1.00 31.78 469 PRO A CA 1
ATOM 3579 C C . PRO A 1 469 ? -44.938 14.087 -3.810 1.00 31.78 469 PRO A C 1
ATOM 3581 O O . PRO A 1 469 ? -45.985 14.375 -4.378 1.00 31.78 469 PRO A O 1
ATOM 3584 N N . SER A 1 470 ? -44.795 12.938 -3.116 1.00 22.95 470 SER A N 1
ATOM 3585 C CA . SER A 1 470 ? -45.844 12.078 -2.486 1.00 22.95 470 SER A CA 1
ATOM 3586 C C . SER A 1 470 ? -46.471 10.851 -3.202 1.00 22.95 470 SER A C 1
ATOM 3588 O O . SER A 1 470 ? -46.829 10.902 -4.369 1.00 22.95 470 SER A O 1
ATOM 3590 N N . CYS A 1 471 ? -46.672 9.794 -2.382 1.00 21.11 471 CYS A N 1
ATOM 3591 C CA . CYS A 1 471 ? -47.616 8.652 -2.477 1.00 21.11 471 CYS A CA 1
ATOM 3592 C C . CYS A 1 471 ? -47.517 7.644 -3.657 1.00 21.11 471 CYS A C 1
ATOM 3594 O O . CYS A 1 471 ? -47.105 7.990 -4.750 1.00 21.11 471 CYS A O 1
ATOM 3596 N N . SER A 1 472 ? -47.924 6.366 -3.538 1.00 21.53 472 SER A N 1
ATOM 3597 C CA . SER A 1 472 ? -48.105 5.461 -2.375 1.00 21.53 472 SER A CA 1
ATOM 3598 C C . SER A 1 472 ? -48.440 4.027 -2.844 1.00 21.53 472 SER A C 1
ATOM 3600 O O . SER A 1 472 ? -49.251 3.889 -3.748 1.00 21.53 472 SER A O 1
ATOM 3602 N N . VAL A 1 473 ? -47.913 3.003 -2.151 1.00 22.27 473 VAL A N 1
ATOM 3603 C CA . VAL A 1 473 ? -48.475 1.640 -1.920 1.00 22.27 473 VAL A CA 1
ATOM 3604 C C . VAL A 1 473 ? -49.044 0.831 -3.112 1.00 22.27 473 VAL A C 1
ATOM 3606 O O . VAL A 1 473 ? -50.046 1.183 -3.717 1.00 22.27 473 VAL A O 1
ATOM 3609 N N . GLY A 1 474 ? -48.501 -0.377 -3.319 1.00 23.84 474 GLY A N 1
ATOM 3610 C CA . GLY A 1 474 ? -48.998 -1.358 -4.298 1.00 23.84 474 GLY A CA 1
ATOM 3611 C C . GLY A 1 474 ? -48.548 -2.788 -3.992 1.00 23.84 474 GLY A C 1
ATOM 3612 O O . GLY A 1 474 ? -47.794 -3.393 -4.743 1.00 23.84 474 GLY A O 1
ATOM 3613 N N . VAL A 1 475 ? -48.979 -3.290 -2.835 1.00 22.09 475 VAL A N 1
ATOM 3614 C CA . VAL A 1 475 ? -48.858 -4.680 -2.367 1.00 22.09 475 VAL A CA 1
ATOM 3615 C C . VAL A 1 475 ? -49.437 -5.675 -3.386 1.00 22.09 475 VAL A C 1
ATOM 3617 O O . VAL A 1 475 ? -50.563 -5.499 -3.838 1.00 22.09 475 VAL A O 1
ATOM 3620 N N . GLY A 1 476 ? -48.717 -6.769 -3.656 1.00 23.84 476 GLY A N 1
ATOM 3621 C CA . GLY A 1 476 ? -49.197 -7.905 -4.451 1.00 23.84 476 GLY A CA 1
ATOM 3622 C C . GLY A 1 476 ? -48.701 -9.238 -3.888 1.00 23.84 476 GLY A C 1
ATOM 3623 O O . GLY A 1 476 ? -47.642 -9.723 -4.273 1.00 23.84 476 GLY A O 1
ATOM 3624 N N . PHE A 1 477 ? -49.452 -9.823 -2.952 1.00 21.72 477 PHE A N 1
ATOM 3625 C CA . PHE A 1 477 ? -49.207 -11.180 -2.449 1.00 21.72 477 PHE A CA 1
ATOM 3626 C C . PHE A 1 477 ? -49.790 -12.227 -3.406 1.00 21.72 477 PHE A C 1
ATOM 3628 O O . PHE A 1 477 ? -50.987 -12.197 -3.678 1.00 21.72 477 PHE A O 1
ATOM 3635 N N . THR A 1 478 ? -49.008 -13.253 -3.743 1.00 23.81 478 THR A N 1
ATOM 3636 C CA . THR A 1 478 ? -49.528 -14.604 -4.021 1.00 23.81 478 THR A CA 1
ATOM 3637 C C . THR A 1 478 ? -48.623 -15.646 -3.369 1.00 23.81 478 THR A C 1
ATOM 3639 O O . THR A 1 478 ? -47.408 -15.473 -3.294 1.00 23.81 478 THR A O 1
ATOM 3642 N N . ARG A 1 479 ? -49.230 -16.711 -2.838 1.00 21.66 479 ARG A N 1
ATOM 3643 C CA . ARG A 1 479 ? -48.602 -17.750 -2.006 1.00 21.66 479 ARG A CA 1
ATOM 3644 C C . ARG A 1 479 ? -49.180 -19.113 -2.405 1.00 21.66 479 ARG A C 1
ATOM 3646 O O . ARG A 1 479 ? -50.299 -19.148 -2.909 1.00 21.66 479 ARG A O 1
ATOM 3653 N N . ASN A 1 480 ? -48.475 -20.191 -2.043 1.00 24.09 480 ASN A N 1
ATOM 3654 C CA . ASN A 1 480 ? -48.843 -21.613 -2.210 1.00 24.09 480 ASN A CA 1
ATOM 3655 C C . ASN A 1 480 ? -48.651 -22.137 -3.653 1.00 24.09 480 ASN A C 1
ATOM 3657 O O . ASN A 1 480 ? -48.793 -21.367 -4.592 1.00 24.09 480 ASN A O 1
ATOM 3661 N N . SER A 1 481 ? -48.381 -23.417 -3.938 1.00 24.17 481 SER A N 1
ATOM 3662 C CA . SER A 1 481 ? -47.743 -24.551 -3.221 1.00 24.17 481 SER A CA 1
ATOM 3663 C C . SER A 1 481 ? -47.540 -25.684 -4.277 1.00 24.17 481 SER A C 1
ATOM 3665 O O . SER A 1 481 ? -47.832 -25.447 -5.443 1.00 24.17 481 SER A O 1
ATOM 3667 N N . SER A 1 482 ? -47.059 -26.918 -4.062 1.00 24.12 482 SER A N 1
ATOM 3668 C CA . SER A 1 482 ? -46.518 -27.705 -2.930 1.00 24.12 482 SER A CA 1
ATOM 3669 C C . SER A 1 482 ? -45.919 -29.006 -3.505 1.00 24.12 482 SER A C 1
ATOM 3671 O O . SER A 1 482 ? -46.508 -29.523 -4.449 1.00 24.12 482 SER A O 1
ATOM 3673 N N . THR A 1 483 ? -44.918 -29.620 -2.837 1.00 24.50 483 THR A N 1
ATOM 3674 C CA . THR A 1 483 ? -44.541 -31.069 -2.940 1.00 24.50 483 THR A CA 1
ATOM 3675 C C . THR A 1 483 ? -44.057 -31.588 -4.321 1.00 24.50 483 THR A C 1
ATOM 3677 O O . THR A 1 483 ? -44.408 -31.031 -5.345 1.00 24.50 483 THR A O 1
ATOM 3680 N N . SER A 1 484 ? -43.233 -32.635 -4.474 1.00 26.44 484 SER A N 1
ATOM 3681 C CA . SER A 1 484 ? -42.623 -33.629 -3.563 1.00 26.44 484 SER A CA 1
ATOM 3682 C C . SER A 1 484 ? -41.348 -34.235 -4.195 1.00 26.44 484 SER A C 1
ATOM 3684 O O . SER A 1 484 ? -41.215 -34.287 -5.413 1.00 26.44 484 SER A O 1
ATOM 3686 N N . ALA A 1 485 ? -40.435 -34.765 -3.372 1.00 23.98 485 ALA A N 1
ATOM 3687 C CA . ALA A 1 485 ? -39.425 -35.752 -3.797 1.00 23.98 485 ALA A CA 1
ATOM 3688 C C . ALA A 1 485 ? -39.958 -37.186 -3.546 1.00 23.98 485 ALA A C 1
ATOM 3690 O O . ALA A 1 485 ? -40.905 -37.324 -2.762 1.00 23.98 485 ALA A O 1
ATOM 3691 N N . PRO A 1 486 ? -39.356 -38.260 -4.113 1.00 33.16 486 PRO A N 1
ATOM 3692 C CA . PRO A 1 486 ? -38.273 -38.911 -3.352 1.00 33.16 486 PRO A CA 1
ATOM 3693 C C . PRO A 1 486 ? -37.168 -39.690 -4.129 1.00 33.16 486 PRO A C 1
ATOM 3695 O O . PRO A 1 486 ? -37.421 -40.366 -5.115 1.00 33.16 486 PRO A O 1
ATOM 3698 N N . ARG A 1 487 ? -35.985 -39.744 -3.486 1.00 24.81 487 ARG A N 1
ATOM 3699 C CA . ARG A 1 487 ? -35.037 -40.890 -3.335 1.00 24.81 487 ARG A CA 1
ATOM 3700 C C . ARG A 1 487 ? -34.195 -41.459 -4.509 1.00 24.81 487 ARG A C 1
ATOM 3702 O O . ARG A 1 487 ? -34.685 -42.170 -5.369 1.00 24.81 487 ARG A O 1
ATOM 3709 N N . ARG A 1 488 ? -32.867 -41.344 -4.295 1.00 23.34 488 ARG A N 1
ATOM 3710 C CA . ARG A 1 488 ? -31.820 -42.409 -4.233 1.00 23.34 488 ARG A CA 1
ATOM 3711 C C . ARG A 1 488 ? -31.821 -43.555 -5.265 1.00 23.34 488 ARG A C 1
ATOM 3713 O O . ARG A 1 488 ? -32.670 -44.429 -5.168 1.00 23.34 488 ARG A O 1
ATOM 3720 N N . VAL A 1 489 ? -30.666 -43.726 -5.927 1.00 26.23 489 VAL A N 1
ATOM 3721 C CA . VAL A 1 489 ? -29.818 -44.945 -5.843 1.00 26.23 489 VAL A CA 1
ATOM 3722 C C . VAL A 1 489 ? -28.333 -44.521 -5.835 1.00 26.23 489 VAL A C 1
ATOM 3724 O O . VAL A 1 489 ? -27.962 -43.557 -6.499 1.00 26.23 489 VAL A O 1
ATOM 3727 N N . GLU A 1 490 ? -27.496 -45.204 -5.049 1.00 25.70 490 GLU A N 1
ATOM 3728 C CA . GLU A 1 490 ? -26.026 -45.076 -5.041 1.00 25.70 490 GLU A CA 1
ATOM 3729 C C . GLU A 1 490 ? -25.405 -46.091 -6.014 1.00 25.70 490 GLU A C 1
ATOM 3731 O O . GLU A 1 490 ? -25.921 -47.198 -6.106 1.00 25.70 490 GLU A O 1
ATOM 3736 N N . HIS A 1 491 ? -24.247 -45.807 -6.620 1.00 27.22 491 HIS A N 1
ATOM 3737 C CA . HIS A 1 491 ? -23.206 -46.837 -6.759 1.00 27.22 491 HIS A CA 1
ATOM 3738 C C . HIS A 1 491 ? -21.804 -46.225 -6.880 1.00 27.22 491 HIS A C 1
ATOM 3740 O O . HIS A 1 491 ? -21.640 -45.058 -7.234 1.00 27.22 491 HIS A O 1
ATOM 3746 N N . LYS A 1 492 ? -20.803 -47.016 -6.486 1.00 25.03 492 LYS A N 1
ATOM 3747 C CA . LYS A 1 492 ? -19.433 -46.587 -6.187 1.00 25.03 492 LYS A CA 1
ATOM 3748 C C . LYS A 1 492 ? -18.394 -47.026 -7.236 1.00 25.03 492 LYS A C 1
ATOM 3750 O O . LYS A 1 492 ? -18.629 -47.954 -8.000 1.00 25.03 492 LYS A O 1
ATOM 3755 N N . ASP A 1 493 ? -17.208 -46.438 -7.055 1.00 25.80 493 ASP A N 1
ATOM 3756 C CA . ASP A 1 493 ? -15.868 -47.058 -7.086 1.00 25.80 493 ASP A CA 1
ATOM 3757 C C . ASP A 1 493 ? -14.930 -46.916 -8.304 1.00 25.80 493 ASP A C 1
ATOM 3759 O O . ASP A 1 493 ? -15.292 -47.077 -9.462 1.00 25.80 493 ASP A O 1
ATOM 3763 N N . ALA A 1 494 ? -13.667 -46.677 -7.911 1.00 26.05 494 ALA A N 1
ATOM 3764 C CA . ALA A 1 494 ? -12.373 -46.948 -8.553 1.00 26.05 494 ALA A CA 1
ATOM 3765 C C . ALA A 1 494 ? -12.073 -46.335 -9.944 1.00 26.05 494 ALA A C 1
ATOM 3767 O O . ALA A 1 494 ? -12.658 -46.679 -10.959 1.00 26.05 494 ALA A O 1
ATOM 3768 N N . LEU A 1 495 ? -11.155 -45.362 -10.054 1.00 24.23 495 LEU A N 1
ATOM 3769 C CA . LEU A 1 495 ? -9.682 -45.510 -9.976 1.00 24.23 495 LEU A CA 1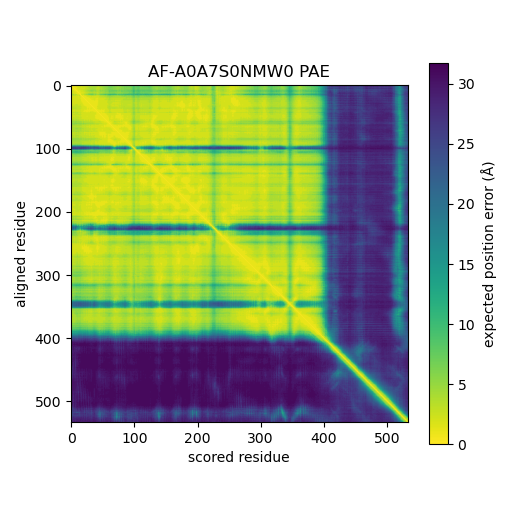
ATOM 3770 C C . LEU A 1 495 ? -9.092 -46.441 -11.051 1.00 24.23 495 LEU A C 1
ATOM 3772 O O . LEU A 1 495 ? -9.153 -47.650 -10.892 1.00 24.23 495 LEU A O 1
ATOM 3776 N N . PHE A 1 496 ? -8.382 -45.877 -12.040 1.00 23.53 496 PHE A N 1
ATOM 3777 C CA . PHE A 1 496 ? -6.944 -46.142 -12.243 1.00 23.53 496 PHE A CA 1
ATOM 3778 C C . PHE A 1 496 ? -6.298 -45.163 -13.254 1.00 23.53 496 PHE A C 1
ATOM 3780 O O . PHE A 1 496 ? -6.882 -44.750 -14.251 1.00 23.53 496 PHE A O 1
ATOM 3787 N N . LYS A 1 497 ? -5.047 -44.803 -12.963 1.00 24.95 497 LYS A N 1
ATOM 3788 C CA . LYS A 1 497 ? -4.026 -44.115 -13.783 1.00 24.95 497 LYS A CA 1
ATOM 3789 C C . LYS A 1 497 ? -2.670 -44.686 -13.307 1.00 24.95 497 LYS A C 1
ATOM 3791 O O . LYS A 1 497 ? -2.653 -45.262 -12.219 1.00 24.95 497 LYS A O 1
ATOM 3796 N N . PRO A 1 498 ? -1.519 -44.443 -13.964 1.00 38.56 498 PRO A N 1
ATOM 3797 C CA . PRO A 1 498 ? -1.270 -43.916 -15.314 1.00 38.56 498 PRO A CA 1
ATOM 3798 C C . PRO A 1 498 ? -0.274 -44.808 -16.108 1.00 38.56 498 PRO A C 1
ATOM 3800 O O . PRO A 1 498 ? 0.210 -45.814 -15.594 1.00 38.56 498 PRO A O 1
ATOM 3803 N N . ARG A 1 499 ? 0.166 -44.376 -17.302 1.00 23.75 499 ARG A N 1
ATOM 3804 C CA . ARG A 1 499 ? 1.574 -44.559 -17.716 1.00 23.75 499 ARG A CA 1
ATOM 3805 C C . ARG A 1 499 ? 2.043 -43.491 -18.709 1.00 23.75 499 ARG A C 1
ATOM 3807 O O . ARG A 1 499 ? 1.243 -42.844 -19.374 1.00 23.75 499 ARG A O 1
ATOM 3814 N N . SER A 1 500 ? 3.352 -43.274 -18.694 1.00 25.09 500 SER A N 1
ATOM 3815 C CA . SER A 1 500 ? 4.136 -42.256 -19.403 1.00 25.09 500 SER A CA 1
ATOM 3816 C C . SER A 1 500 ? 4.629 -42.720 -20.775 1.00 25.09 500 SER A C 1
ATOM 3818 O O . SER A 1 500 ? 4.781 -43.922 -20.958 1.00 25.09 500 SER A O 1
ATOM 3820 N N . ILE A 1 501 ? 5.049 -41.780 -21.632 1.00 25.55 501 ILE A N 1
ATOM 3821 C CA . ILE A 1 501 ? 6.259 -41.876 -22.481 1.00 25.55 501 ILE A CA 1
ATOM 3822 C C . ILE A 1 501 ? 6.694 -40.461 -22.916 1.00 25.55 501 ILE A C 1
ATOM 3824 O O . ILE A 1 501 ? 5.891 -39.528 -22.926 1.00 25.55 501 ILE A O 1
ATOM 3828 N N . SER A 1 502 ? 7.987 -40.303 -23.192 1.00 23.86 502 SER A N 1
ATOM 3829 C CA . SER A 1 502 ? 8.693 -39.068 -23.553 1.00 23.86 502 SER A CA 1
ATOM 3830 C C . SER A 1 502 ? 9.028 -38.998 -25.052 1.00 23.86 502 SER A C 1
ATOM 3832 O O . SER A 1 502 ? 9.276 -40.040 -25.651 1.00 23.86 502 SER A O 1
ATOM 3834 N N . ASN A 1 503 ? 9.144 -37.792 -25.637 1.00 25.56 503 ASN A N 1
ATOM 3835 C CA . ASN A 1 503 ? 10.434 -37.273 -26.144 1.00 25.56 503 ASN A CA 1
ATOM 3836 C C . ASN A 1 503 ? 10.368 -35.906 -26.872 1.00 25.56 503 ASN A C 1
ATOM 3838 O O . ASN A 1 503 ? 9.440 -35.600 -27.605 1.00 25.56 503 ASN A O 1
ATOM 3842 N N . GLU A 1 504 ? 11.428 -35.134 -26.618 1.00 25.59 504 GLU A N 1
ATOM 3843 C CA . GLU A 1 504 ? 12.194 -34.187 -27.456 1.00 25.59 504 GLU A CA 1
ATOM 3844 C C . GLU A 1 504 ? 11.577 -33.223 -28.507 1.00 25.59 504 GLU A C 1
ATOM 3846 O O . GLU A 1 504 ? 11.091 -33.608 -29.560 1.00 25.59 504 GLU A O 1
ATOM 3851 N N . LYS A 1 505 ? 11.873 -31.932 -28.256 1.00 25.69 505 LYS A N 1
ATOM 3852 C CA . LYS A 1 505 ? 12.491 -30.914 -29.147 1.00 25.69 505 LYS A CA 1
ATOM 3853 C C . LYS A 1 505 ? 11.872 -30.588 -30.522 1.00 25.69 505 LYS A C 1
ATOM 3855 O O . LYS A 1 505 ? 12.075 -31.283 -31.509 1.00 25.69 505 LYS A O 1
ATOM 3860 N N . GLY A 1 506 ? 11.396 -29.344 -30.621 1.00 25.50 506 GLY A N 1
ATOM 3861 C CA . GLY A 1 506 ? 11.401 -28.526 -31.840 1.00 25.50 506 GLY A CA 1
ATOM 3862 C C . GLY A 1 506 ? 11.638 -27.056 -31.467 1.00 25.50 506 GLY A C 1
ATOM 3863 O O . GLY A 1 506 ? 11.039 -26.569 -30.509 1.00 25.50 506 GLY A O 1
ATOM 3864 N N . VAL A 1 507 ? 12.547 -26.365 -32.161 1.00 25.67 507 VAL A N 1
ATOM 3865 C CA . VAL A 1 507 ? 12.892 -24.950 -31.912 1.00 25.67 507 VAL A CA 1
ATOM 3866 C C . VAL A 1 507 ? 12.201 -24.057 -32.939 1.00 25.67 507 VAL A C 1
ATOM 3868 O O . VAL A 1 507 ? 12.227 -24.371 -34.123 1.00 25.67 507 VAL A O 1
ATOM 3871 N N . GLY A 1 508 ? 11.702 -22.901 -32.491 1.00 24.00 508 GLY A N 1
ATOM 3872 C CA . GLY A 1 508 ? 11.497 -21.736 -33.355 1.00 24.00 508 GLY A CA 1
ATOM 3873 C C . GLY A 1 508 ? 10.047 -21.380 -33.672 1.00 24.00 508 GLY A C 1
ATOM 3874 O O . GLY A 1 508 ? 9.542 -21.735 -34.728 1.00 24.00 508 GLY A O 1
ATOM 3875 N N . ASP A 1 509 ? 9.439 -20.557 -32.816 1.00 23.77 509 ASP A N 1
ATOM 3876 C CA . ASP A 1 509 ? 8.580 -19.461 -33.282 1.00 23.77 509 ASP A CA 1
ATOM 3877 C C . ASP A 1 509 ? 8.616 -18.318 -32.250 1.00 23.77 509 ASP A C 1
ATOM 3879 O O . ASP A 1 509 ? 8.280 -18.512 -31.077 1.00 23.77 509 ASP A O 1
ATOM 3883 N N . VAL A 1 510 ? 9.078 -17.130 -32.655 1.00 28.80 510 VAL A N 1
ATOM 3884 C CA . VAL A 1 510 ? 9.190 -15.957 -31.767 1.00 28.80 510 VAL A CA 1
ATOM 3885 C C . VAL A 1 510 ? 7.839 -15.258 -31.723 1.00 28.80 510 VAL A C 1
ATOM 3887 O O . VAL A 1 510 ? 7.619 -14.208 -32.326 1.00 28.80 510 VAL A O 1
ATOM 3890 N N . ARG A 1 511 ? 6.906 -15.850 -30.976 1.00 23.14 511 ARG A N 1
ATOM 3891 C CA . ARG A 1 511 ? 5.631 -15.198 -30.686 1.00 23.14 511 ARG A CA 1
ATOM 3892 C C . ARG A 1 511 ? 5.856 -14.041 -29.725 1.00 23.14 511 ARG A C 1
ATOM 3894 O O . ARG A 1 511 ? 6.268 -14.238 -28.582 1.00 23.14 511 ARG A O 1
ATOM 3901 N N . GLN A 1 512 ? 5.562 -12.838 -30.210 1.00 27.08 512 GLN A N 1
ATOM 3902 C CA . GLN A 1 512 ? 5.495 -11.624 -29.405 1.00 27.08 512 GLN A CA 1
ATOM 3903 C C . GLN A 1 512 ? 4.648 -11.881 -28.154 1.00 27.08 512 GLN A C 1
ATOM 3905 O O . GLN A 1 512 ? 3.512 -12.347 -28.240 1.00 27.08 512 GLN A O 1
ATOM 3910 N N . SER A 1 513 ? 5.213 -11.581 -26.987 1.00 28.28 513 SER A N 1
ATOM 3911 C CA . SER A 1 513 ? 4.490 -11.650 -25.722 1.00 28.28 513 SER A CA 1
ATOM 3912 C C . SER A 1 513 ? 3.432 -10.539 -25.677 1.00 28.28 513 SER A C 1
ATOM 3914 O O . SER A 1 513 ? 3.808 -9.369 -25.774 1.00 28.28 513 SER A O 1
ATOM 3916 N N . PRO A 1 514 ? 2.133 -10.847 -25.496 1.00 26.00 514 PRO A N 1
ATOM 3917 C CA . PRO A 1 514 ? 1.104 -9.835 -25.286 1.00 26.00 514 PRO A CA 1
ATOM 3918 C C . PRO A 1 514 ? 1.148 -9.330 -23.832 1.00 26.00 514 PRO A C 1
ATOM 3920 O O . PRO A 1 514 ? 0.260 -9.600 -23.027 1.00 26.00 514 PRO A O 1
ATOM 3923 N N . ASN A 1 515 ? 2.208 -8.590 -23.506 1.00 29.83 515 ASN A N 1
ATOM 3924 C CA . ASN A 1 515 ? 2.395 -7.831 -22.270 1.00 29.83 515 ASN A CA 1
ATOM 3925 C C . ASN A 1 515 ? 2.461 -6.330 -22.643 1.00 29.83 515 ASN A C 1
ATOM 3927 O O . ASN A 1 515 ? 3.027 -5.978 -23.669 1.00 29.83 515 ASN A O 1
ATOM 3931 N N . SER A 1 516 ? 1.931 -5.375 -21.876 1.00 27.06 516 SER A N 1
ATOM 3932 C CA . SER A 1 516 ? 1.663 -5.402 -20.434 1.00 27.06 516 SER A CA 1
ATOM 3933 C C . SER A 1 516 ? 0.467 -4.518 -20.021 1.00 27.06 516 SER A C 1
ATOM 3935 O O . SER A 1 516 ? 0.112 -3.538 -20.670 1.00 27.06 516 SER A O 1
ATOM 3937 N N . VAL A 1 517 ? -0.169 -4.906 -18.913 1.00 27.47 517 VAL A N 1
ATOM 3938 C CA . VAL A 1 517 ? -1.449 -4.418 -18.362 1.00 27.47 517 VAL A CA 1
ATOM 3939 C C . VAL A 1 517 ? -1.310 -4.563 -16.836 1.00 27.47 517 VAL A C 1
ATOM 3941 O O . VAL A 1 517 ? -0.890 -5.624 -16.393 1.00 27.47 517 VAL A O 1
ATOM 3944 N N . ILE A 1 518 ? -1.614 -3.627 -15.929 1.00 28.06 518 ILE A N 1
ATOM 3945 C CA . ILE A 1 518 ? -2.153 -2.256 -15.956 1.00 28.06 518 ILE A CA 1
ATOM 3946 C C . ILE A 1 518 ? -1.615 -1.562 -14.682 1.00 28.06 518 ILE A C 1
ATOM 3948 O O . ILE A 1 518 ? -1.604 -2.198 -13.630 1.00 28.06 518 ILE A O 1
ATOM 3952 N N . ASP A 1 519 ? -1.299 -0.264 -14.727 1.00 28.67 519 ASP A N 1
ATOM 3953 C CA . ASP A 1 519 ? -1.327 0.602 -13.531 1.00 28.67 519 ASP A CA 1
ATOM 3954 C C . ASP A 1 519 ? -2.263 1.786 -13.832 1.00 28.67 519 ASP A C 1
ATOM 3956 O O . ASP A 1 519 ? -1.890 2.736 -14.517 1.00 28.67 519 ASP A O 1
ATOM 3960 N N . PHE A 1 520 ? -3.528 1.665 -13.415 1.00 24.59 520 PHE A N 1
ATOM 3961 C CA . PHE A 1 520 ? -4.589 2.662 -13.626 1.00 24.59 520 PHE A CA 1
ATOM 3962 C C . PHE A 1 520 ? -4.941 3.350 -12.301 1.00 24.59 520 PHE A C 1
ATOM 3964 O O . PHE A 1 520 ? -6.094 3.371 -11.878 1.00 24.59 520 PHE A O 1
ATOM 3971 N N . MET A 1 521 ? -3.944 3.941 -11.643 1.00 29.98 521 MET A N 1
ATOM 3972 C CA . MET A 1 521 ? -4.169 5.007 -10.665 1.00 29.98 521 MET A CA 1
ATOM 3973 C C . MET A 1 521 ? -3.170 6.144 -10.882 1.00 29.98 521 MET A C 1
ATOM 3975 O O . MET A 1 521 ? -2.210 6.324 -10.135 1.00 29.98 521 MET A O 1
ATOM 3979 N N . GLY A 1 522 ? -3.418 6.936 -11.927 1.00 24.98 522 GLY A N 1
ATOM 3980 C CA . GLY A 1 522 ? -2.721 8.203 -12.115 1.00 24.98 522 GLY A CA 1
ATOM 3981 C C . GLY A 1 522 ? -3.050 9.156 -10.967 1.00 24.98 522 GLY A C 1
ATOM 3982 O O . GLY A 1 522 ? -4.195 9.577 -10.812 1.00 24.98 522 GLY A O 1
ATOM 3983 N N . THR A 1 523 ? -2.047 9.512 -10.167 1.00 29.14 523 THR A N 1
ATOM 3984 C CA . THR A 1 523 ? -2.169 10.579 -9.171 1.00 29.14 523 THR A CA 1
ATOM 3985 C C . THR A 1 523 ? -2.438 11.902 -9.877 1.00 29.14 523 THR A C 1
ATOM 3987 O O . THR A 1 523 ? -1.582 12.394 -10.615 1.00 29.14 523 THR A O 1
ATOM 3990 N N . ALA A 1 524 ? -3.601 12.503 -9.628 1.00 23.83 524 ALA A N 1
ATOM 3991 C CA . ALA A 1 524 ? -3.867 13.869 -10.053 1.00 23.83 524 ALA A CA 1
ATOM 3992 C C . ALA A 1 524 ? -2.859 14.814 -9.379 1.00 23.83 524 ALA A C 1
ATOM 3994 O O . ALA A 1 524 ? -2.811 14.903 -8.150 1.00 23.83 524 ALA A O 1
ATOM 3995 N N . CYS A 1 525 ? -2.056 15.530 -10.171 1.0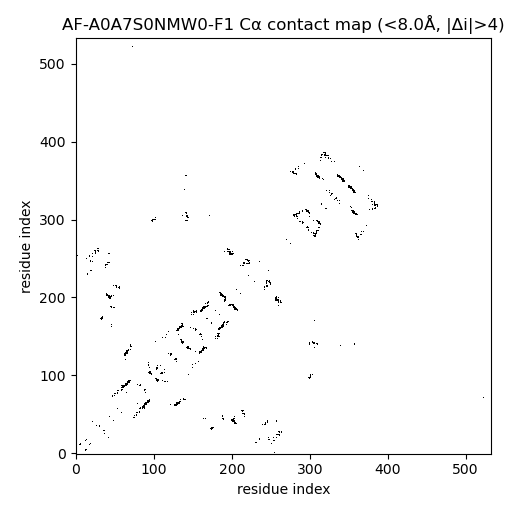0 24.97 525 CYS A N 1
ATOM 3996 C CA . CYS A 1 525 ? -1.242 16.623 -9.651 1.00 24.97 525 CYS A CA 1
ATOM 3997 C C . CYS A 1 525 ? -2.162 17.710 -9.088 1.00 24.97 525 CYS A C 1
ATOM 3999 O O . CYS A 1 525 ? -2.824 18.419 -9.845 1.00 24.97 525 CYS A O 1
ATOM 4001 N N . THR A 1 526 ? -2.166 17.878 -7.767 1.00 25.02 526 THR A N 1
ATOM 4002 C CA . THR A 1 526 ? -2.781 19.037 -7.114 1.00 25.02 526 THR A CA 1
ATOM 4003 C C . THR A 1 526 ? -2.083 20.310 -7.581 1.00 25.02 526 THR A C 1
ATOM 4005 O O . THR A 1 526 ? -0.909 20.534 -7.279 1.00 25.02 526 THR A O 1
ATOM 4008 N N . SER A 1 527 ? -2.803 21.148 -8.321 1.00 24.08 527 SER A N 1
ATOM 4009 C CA . SER A 1 527 ? -2.323 22.449 -8.774 1.00 24.08 527 SER A CA 1
ATOM 4010 C C . SER A 1 527 ? -2.166 23.408 -7.593 1.00 24.08 527 SER A C 1
ATOM 4012 O O . SER A 1 527 ? -3.160 23.854 -7.019 1.00 24.08 527 SER A O 1
ATOM 4014 N N . LEU A 1 528 ? -0.927 23.779 -7.265 1.00 25.00 528 LEU A N 1
ATOM 4015 C CA . LEU A 1 528 ? -0.649 24.914 -6.386 1.00 25.00 528 LEU A CA 1
ATOM 4016 C C . LEU A 1 528 ? -0.915 26.224 -7.142 1.00 25.00 528 LEU A C 1
ATOM 4018 O O . LEU A 1 528 ? -0.037 26.760 -7.814 1.00 25.00 528 LEU A O 1
ATOM 4022 N N . LEU A 1 529 ? -2.140 26.734 -7.018 1.00 24.25 529 LEU A N 1
ATOM 4023 C CA . LEU A 1 529 ? -2.499 28.115 -7.333 1.00 24.25 529 LEU A CA 1
ATOM 4024 C C . LEU A 1 529 ? -3.210 28.722 -6.121 1.00 24.25 529 LEU A C 1
ATOM 4026 O O . LEU A 1 529 ? -4.420 28.598 -5.967 1.00 24.25 529 LEU A O 1
ATOM 4030 N N . GLY A 1 530 ? -2.424 29.367 -5.262 1.00 21.66 530 GLY A N 1
ATOM 4031 C CA . GLY A 1 530 ? -2.895 30.204 -4.163 1.00 21.66 530 GLY A CA 1
ATOM 4032 C C . GLY A 1 530 ? -2.118 31.514 -4.187 1.00 21.66 530 GLY A C 1
ATOM 4033 O O . GLY A 1 530 ? -1.032 31.590 -3.624 1.00 21.66 530 GLY A O 1
ATOM 4034 N N . ALA A 1 531 ? -2.648 32.507 -4.900 1.00 24.81 531 ALA A N 1
ATOM 4035 C CA . ALA A 1 531 ? -2.098 33.856 -4.979 1.00 24.81 531 ALA A CA 1
ATOM 4036 C C . ALA A 1 531 ? -3.253 34.869 -5.001 1.00 24.81 531 ALA A C 1
ATOM 4038 O O . ALA A 1 531 ? -3.881 35.092 -6.034 1.00 24.81 531 ALA A O 1
ATOM 4039 N N . SER A 1 532 ? -3.534 35.421 -3.824 1.00 23.27 532 SER A N 1
ATOM 4040 C CA . SER A 1 532 ? -4.442 36.536 -3.533 1.00 23.27 532 SER A CA 1
ATOM 4041 C C . SER A 1 532 ? -4.183 36.912 -2.066 1.00 23.27 532 SER A C 1
ATOM 4043 O O . SER A 1 532 ? -4.204 36.006 -1.232 1.00 23.27 532 SER A O 1
ATOM 4045 N N . VAL A 1 533 ? -3.919 38.157 -1.676 1.00 30.34 533 VAL A N 1
ATOM 4046 C CA . VAL A 1 533 ? -3.927 39.449 -2.395 1.00 30.34 533 VAL A CA 1
ATOM 4047 C C . VAL A 1 533 ? -2.582 40.141 -2.180 1.00 30.34 533 VAL A C 1
ATOM 4049 O O . VAL A 1 533 ? -2.049 39.996 -1.060 1.00 30.34 533 VAL A O 1
#

Radius of gyration: 30.03 Å; Cα contacts (8 Å, |Δi|>4): 741; chains: 1; bounding box: 74×98×77 Å

Foldseek 3Di:
DLVVVCVVPVVCCQQEVLLLLLLVLLCLVCVQQAHDSLQKHKFQAVLQLLLLVLVLLPDAAQAEEEEEPLADVSNVVSNVVVCVVHNYHYYYFYWDFDQPDAIDGPVRHRPLVVLLVVCVVSVVVVHHHSEYEYECQGVVPGWHHPLLSNQLSCVVVVHEYEYEDQVPDQQHRHHVVSNVVSRHAKYKYACVPRLVFPRRIIMIGGDPVSLPSGATSAFDPQLVVDPPSNRDCVSCPPRDSSRSRNSQRDDDDSVSSSCSNVSSVVCVVVDSCNFNCVLLVLQVVLQVVLCVLLVWGWRYDSVTDTSKGKTWQNAQFPQLQVVLQVCCCVPVVDHWDKDWDFDQDPVGDTGITIMTIDRGGPPDDVVNSVVVSVSSVVRRVVSRVVRVVVVVVVVVVVVVVVVVVVVDDDDDDDDDDDDDDDDDDDDDDDDDDDDDDDDDDDDDDDDDDDDDDDDDDDDDDDDDDDDDDDDDDDDDDDDDDDDDDDDDDDDDDDDDDDDDDDDDDDDDDPDDDPDDDDDPDDDDPDDPDDDDD

pLDDT: mean 76.06, std 29.43, range [20.14, 98.88]

Organism: Micromonas pusilla (NCBI:txid38833)

Solvent-accessible surface area (backbone atoms only — not comparable to full-atom values): 31751 Å² total; per-residue (Å²): 106,65,69,57,58,30,73,73,41,51,67,60,23,71,34,26,57,50,36,48,39,33,50,55,13,38,45,55,47,17,63,69,32,41,43,60,47,83,35,41,41,62,41,53,33,44,70,45,43,49,54,14,49,59,59,39,60,57,74,37,65,55,24,31,35,37,33,40,62,50,44,52,66,68,58,53,49,53,50,53,53,53,21,69,76,35,53,27,44,80,47,74,47,53,63,37,71,50,92,87,50,73,76,18,24,72,84,68,46,56,44,52,63,52,51,44,48,56,51,53,56,40,45,74,70,73,26,52,60,60,35,38,38,39,36,36,30,28,71,73,69,47,37,55,45,69,48,63,57,47,23,36,52,30,43,79,68,78,25,46,27,37,34,45,20,46,60,32,42,57,54,53,92,55,45,44,57,62,40,45,76,25,30,38,38,33,40,30,21,17,31,37,65,52,37,65,17,42,76,53,13,15,38,36,37,37,37,80,93,62,34,88,58,48,48,51,66,50,83,11,66,59,57,66,76,45,88,82,62,77,49,41,65,82,42,58,63,89,56,51,73,54,42,42,31,50,63,38,50,61,96,71,90,59,59,23,43,33,36,38,43,51,18,54,51,54,43,61,73,73,31,61,69,54,55,39,50,51,20,30,52,49,13,55,50,45,26,54,53,42,13,61,74,56,71,50,43,60,62,60,55,72,94,29,39,46,32,34,19,33,26,40,51,70,58,78,40,74,63,13,55,57,48,38,53,48,49,36,33,77,74,68,70,42,84,68,53,70,51,74,48,84,39,64,50,98,87,63,48,84,41,76,41,44,32,38,41,54,72,43,42,98,91,56,55,71,65,58,52,50,52,50,45,51,52,48,65,67,42,29,62,56,27,28,53,52,29,52,49,52,52,51,53,51,52,54,50,49,53,53,49,52,60,47,58,77,72,50,82,90,74,90,74,82,86,79,84,86,82,86,85,90,79,89,81,84,90,78,91,81,85,82,91,84,85,84,87,83,90,87,87,85,91,88,87,86,90,88,85,89,91,82,90,87,88,89,88,88,87,89,88,83,85,89,85,83,84,88,87,84,88,80,92,83,89,82,91,84,80,88,85,78,92,82,85,88,84,89,85,88,86,86,84,82,89,88,85,86,87,88,89,86,85,83,90,87,87,88,76,92,72,79,74,97,71,86,87,84,87,92,75,80,77,78,78,81,78,91,79,87,88,83,133